Protein AF-A0A8T6E0S6-F1 (afdb_monomer_lite)

Sequence (557 aa):
MHAAAQDTLPVPDMSPSVAVDADGFRLSQHFTEPSVIIGGNITVDYELENRGAGARSDIALEIYFLLENTSLVSAPSQCRRQPSLSGQEILYCELGDFSAGSRRSFSVTVATSENSRPAVVASALIGDLRVDSSAPVVHDTLSDNDGDGVSDFIETLRRTDPADASSVDDSIAAIDLMALYTPAAARLYPASIENRINGFINAANSALYNSEARIRLRPVHFQLVPYVESGDANRTLTELMSGSHPAFAGVMELRQRYGADLVVLFDAAESETKCGLAPIGGFGMQGDFSDPAEMALGYAWVAADCAQDLVLAHEIGHNMGLTHSHREDGYGGTFDFATGYGVDEEFATVMATPSKFSVPNRTSIFSNPDLQCGEFACGRPQNEDMGANATATLNIVAPQVESWLPRTMPDLPSLHGRSLIAGSTSARLALAGQINDELGYTDSAGSGDVLRLVAEIEVDPEHIGLTGSFHILITADSREFHQLDREIGLTLWDGTLGGLRSATFERALRPIERFHIVDNYEVAANLRGIEIQIYLAYQIPGEIIYLHQPLRLRFTN

Radius of gyration: 28.24 Å; chains: 1; bounding box: 74×53×88 Å

pLDDT: mean 92.72, std 9.86, range [24.36, 98.88]

Structure (mmCIF, N/CA/C/O backbone):
data_AF-A0A8T6E0S6-F1
#
_entry.id   AF-A0A8T6E0S6-F1
#
loop_
_atom_site.group_PDB
_atom_site.id
_atom_site.type_symbol
_atom_site.label_atom_id
_atom_site.label_alt_id
_atom_site.label_comp_id
_atom_site.label_asym_id
_atom_site.label_entity_id
_atom_site.label_seq_id
_atom_site.pdbx_PDB_ins_code
_atom_site.Cartn_x
_atom_site.Cartn_y
_atom_site.Cartn_z
_atom_site.occupancy
_atom_site.B_iso_or_equiv
_atom_site.auth_seq_id
_atom_site.auth_comp_id
_atom_site.auth_asym_id
_atom_site.auth_atom_id
_atom_site.pdbx_PDB_model_num
ATOM 1 N N . MET A 1 1 ? -19.910 15.679 -12.027 1.00 24.36 1 MET A N 1
ATOM 2 C CA . MET A 1 1 ? -18.895 15.927 -13.075 1.00 24.36 1 MET A CA 1
ATOM 3 C C . MET A 1 1 ? -17.553 15.969 -12.372 1.00 24.36 1 MET A C 1
ATOM 5 O O . MET A 1 1 ? -17.280 16.945 -11.691 1.00 24.36 1 MET A O 1
ATOM 9 N N . HIS A 1 2 ? -16.801 14.874 -12.404 1.00 28.28 2 HIS A N 1
ATOM 10 C CA . HIS A 1 2 ? -15.475 14.781 -11.794 1.00 28.28 2 HIS A CA 1
ATOM 11 C C . HIS A 1 2 ? -14.477 14.636 -12.934 1.00 28.28 2 HIS A C 1
ATOM 13 O O . HIS A 1 2 ? -14.564 13.687 -13.713 1.00 28.28 2 HIS A O 1
ATOM 19 N N . ALA A 1 3 ? -13.617 15.638 -13.087 1.00 24.47 3 ALA A N 1
ATOM 20 C CA . ALA A 1 3 ? -12.474 15.541 -13.970 1.00 24.47 3 ALA A CA 1
ATOM 21 C C . ALA A 1 3 ? -11.495 14.569 -13.309 1.00 24.47 3 ALA A C 1
ATOM 23 O O . ALA A 1 3 ? -11.038 14.828 -12.202 1.00 24.47 3 ALA A O 1
ATOM 24 N N . ALA A 1 4 ? -11.238 13.442 -13.970 1.00 31.67 4 ALA A N 1
ATOM 25 C CA . ALA A 1 4 ? -10.131 12.564 -13.633 1.00 31.67 4 ALA A CA 1
ATOM 26 C C . ALA A 1 4 ? -8.839 13.354 -13.879 1.00 31.67 4 ALA A C 1
ATOM 28 O O . ALA A 1 4 ? -8.419 13.527 -15.025 1.00 31.67 4 ALA A O 1
ATOM 29 N N . ALA A 1 5 ? -8.277 13.926 -12.818 1.00 31.25 5 ALA A N 1
ATOM 30 C CA . ALA A 1 5 ? -6.887 14.335 -12.830 1.00 31.25 5 ALA A CA 1
ATOM 31 C C . ALA A 1 5 ? -6.053 13.049 -12.893 1.00 31.25 5 ALA A C 1
ATOM 33 O O . ALA A 1 5 ? -6.399 12.069 -12.246 1.00 31.25 5 ALA A O 1
ATOM 34 N N . GLN A 1 6 ? -5.000 13.030 -13.710 1.00 39.91 6 GLN A N 1
ATOM 35 C CA . GLN A 1 6 ? -4.027 11.937 -13.702 1.00 39.91 6 GLN A CA 1
ATOM 36 C C . GLN A 1 6 ? -3.514 11.788 -12.261 1.00 39.91 6 GLN A C 1
ATOM 38 O O . GLN A 1 6 ? -2.948 12.733 -11.701 1.00 39.91 6 GLN A O 1
ATOM 43 N N . ASP A 1 7 ? -3.867 10.665 -11.637 1.00 45.78 7 ASP A N 1
ATOM 44 C CA . ASP A 1 7 ? -3.822 10.436 -10.186 1.00 45.78 7 ASP A CA 1
ATOM 45 C C . ASP A 1 7 ? -2.552 9.739 -9.706 1.00 45.78 7 ASP A C 1
ATOM 47 O O . ASP A 1 7 ? -2.472 9.308 -8.567 1.00 45.78 7 ASP A O 1
ATOM 51 N N . THR A 1 8 ? -1.506 9.723 -10.525 1.00 50.59 8 THR A N 1
ATOM 52 C CA . THR A 1 8 ? -0.235 9.113 -10.151 1.00 50.59 8 THR A CA 1
ATOM 53 C C . THR A 1 8 ? 0.914 10.078 -10.413 1.00 50.59 8 THR A C 1
ATOM 55 O O . THR A 1 8 ? 0.953 10.782 -11.429 1.00 50.59 8 THR A O 1
ATOM 58 N N . LEU A 1 9 ? 1.884 10.095 -9.495 1.00 48.38 9 LEU A N 1
ATOM 59 C CA . LEU A 1 9 ? 3.243 10.534 -9.817 1.00 48.38 9 LEU A CA 1
ATOM 60 C C . LEU A 1 9 ? 3.724 9.763 -11.064 1.00 48.38 9 LEU A C 1
ATOM 62 O O . LEU A 1 9 ? 3.247 8.649 -11.304 1.00 48.38 9 LEU A O 1
ATOM 66 N N . PRO A 1 10 ? 4.598 10.351 -11.901 1.00 43.12 10 PRO A N 1
ATOM 67 C CA . PRO A 1 10 ? 4.930 9.768 -13.191 1.00 43.12 10 PRO A CA 1
ATOM 68 C C . PRO A 1 10 ? 5.441 8.338 -13.013 1.00 43.12 10 PRO A C 1
ATOM 70 O O . PRO A 1 10 ? 6.425 8.102 -12.314 1.00 43.12 10 PRO A O 1
ATOM 73 N N . VAL A 1 11 ? 4.750 7.405 -13.670 1.00 55.50 11 VAL A N 1
ATOM 74 C CA . VAL A 1 11 ? 5.266 6.078 -14.008 1.00 55.50 11 VAL A CA 1
ATOM 75 C C . VAL A 1 11 ? 6.689 6.247 -14.559 1.00 55.50 11 VAL A C 1
ATOM 77 O O . VAL A 1 11 ? 6.912 7.221 -15.290 1.00 55.50 11 VAL A O 1
ATOM 80 N N . PRO A 1 12 ? 7.650 5.360 -14.227 1.00 53.88 12 PRO A N 1
ATOM 81 C CA . PRO A 1 12 ? 8.983 5.405 -14.816 1.00 53.88 12 PRO A CA 1
ATOM 82 C C . PRO A 1 12 ? 8.885 5.599 -16.332 1.00 53.88 12 PRO A C 1
ATOM 84 O O . PRO A 1 12 ? 8.209 4.833 -17.021 1.00 53.88 12 PRO A O 1
ATOM 87 N N . ASP A 1 13 ? 9.493 6.673 -16.839 1.00 55.31 13 ASP A N 1
ATOM 88 C CA . ASP A 1 13 ? 9.412 7.026 -18.252 1.00 55.31 13 ASP A CA 1
ATOM 89 C C . ASP A 1 13 ? 10.112 5.945 -19.084 1.00 55.31 13 ASP A C 1
ATOM 91 O O . ASP A 1 13 ? 11.336 5.903 -19.169 1.00 55.31 13 ASP A O 1
ATOM 95 N N . MET A 1 14 ? 9.319 5.054 -19.683 1.00 61.59 14 MET A N 1
ATOM 96 C CA . MET A 1 14 ? 9.802 4.037 -20.620 1.00 61.59 14 MET A CA 1
ATOM 97 C C . MET A 1 14 ? 10.081 4.613 -22.013 1.00 61.59 14 MET A C 1
ATOM 99 O O . MET A 1 14 ? 10.346 3.863 -22.957 1.00 61.59 14 MET A O 1
ATOM 103 N N . SER A 1 15 ? 9.980 5.935 -22.194 1.00 70.25 15 SER A N 1
ATOM 104 C CA . SER A 1 15 ? 1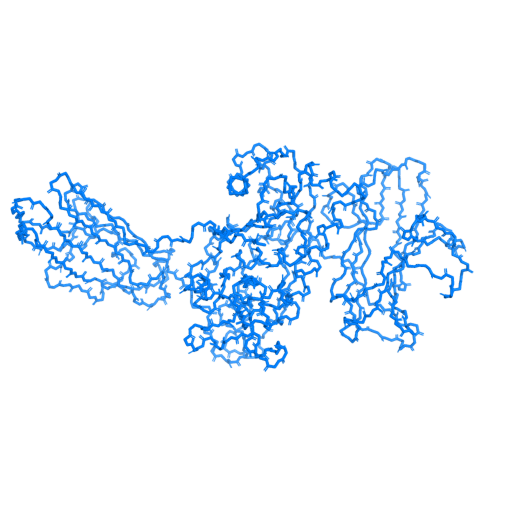0.390 6.558 -23.441 1.00 70.25 15 SER A CA 1
ATOM 105 C C . SER A 1 15 ? 11.891 6.363 -23.658 1.00 70.25 15 SER A C 1
ATOM 107 O O . SER A 1 15 ? 12.677 6.302 -22.709 1.00 70.25 15 SER A O 1
ATOM 109 N N . PRO A 1 16 ? 12.324 6.228 -24.920 1.00 81.62 16 PRO A N 1
ATOM 110 C CA . PRO A 1 16 ? 13.734 6.078 -25.187 1.00 81.62 16 PRO A CA 1
ATOM 111 C C . PRO A 1 16 ? 14.489 7.317 -24.719 1.00 81.62 16 PRO A C 1
ATOM 113 O O . PRO A 1 16 ? 14.114 8.446 -25.042 1.00 81.62 16 PRO A O 1
ATOM 116 N N . SER A 1 17 ? 15.605 7.100 -24.032 1.00 88.94 17 SER A N 1
ATOM 117 C CA . SER A 1 17 ? 16.552 8.159 -23.722 1.00 88.94 17 SER A CA 1
ATOM 118 C C . SER A 1 17 ? 17.103 8.712 -25.038 1.00 88.94 17 SER A C 1
ATOM 120 O O . SER A 1 17 ? 17.539 7.960 -25.915 1.00 88.94 17 SER A O 1
ATOM 122 N N . VAL A 1 18 ? 17.066 10.034 -25.210 1.00 93.25 18 VAL A N 1
ATOM 123 C CA . VAL A 1 18 ? 17.465 10.709 -26.454 1.00 93.25 18 VAL A CA 1
ATOM 124 C C . VAL A 1 18 ? 18.446 11.827 -26.156 1.00 93.25 18 VAL A C 1
ATOM 126 O O . VAL A 1 18 ? 18.204 12.662 -25.289 1.00 93.25 18 VAL A O 1
ATOM 129 N N . ALA A 1 19 ? 19.492 11.919 -26.970 1.00 95.00 19 ALA 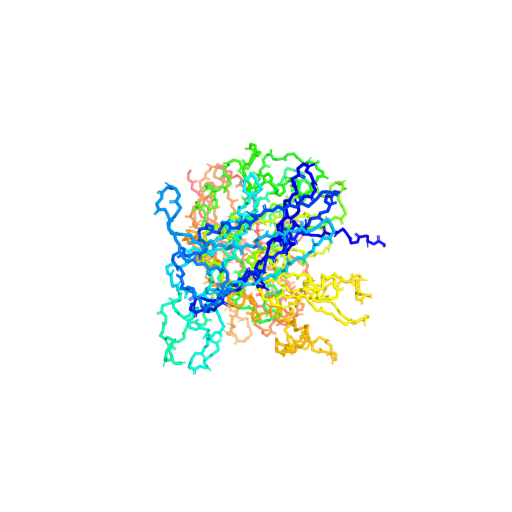A N 1
ATOM 130 C CA . ALA A 1 19 ? 20.341 13.095 -27.047 1.00 95.00 19 ALA A CA 1
ATOM 131 C C . ALA A 1 19 ? 20.461 13.568 -28.500 1.00 95.00 19 ALA A C 1
ATOM 133 O O . ALA A 1 19 ? 20.444 12.769 -29.442 1.00 95.00 19 ALA A O 1
ATOM 134 N N . VAL A 1 20 ? 20.587 14.884 -28.686 1.00 94.94 20 VAL A N 1
ATOM 135 C CA . VAL A 1 20 ? 20.814 15.512 -29.994 1.00 94.94 20 VAL A CA 1
ATOM 136 C C . VAL A 1 20 ? 21.955 16.514 -29.866 1.00 94.94 20 VAL A C 1
ATOM 138 O O . VAL A 1 20 ? 21.926 17.357 -28.971 1.00 94.94 20 VAL A O 1
ATOM 141 N N . ASP A 1 21 ? 22.952 16.427 -30.745 1.00 93.50 21 ASP A N 1
ATOM 142 C CA . ASP A 1 21 ? 24.055 17.392 -30.773 1.00 93.50 21 ASP A CA 1
ATOM 143 C C . ASP A 1 21 ? 23.711 18.680 -31.547 1.00 93.50 21 ASP A C 1
ATOM 145 O O . ASP A 1 21 ? 22.648 18.817 -32.160 1.00 93.50 21 ASP A O 1
ATOM 149 N N . ALA A 1 22 ? 24.633 19.647 -31.522 1.00 90.06 22 ALA A N 1
ATOM 150 C CA . ALA A 1 22 ? 24.437 20.966 -32.122 1.00 90.06 22 ALA A CA 1
ATOM 151 C C . ALA A 1 22 ? 24.238 20.951 -33.650 1.00 90.06 22 ALA A C 1
ATOM 153 O O . ALA A 1 22 ? 23.633 21.885 -34.178 1.00 90.06 22 ALA A O 1
ATOM 154 N N . ASP A 1 23 ? 24.696 19.913 -34.359 1.00 89.06 23 ASP A N 1
ATOM 155 C CA . ASP A 1 23 ? 24.502 19.810 -35.812 1.00 89.06 23 ASP A CA 1
ATOM 156 C C . ASP A 1 23 ? 23.325 18.896 -36.187 1.00 89.06 23 ASP A C 1
ATOM 158 O O . ASP A 1 23 ? 23.112 18.606 -37.367 1.00 89.06 23 ASP A O 1
ATOM 162 N N . GLY A 1 24 ? 22.536 18.458 -35.202 1.00 91.69 24 GLY A N 1
ATOM 163 C CA . GLY A 1 24 ? 21.318 17.684 -35.414 1.00 91.69 24 GLY A CA 1
ATOM 164 C C . GLY A 1 24 ? 21.536 16.178 -35.543 1.00 91.69 24 GLY A C 1
ATOM 165 O O . GLY A 1 24 ? 20.663 15.491 -36.076 1.00 91.69 24 GLY A O 1
ATOM 166 N N . PHE A 1 25 ? 22.661 15.634 -35.080 1.00 95.12 25 PHE A N 1
ATOM 167 C CA . PHE A 1 25 ? 22.811 14.185 -34.969 1.00 95.12 25 PHE A CA 1
ATOM 168 C C . PHE A 1 25 ? 22.115 13.693 -33.700 1.00 95.12 25 PHE A C 1
ATOM 170 O O . PHE A 1 25 ? 22.387 14.177 -32.602 1.00 95.12 25 PHE A O 1
ATOM 177 N N . ARG A 1 26 ? 21.190 12.749 -33.857 1.00 96.12 26 ARG A N 1
ATOM 178 C CA . ARG A 1 26 ? 20.375 12.191 -32.780 1.00 96.12 26 ARG A CA 1
ATOM 179 C C . ARG A 1 26 ? 20.822 10.769 -32.465 1.00 96.12 26 ARG A C 1
ATOM 181 O O . ARG A 1 26 ? 20.918 9.949 -33.376 1.00 96.12 26 ARG A O 1
ATOM 188 N N . LEU A 1 27 ? 21.004 10.485 -31.181 1.00 96.94 27 LEU A N 1
ATOM 189 C CA . LEU A 1 27 ? 21.169 9.149 -30.615 1.00 96.94 27 LEU A CA 1
ATOM 190 C C . LEU A 1 27 ? 19.984 8.873 -29.693 1.00 96.94 27 LEU A C 1
ATOM 192 O O . LEU A 1 27 ? 19.584 9.732 -28.908 1.00 96.94 27 LEU A O 1
ATOM 196 N N . SER A 1 28 ? 19.420 7.683 -29.816 1.00 95.88 28 SER A N 1
ATOM 197 C CA . SER A 1 28 ? 18.314 7.187 -29.013 1.00 95.88 28 SER A CA 1
ATOM 198 C C . SER A 1 28 ? 18.661 5.790 -28.519 1.00 95.88 28 SER A C 1
ATOM 200 O O . SER A 1 28 ? 19.201 4.993 -29.289 1.00 95.88 28 SER A O 1
ATOM 202 N N . GLN A 1 29 ? 18.324 5.488 -27.271 1.00 94.75 29 GLN A N 1
ATOM 203 C CA . GLN A 1 29 ? 18.546 4.187 -26.650 1.00 94.75 29 GLN A CA 1
ATOM 204 C C . GLN A 1 29 ? 17.342 3.809 -25.789 1.00 94.75 29 GLN A C 1
ATOM 206 O O . GLN A 1 29 ? 16.800 4.668 -25.098 1.00 94.75 29 GLN A O 1
ATOM 211 N N . HIS A 1 30 ? 16.949 2.538 -25.803 1.00 93.19 30 HIS A N 1
ATOM 212 C CA . HIS A 1 30 ? 16.016 1.984 -24.821 1.00 93.19 30 HIS A CA 1
ATOM 213 C C . HIS A 1 30 ? 16.237 0.486 -24.640 1.00 93.19 30 HIS A C 1
ATOM 215 O O . HIS A 1 30 ? 16.672 -0.193 -25.570 1.00 93.19 30 HIS A O 1
ATOM 221 N N . PHE A 1 31 ? 15.939 -0.016 -23.446 1.00 93.50 31 PHE A N 1
ATOM 222 C CA . PHE A 1 31 ? 15.748 -1.446 -23.240 1.00 93.50 31 PHE A CA 1
ATOM 223 C C . PHE A 1 31 ? 14.379 -1.853 -23.797 1.00 93.50 31 PHE A C 1
ATOM 225 O O . PHE A 1 31 ? 13.429 -1.071 -23.743 1.00 93.50 31 PHE A O 1
ATOM 232 N N . THR A 1 32 ? 14.292 -3.048 -24.375 1.00 91.50 32 THR A N 1
ATOM 233 C CA . THR A 1 32 ? 13.056 -3.569 -24.983 1.00 91.50 32 THR A CA 1
ATOM 234 C C . THR A 1 32 ? 12.029 -4.026 -23.953 1.00 91.50 32 THR A C 1
ATOM 236 O O . THR A 1 32 ? 10.837 -4.061 -24.249 1.00 91.50 32 THR A O 1
ATOM 239 N N . GLU A 1 33 ? 12.485 -4.338 -22.743 1.00 89.75 33 GLU A N 1
ATOM 240 C CA . GLU A 1 33 ? 11.669 -4.725 -21.599 1.00 89.75 33 GLU A CA 1
ATOM 241 C C . GLU A 1 33 ? 11.893 -3.759 -20.420 1.00 89.75 33 GLU A C 1
ATOM 243 O O . GLU A 1 33 ? 13.008 -3.252 -20.251 1.00 89.75 33 GLU A O 1
ATOM 248 N N . PRO A 1 34 ? 10.869 -3.520 -19.574 1.00 88.00 34 PRO A N 1
ATOM 249 C CA . PRO A 1 34 ? 11.005 -2.683 -18.379 1.00 88.00 34 PRO A CA 1
ATOM 250 C C . PRO A 1 34 ? 11.966 -3.270 -17.346 1.00 88.00 34 PRO A C 1
ATOM 252 O O . PRO A 1 34 ? 12.582 -2.516 -16.605 1.00 88.00 34 PRO A O 1
ATOM 255 N N . SER A 1 35 ? 12.085 -4.597 -17.284 1.00 93.69 35 SER A N 1
ATOM 256 C CA . SER A 1 35 ? 12.973 -5.337 -16.388 1.00 93.69 35 SER A CA 1
ATOM 257 C C . SER A 1 35 ? 13.310 -6.704 -16.988 1.00 93.69 35 SER A C 1
ATOM 259 O O . SER A 1 35 ? 12.721 -7.126 -17.985 1.00 93.69 35 SER A O 1
ATOM 261 N N . VAL A 1 36 ? 14.261 -7.412 -16.379 1.00 95.88 36 VAL A N 1
ATOM 262 C CA . VAL A 1 36 ? 14.647 -8.773 -16.772 1.00 95.88 36 VAL A CA 1
ATOM 263 C C . VAL A 1 36 ? 14.806 -9.666 -15.549 1.00 95.88 36 VAL A C 1
ATOM 265 O O . VAL A 1 36 ? 15.457 -9.289 -14.577 1.00 95.88 36 VAL A O 1
ATOM 268 N N . ILE A 1 37 ? 14.242 -10.873 -15.608 1.00 96.81 37 ILE A N 1
ATOM 269 C CA . ILE A 1 37 ? 14.420 -11.882 -14.557 1.00 96.81 37 ILE A CA 1
ATOM 270 C C . ILE A 1 37 ? 15.887 -12.343 -14.531 1.00 96.81 37 ILE A C 1
ATOM 272 O O . ILE A 1 37 ? 16.514 -12.498 -15.583 1.00 96.81 37 ILE A O 1
ATOM 276 N N . ILE A 1 38 ? 16.451 -12.577 -13.346 1.00 97.00 38 ILE A N 1
ATOM 277 C CA . ILE A 1 38 ? 17.800 -13.138 -13.164 1.00 97.00 38 ILE A CA 1
ATOM 278 C C . ILE A 1 38 ? 17.993 -14.398 -14.024 1.00 97.00 38 ILE A C 1
ATOM 280 O O . ILE A 1 38 ? 17.210 -15.341 -13.966 1.00 97.00 38 ILE A O 1
ATOM 284 N N . GLY A 1 39 ? 19.069 -14.428 -14.817 1.00 96.69 39 GLY A N 1
ATOM 285 C CA . GLY A 1 39 ? 19.357 -15.535 -15.740 1.00 96.69 39 GLY A CA 1
ATOM 286 C C . GLY A 1 39 ? 18.681 -15.398 -17.108 1.00 96.69 39 GLY A C 1
ATOM 287 O O . GLY A 1 39 ? 18.973 -16.180 -18.015 1.00 96.69 39 GLY A O 1
ATOM 288 N N . GLY A 1 40 ? 17.807 -14.404 -17.272 1.00 96.88 40 GLY A N 1
ATOM 289 C CA . GLY A 1 40 ? 17.178 -14.037 -18.532 1.00 96.88 40 GLY A CA 1
ATOM 290 C C . GLY A 1 40 ? 18.099 -13.249 -19.465 1.00 96.88 40 GLY A C 1
ATOM 291 O O . GLY A 1 40 ? 19.235 -12.898 -19.139 1.00 96.88 40 GLY A O 1
ATOM 292 N N . ASN A 1 41 ? 17.576 -12.950 -20.652 1.00 98.00 41 ASN A N 1
ATOM 293 C CA . ASN A 1 41 ? 18.224 -12.083 -21.628 1.00 98.00 41 ASN A CA 1
ATOM 294 C C . ASN A 1 41 ? 17.477 -10.758 -21.697 1.00 98.00 41 ASN A C 1
ATOM 296 O O . ASN A 1 41 ? 16.252 -10.753 -21.643 1.00 98.00 41 ASN A O 1
ATOM 300 N N . ILE A 1 42 ? 18.212 -9.669 -21.889 1.00 96.81 42 ILE A N 1
ATOM 301 C CA . ILE A 1 42 ? 17.635 -8.352 -22.135 1.00 96.81 42 ILE A CA 1
ATOM 302 C C . ILE A 1 42 ? 18.290 -7.706 -23.350 1.00 96.81 42 ILE A C 1
ATOM 304 O O . ILE A 1 42 ? 19.503 -7.851 -23.573 1.00 96.81 42 ILE A O 1
ATOM 308 N N . THR A 1 43 ? 17.486 -7.009 -24.148 1.00 97.44 43 THR A N 1
ATOM 309 C CA . THR A 1 43 ? 17.933 -6.350 -25.373 1.00 97.44 43 THR A CA 1
ATOM 310 C C . THR A 1 43 ? 17.895 -4.828 -25.221 1.00 97.44 43 THR A C 1
ATOM 312 O O . THR A 1 43 ? 16.986 -4.251 -24.632 1.00 97.44 43 THR A O 1
ATOM 315 N N . VAL A 1 44 ? 18.927 -4.168 -25.748 1.00 96.69 44 VAL A N 1
ATOM 316 C CA . VAL A 1 44 ? 19.005 -2.710 -25.876 1.00 96.69 44 VAL A CA 1
ATOM 317 C C . VAL A 1 44 ? 18.960 -2.344 -27.347 1.00 96.69 44 VAL A C 1
ATOM 319 O O . VAL A 1 44 ? 19.806 -2.796 -28.126 1.00 96.69 44 VAL A O 1
ATOM 322 N N . ASP A 1 45 ? 18.017 -1.484 -27.701 1.00 96.56 45 ASP A N 1
ATOM 323 C CA . ASP A 1 45 ? 17.840 -0.933 -29.035 1.00 96.56 45 ASP A CA 1
ATOM 324 C C . ASP A 1 45 ? 18.475 0.454 -29.138 1.00 96.56 45 ASP A C 1
ATOM 326 O O . ASP A 1 45 ? 18.182 1.361 -28.354 1.00 96.56 45 ASP A O 1
ATOM 330 N N . TYR A 1 46 ? 19.308 0.632 -30.162 1.00 97.19 46 TYR A N 1
ATOM 331 C CA . TYR A 1 46 ? 19.953 1.894 -30.508 1.00 97.19 46 TYR A CA 1
ATOM 332 C C . TYR A 1 46 ? 19.397 2.418 -31.831 1.00 97.19 46 TYR A C 1
ATOM 334 O O . TYR A 1 46 ? 19.403 1.707 -32.837 1.00 97.19 46 TYR A O 1
ATOM 342 N N . GLU A 1 47 ? 18.974 3.683 -31.867 1.00 96.88 47 GLU A N 1
ATOM 343 C CA . GLU A 1 47 ? 18.602 4.392 -33.096 1.00 96.88 47 GLU A CA 1
ATOM 344 C C . GLU A 1 47 ? 19.462 5.649 -33.253 1.00 96.88 47 GLU A C 1
ATOM 346 O O . GLU A 1 47 ? 19.557 6.485 -32.354 1.00 96.88 47 GLU A O 1
ATOM 351 N N . LEU A 1 48 ? 20.079 5.791 -34.424 1.00 96.62 48 LEU A N 1
ATOM 352 C CA . LEU A 1 48 ? 20.919 6.921 -34.786 1.00 96.62 48 LEU A CA 1
ATOM 353 C C . LEU A 1 48 ? 20.365 7.595 -36.033 1.00 96.62 48 LEU A C 1
ATOM 355 O O . LEU A 1 48 ? 20.043 6.927 -37.019 1.00 96.62 48 LEU A O 1
ATOM 359 N N . GLU A 1 49 ? 20.292 8.920 -36.018 1.00 96.56 49 GLU A N 1
ATOM 360 C CA . GLU A 1 49 ? 19.733 9.701 -37.117 1.00 96.56 49 GLU A CA 1
ATOM 361 C C . GLU A 1 49 ? 20.528 10.987 -37.346 1.00 96.56 49 GLU A C 1
ATOM 363 O O . GLU A 1 49 ? 20.650 11.828 -36.458 1.00 96.56 49 GLU A O 1
ATOM 368 N N . ASN A 1 50 ? 21.026 11.182 -38.566 1.00 96.38 50 ASN A N 1
ATOM 369 C CA . ASN A 1 50 ? 21.631 12.444 -38.970 1.00 96.38 50 ASN A CA 1
ATOM 370 C C . ASN A 1 50 ? 20.545 13.386 -39.507 1.00 96.38 50 ASN A C 1
ATOM 372 O O . ASN A 1 50 ? 20.183 13.302 -40.680 1.00 96.38 50 ASN A O 1
ATOM 376 N N . ARG A 1 51 ? 20.031 14.297 -38.674 1.00 94.88 51 ARG A N 1
ATOM 377 C CA . ARG A 1 51 ? 19.061 15.329 -39.095 1.00 94.88 51 ARG A CA 1
ATOM 378 C C . ARG A 1 51 ? 19.734 16.602 -39.617 1.00 94.88 51 ARG A C 1
ATOM 380 O O . ARG A 1 51 ? 19.042 17.535 -40.023 1.00 94.88 51 ARG A O 1
ATOM 387 N N . GLY A 1 52 ? 21.064 16.646 -39.595 1.00 90.88 52 GLY A N 1
ATOM 388 C CA . GLY A 1 52 ? 21.856 17.757 -40.095 1.00 90.88 52 GLY A CA 1
ATOM 389 C C . GLY A 1 52 ? 21.869 17.842 -41.621 1.00 90.88 52 GLY A C 1
ATOM 390 O O . GLY A 1 52 ? 21.544 16.897 -42.339 1.00 90.88 52 GLY A O 1
ATOM 391 N N . ALA A 1 53 ? 22.288 19.001 -42.131 1.00 88.12 53 ALA A N 1
ATOM 392 C CA . ALA A 1 53 ? 22.414 19.239 -43.570 1.00 88.12 53 ALA A CA 1
ATOM 393 C C . ALA A 1 53 ? 23.680 18.606 -44.188 1.00 88.12 53 ALA A C 1
ATOM 395 O O . ALA A 1 53 ? 23.762 18.461 -45.408 1.00 88.12 53 ALA A O 1
ATOM 396 N N . GLY A 1 54 ? 24.674 18.261 -43.362 1.00 90.62 54 GLY A N 1
ATOM 397 C CA . GLY A 1 54 ? 25.957 17.695 -43.785 1.00 90.62 54 GLY A CA 1
ATOM 398 C C . GLY A 1 54 ? 26.056 16.189 -43.547 1.00 90.62 54 GLY A C 1
ATOM 399 O O . GLY A 1 54 ? 25.400 15.644 -42.662 1.00 90.62 54 GLY A O 1
ATOM 400 N N . ALA A 1 55 ? 26.899 15.510 -44.327 1.00 91.81 55 ALA A N 1
ATOM 401 C CA . ALA A 1 55 ? 27.277 14.129 -44.040 1.00 91.81 55 ALA A CA 1
ATOM 402 C C . ALA A 1 55 ? 28.200 14.063 -42.811 1.00 91.81 55 ALA A C 1
ATOM 404 O O . ALA A 1 55 ? 28.993 14.973 -42.563 1.00 91.81 55 ALA A O 1
ATOM 405 N N . ARG A 1 56 ? 28.091 12.970 -42.064 1.00 92.06 56 ARG A N 1
ATOM 406 C CA . ARG A 1 56 ? 28.909 12.627 -40.900 1.00 92.06 56 ARG A CA 1
ATOM 407 C C . ARG A 1 56 ? 29.709 11.380 -41.251 1.00 92.06 56 ARG A C 1
ATOM 409 O O . ARG A 1 56 ? 29.107 10.418 -41.718 1.00 92.06 56 ARG A O 1
ATOM 416 N N . SER A 1 57 ? 31.017 11.394 -41.036 1.00 93.38 57 SER A N 1
ATOM 417 C CA . SER A 1 57 ? 31.883 10.258 -41.362 1.00 93.38 57 SER A CA 1
ATOM 418 C C . SER A 1 57 ? 32.495 9.639 -40.118 1.00 93.38 57 SER A C 1
ATOM 420 O O . SER A 1 57 ? 32.590 10.308 -39.089 1.00 93.38 57 SER A O 1
ATOM 422 N N . ASP A 1 58 ? 32.891 8.373 -40.237 1.00 92.38 58 ASP A N 1
ATOM 423 C CA . ASP A 1 58 ? 33.618 7.628 -39.200 1.00 92.38 58 ASP A CA 1
ATOM 424 C C . ASP A 1 58 ? 32.906 7.611 -37.836 1.00 92.38 58 ASP A C 1
ATOM 426 O O . ASP A 1 58 ? 33.530 7.699 -36.777 1.00 92.38 58 ASP A O 1
ATOM 430 N N . ILE A 1 59 ? 31.574 7.500 -37.847 1.00 95.62 59 ILE A N 1
ATOM 431 C CA . ILE A 1 59 ? 30.798 7.428 -36.611 1.00 95.62 59 ILE A CA 1
ATOM 432 C C . ILE A 1 59 ? 31.047 6.080 -35.942 1.00 95.62 59 ILE A C 1
ATOM 434 O O . ILE A 1 59 ? 30.852 5.020 -36.544 1.00 95.62 59 ILE A O 1
ATOM 438 N N . ALA A 1 60 ? 31.434 6.130 -34.673 1.00 95.12 60 ALA A N 1
ATOM 439 C CA . ALA A 1 60 ? 31.534 4.972 -33.805 1.00 95.12 60 ALA A CA 1
ATOM 440 C C . ALA A 1 60 ? 30.735 5.207 -32.525 1.00 95.12 60 ALA A C 1
ATOM 442 O O . ALA A 1 60 ? 30.725 6.317 -31.993 1.00 95.12 60 ALA A O 1
ATOM 443 N N . LEU A 1 61 ? 30.064 4.156 -32.059 1.00 96.88 61 LEU A N 1
ATOM 444 C CA . LEU A 1 61 ? 29.336 4.152 -30.797 1.00 96.88 61 LEU A CA 1
ATOM 445 C C . LEU A 1 61 ? 30.138 3.376 -29.758 1.00 96.88 61 LEU A C 1
ATOM 447 O O . LEU A 1 61 ? 30.478 2.211 -29.979 1.00 96.88 61 LEU A O 1
ATOM 451 N N . GLU A 1 62 ? 30.400 4.008 -28.623 1.00 96.94 62 GLU A N 1
ATOM 452 C CA . GLU A 1 62 ? 30.972 3.359 -27.449 1.00 96.94 62 GLU A CA 1
ATOM 453 C C . GLU A 1 62 ? 29.859 3.062 -26.447 1.00 96.94 62 GLU A C 1
ATOM 455 O O . GLU A 1 62 ? 29.159 3.975 -26.016 1.00 96.94 62 GLU A O 1
ATOM 460 N N . ILE A 1 63 ? 29.686 1.797 -26.072 1.00 97.62 63 ILE A N 1
ATOM 461 C CA . ILE A 1 63 ? 28.689 1.379 -25.085 1.00 97.62 63 ILE A CA 1
ATOM 462 C C . ILE A 1 63 ? 29.421 0.927 -23.821 1.00 97.62 63 ILE A C 1
ATOM 464 O O . ILE A 1 63 ? 30.062 -0.129 -23.796 1.00 97.62 63 ILE A O 1
ATOM 468 N N . TYR A 1 64 ? 29.311 1.742 -22.777 1.00 97.06 64 TYR A N 1
ATOM 469 C CA . TYR A 1 64 ? 29.872 1.503 -21.451 1.00 97.06 64 TYR A CA 1
ATOM 470 C C . TYR A 1 64 ? 28.865 0.788 -20.549 1.00 97.06 64 TYR A C 1
ATOM 472 O O . TYR A 1 64 ? 27.655 0.877 -20.767 1.00 97.06 64 TYR A O 1
ATOM 480 N N . PHE A 1 65 ? 29.386 0.111 -19.521 1.00 96.12 65 PHE A N 1
ATOM 481 C CA . PHE A 1 65 ? 28.655 -0.583 -18.448 1.00 96.12 65 PHE A CA 1
ATOM 482 C C . PHE A 1 65 ? 27.776 -1.771 -18.874 1.00 96.12 65 PHE A C 1
ATOM 484 O O . PHE A 1 65 ? 27.579 -2.674 -18.073 1.00 96.12 65 PHE A O 1
ATOM 491 N N . LEU A 1 66 ? 27.347 -1.863 -20.140 1.00 96.81 66 LEU A N 1
ATOM 492 C CA . LEU A 1 66 ? 26.456 -2.933 -20.608 1.00 96.81 66 LEU A CA 1
ATOM 493 C C . LEU A 1 66 ? 27.035 -4.336 -20.385 1.00 96.81 66 LEU A C 1
ATOM 495 O O . LEU A 1 66 ? 26.280 -5.272 -20.148 1.00 96.81 66 LEU A O 1
ATOM 499 N N . LEU A 1 67 ? 28.361 -4.482 -20.482 1.00 96.31 67 LEU A N 1
ATOM 500 C CA . LEU A 1 67 ? 29.077 -5.748 -20.282 1.00 96.31 67 LEU A CA 1
ATOM 501 C C . LEU A 1 67 ? 29.506 -5.982 -18.824 1.00 96.31 67 LEU A C 1
ATOM 503 O O . LEU A 1 67 ? 30.090 -7.023 -18.524 1.00 96.31 67 LEU A O 1
ATOM 507 N N . GLU A 1 68 ? 29.259 -5.036 -17.916 1.00 93.94 68 GLU A N 1
ATOM 508 C CA . GLU A 1 68 ? 29.581 -5.216 -16.503 1.00 93.94 68 GLU A CA 1
ATOM 509 C C . GLU A 1 68 ? 28.583 -6.174 -15.868 1.00 93.94 68 GLU A C 1
ATOM 511 O O . GLU A 1 68 ? 27.378 -5.948 -15.883 1.00 93.94 68 GLU A O 1
ATOM 516 N N . ASN A 1 69 ? 29.101 -7.276 -15.325 1.00 94.94 69 ASN A N 1
ATOM 517 C CA . ASN A 1 69 ? 28.313 -8.336 -14.699 1.00 94.94 69 ASN A CA 1
ATOM 518 C C . ASN A 1 69 ? 27.233 -8.966 -15.598 1.00 94.94 69 ASN A C 1
ATOM 520 O O . ASN A 1 69 ? 26.343 -9.643 -15.088 1.00 94.94 69 ASN A O 1
ATOM 524 N N . THR A 1 70 ? 27.324 -8.809 -16.920 1.00 97.50 70 THR A N 1
ATOM 525 C CA . THR A 1 70 ? 26.468 -9.489 -17.901 1.00 97.50 70 THR A CA 1
ATOM 526 C C . THR A 1 70 ? 27.312 -10.304 -18.880 1.00 97.50 70 THR A C 1
ATOM 528 O O . THR A 1 70 ? 28.541 -10.199 -18.934 1.00 97.50 70 THR A O 1
ATOM 531 N N . SER A 1 71 ? 26.662 -11.149 -19.678 1.00 97.00 71 SER A N 1
ATOM 532 C CA . SER A 1 71 ? 27.316 -11.886 -20.761 1.00 97.00 71 SER A CA 1
ATOM 533 C C . SER A 1 71 ? 26.730 -11.500 -22.111 1.00 97.00 71 SER A C 1
ATOM 535 O O . SER A 1 71 ? 25.539 -11.666 -22.335 1.00 97.00 71 SER A O 1
ATOM 537 N N . LEU A 1 72 ? 27.561 -11.023 -23.045 1.00 97.62 72 LEU A N 1
ATOM 538 C CA . LEU A 1 72 ? 27.096 -10.707 -24.401 1.00 97.62 72 LEU A CA 1
ATOM 539 C C . LEU A 1 72 ? 26.522 -11.952 -25.094 1.00 97.62 72 LEU A C 1
ATOM 541 O O . LEU A 1 72 ? 27.250 -12.926 -25.297 1.00 97.62 72 LEU A O 1
ATOM 545 N N . VAL A 1 73 ? 25.258 -11.874 -25.506 1.00 98.00 73 VAL A N 1
ATOM 546 C CA . VAL A 1 73 ? 24.540 -12.924 -26.245 1.00 98.00 73 VAL A CA 1
ATOM 547 C C . VAL A 1 73 ? 24.586 -12.640 -27.739 1.00 98.00 73 VAL A C 1
ATOM 549 O O . VAL A 1 73 ? 24.942 -13.512 -28.531 1.00 98.00 73 VAL A O 1
ATOM 552 N N . SER A 1 74 ? 24.253 -11.412 -28.140 1.00 97.81 74 SER A N 1
ATOM 553 C CA . SER A 1 74 ? 24.256 -11.005 -29.543 1.00 97.81 74 SER A CA 1
ATOM 554 C C . SER A 1 74 ? 24.637 -9.534 -29.700 1.00 97.81 74 SER A C 1
ATOM 556 O O . SER A 1 74 ? 24.279 -8.681 -28.891 1.00 97.81 74 SER A O 1
ATOM 558 N N . ALA A 1 75 ? 25.388 -9.243 -30.758 1.00 97.50 75 ALA A N 1
ATOM 559 C CA . ALA A 1 75 ? 25.673 -7.893 -31.220 1.00 97.50 75 ALA A CA 1
ATOM 560 C C . ALA A 1 75 ? 25.860 -7.913 -32.745 1.00 97.50 75 ALA A C 1
ATOM 562 O O . ALA A 1 75 ? 26.225 -8.955 -33.304 1.00 97.50 75 ALA A O 1
ATOM 563 N N . PRO A 1 76 ? 25.651 -6.780 -33.434 1.00 96.69 76 PRO A N 1
ATOM 564 C CA . PRO A 1 76 ? 25.966 -6.660 -34.850 1.00 96.69 76 PRO A CA 1
ATOM 565 C C . PRO A 1 76 ? 27.444 -6.940 -35.136 1.00 96.69 76 PRO A C 1
ATOM 567 O O . PRO A 1 76 ? 28.309 -6.672 -34.305 1.00 96.69 76 PRO A O 1
ATOM 570 N N . SER A 1 77 ? 27.761 -7.406 -36.346 1.00 95.56 77 SER A N 1
ATOM 571 C CA . SER A 1 77 ? 29.137 -7.761 -36.737 1.00 95.56 77 SER A CA 1
ATOM 572 C C . SER A 1 77 ? 30.133 -6.600 -36.676 1.00 95.56 77 SER A C 1
ATOM 574 O O . SER A 1 77 ? 31.336 -6.826 -36.587 1.00 95.56 77 SER A O 1
ATOM 576 N N . GLN A 1 78 ? 29.641 -5.364 -36.752 1.00 94.62 78 GLN A N 1
ATOM 577 C CA . GLN A 1 78 ? 30.442 -4.148 -36.627 1.00 94.62 78 GLN A CA 1
ATOM 578 C C . GLN A 1 78 ? 30.770 -3.767 -35.174 1.00 94.62 78 GLN A C 1
ATOM 580 O O . GLN A 1 78 ? 31.513 -2.813 -34.950 1.00 94.62 78 GLN A O 1
ATOM 585 N N . CYS A 1 79 ? 30.216 -4.483 -34.194 1.00 97.25 79 CYS A N 1
ATOM 586 C CA . CYS A 1 79 ? 30.479 -4.283 -32.777 1.00 97.25 79 CYS A CA 1
ATOM 587 C C . CYS A 1 79 ? 31.504 -5.301 -32.268 1.00 97.25 79 CYS A C 1
ATOM 589 O O . CYS A 1 79 ? 31.403 -6.499 -32.533 1.00 97.25 79 CYS A O 1
ATOM 591 N N . ARG A 1 80 ? 32.488 -4.835 -31.498 1.00 96.56 80 ARG A N 1
ATOM 592 C CA . ARG A 1 80 ? 33.518 -5.674 -30.875 1.00 96.56 80 ARG A CA 1
ATOM 593 C C . ARG A 1 80 ? 33.778 -5.251 -29.438 1.00 96.56 80 ARG A C 1
ATOM 595 O O . ARG A 1 80 ? 33.665 -4.076 -29.099 1.00 96.56 80 ARG A O 1
ATOM 602 N N . ARG A 1 81 ? 34.172 -6.211 -28.604 1.00 96.88 81 ARG A N 1
ATOM 603 C CA . ARG A 1 81 ? 34.661 -5.921 -27.255 1.00 96.88 81 ARG A CA 1
ATOM 604 C C . ARG A 1 81 ? 36.064 -5.334 -27.341 1.00 96.88 81 ARG A C 1
ATOM 606 O O . ARG A 1 81 ? 36.910 -5.876 -28.056 1.00 96.88 81 ARG A O 1
ATOM 613 N N . GLN A 1 82 ? 36.313 -4.245 -26.631 1.00 94.69 82 GLN A N 1
ATOM 614 C CA . GLN A 1 82 ? 37.646 -3.656 -26.515 1.00 94.69 82 GLN A CA 1
ATOM 615 C C . GLN A 1 82 ? 37.761 -2.837 -25.221 1.00 94.69 82 GLN A C 1
ATOM 617 O O . GLN A 1 82 ? 36.739 -2.402 -24.694 1.00 94.69 82 GLN A O 1
ATOM 622 N N . PRO A 1 83 ? 38.976 -2.606 -24.699 1.00 93.81 83 PRO A N 1
ATOM 623 C CA . PRO A 1 83 ? 39.165 -1.678 -23.594 1.00 93.81 83 PRO A CA 1
ATOM 624 C C . PRO A 1 83 ? 38.938 -0.230 -24.052 1.00 93.81 83 PRO A C 1
ATOM 626 O O . PRO A 1 83 ? 39.393 0.172 -25.126 1.00 93.81 83 PRO A O 1
ATOM 629 N N . SER A 1 84 ? 38.273 0.559 -23.215 1.00 90.19 84 SER A N 1
ATOM 630 C CA . SER A 1 84 ? 38.213 2.014 -23.320 1.00 90.19 84 SER A CA 1
ATOM 631 C C . SER A 1 84 ? 39.568 2.644 -22.974 1.00 90.19 84 SER A C 1
ATOM 633 O O . SER A 1 84 ? 40.498 1.978 -22.506 1.00 90.19 84 SER A O 1
ATOM 635 N N . LEU A 1 85 ? 39.678 3.967 -23.134 1.00 84.50 85 LEU A N 1
ATOM 636 C CA . LEU A 1 85 ? 40.875 4.720 -22.739 1.00 84.50 85 LEU A CA 1
ATOM 637 C C . LEU A 1 85 ? 41.188 4.625 -21.235 1.00 84.50 85 LEU A C 1
ATOM 639 O O . LEU A 1 85 ? 42.347 4.765 -20.847 1.00 84.50 85 LEU A O 1
ATOM 643 N N . SER A 1 86 ? 40.181 4.376 -20.393 1.00 87.12 86 SER A N 1
ATOM 644 C CA . SER A 1 86 ? 40.340 4.155 -18.950 1.00 87.12 86 SER A CA 1
ATOM 645 C C . SER A 1 86 ? 40.601 2.687 -18.583 1.00 87.12 86 SER A C 1
ATOM 647 O O . SER A 1 86 ? 40.801 2.385 -17.408 1.00 87.12 86 SER A O 1
ATOM 649 N N . GLY A 1 87 ? 40.634 1.778 -19.565 1.00 89.19 87 GLY A N 1
ATOM 650 C CA . GLY A 1 87 ? 40.864 0.345 -19.368 1.00 89.19 87 GLY A CA 1
ATOM 651 C C . GLY A 1 87 ? 39.613 -0.470 -19.023 1.00 89.19 87 GLY A C 1
ATOM 652 O O . GLY A 1 87 ? 39.736 -1.665 -18.769 1.00 89.19 87 GLY A O 1
ATOM 653 N N . GLN A 1 88 ? 38.427 0.143 -19.031 1.00 91.88 88 GLN A N 1
ATOM 654 C CA . GLN A 1 88 ? 37.145 -0.545 -18.847 1.00 91.88 88 GLN A CA 1
ATOM 655 C C . GLN A 1 88 ? 36.775 -1.317 -20.118 1.00 91.88 88 GLN A C 1
ATOM 657 O O . GLN A 1 88 ? 36.931 -0.793 -21.218 1.00 91.88 88 GLN A O 1
ATOM 662 N N . GLU A 1 89 ? 36.283 -2.550 -20.000 1.00 94.94 89 GLU A N 1
ATOM 663 C CA . GLU A 1 89 ? 35.789 -3.297 -21.163 1.00 94.94 89 GLU A CA 1
ATOM 664 C C . GLU A 1 89 ? 34.468 -2.688 -21.658 1.00 94.94 89 GLU A C 1
ATOM 666 O O . GLU A 1 89 ? 33.510 -2.564 -20.898 1.00 94.94 89 GLU A O 1
ATOM 671 N N . ILE A 1 90 ? 34.423 -2.304 -22.935 1.00 96.75 90 ILE A N 1
ATOM 672 C CA . ILE A 1 90 ? 33.251 -1.703 -23.583 1.00 96.75 90 ILE A CA 1
ATOM 673 C C . ILE A 1 90 ? 32.880 -2.466 -24.853 1.00 96.75 90 ILE A C 1
ATOM 675 O O . ILE A 1 90 ? 33.700 -3.190 -25.433 1.00 96.75 90 ILE A O 1
ATOM 679 N N . LEU A 1 91 ? 31.653 -2.254 -25.332 1.00 97.69 91 LEU A N 1
ATOM 680 C CA . LEU A 1 91 ? 31.258 -2.657 -26.678 1.00 97.69 91 LEU A CA 1
ATOM 681 C C . LEU A 1 91 ? 31.423 -1.463 -27.627 1.00 97.69 91 LEU A C 1
ATOM 683 O O . LEU A 1 91 ? 30.752 -0.445 -27.486 1.00 97.69 91 LEU A O 1
ATOM 687 N N . TYR A 1 92 ? 32.333 -1.588 -28.588 1.00 97.25 92 TYR A N 1
ATOM 688 C CA . TYR A 1 92 ? 32.639 -0.553 -29.573 1.00 97.25 92 TYR A CA 1
ATOM 689 C C . TYR A 1 92 ? 32.076 -0.936 -30.937 1.00 97.25 92 TYR A C 1
ATOM 691 O O . TYR A 1 92 ? 32.441 -1.983 -31.475 1.00 97.25 92 TYR A O 1
ATOM 699 N N . CYS A 1 93 ? 31.215 -0.094 -31.503 1.00 97.19 93 CYS A N 1
ATOM 700 C CA . CYS A 1 93 ? 30.528 -0.343 -32.767 1.00 97.19 93 CYS A CA 1
ATOM 701 C C . CYS A 1 93 ? 30.961 0.655 -33.844 1.00 97.19 93 CYS A C 1
ATOM 703 O O . CYS A 1 93 ? 30.672 1.846 -33.742 1.00 97.19 93 CYS A O 1
ATOM 705 N N . GLU A 1 94 ? 31.598 0.169 -34.910 1.00 96.19 94 GLU A N 1
ATOM 706 C CA . GLU A 1 94 ? 31.993 0.981 -36.070 1.00 96.19 94 GLU A CA 1
ATOM 707 C C . GLU A 1 94 ? 30.802 1.150 -37.019 1.00 96.19 94 GLU A C 1
ATOM 709 O O . GLU A 1 94 ? 30.463 0.259 -37.796 1.00 96.19 94 GLU A O 1
ATOM 714 N N . LEU A 1 95 ? 30.128 2.297 -36.946 1.00 95.38 95 LEU A N 1
ATOM 715 C CA . LEU A 1 95 ? 28.911 2.556 -37.718 1.00 95.38 95 LEU A CA 1
ATOM 716 C C . LEU A 1 95 ? 29.208 3.213 -39.071 1.00 95.38 95 LEU A C 1
ATOM 718 O O . LEU A 1 95 ? 28.378 3.131 -39.974 1.00 95.38 95 LEU A O 1
ATOM 722 N N . GLY A 1 96 ? 30.381 3.820 -39.246 1.00 94.50 96 GLY A N 1
ATOM 723 C CA . GLY A 1 96 ? 30.804 4.440 -40.502 1.00 94.50 96 GLY A CA 1
ATOM 724 C C . GLY A 1 96 ? 30.005 5.701 -40.835 1.00 94.50 96 GLY A C 1
ATOM 725 O O . GLY A 1 96 ? 29.616 6.460 -39.949 1.00 94.50 96 GLY A O 1
ATOM 726 N N . ASP A 1 97 ? 29.763 5.937 -42.123 1.00 95.50 97 ASP A N 1
ATOM 727 C CA . ASP A 1 97 ? 29.234 7.220 -42.592 1.00 95.50 97 ASP A CA 1
ATOM 728 C C . ASP A 1 97 ? 27.701 7.304 -42.557 1.00 95.50 97 ASP A C 1
ATOM 730 O O . ASP A 1 97 ? 26.995 6.358 -42.925 1.00 95.50 97 ASP A O 1
ATOM 734 N N . PHE A 1 98 ? 27.188 8.485 -42.212 1.00 96.44 98 PHE A N 1
ATOM 735 C CA . PHE A 1 98 ? 25.777 8.864 -42.223 1.00 96.44 98 PHE A CA 1
ATOM 736 C C . PHE A 1 98 ? 25.555 10.064 -43.151 1.00 96.44 98 PHE A C 1
ATOM 738 O O . PHE A 1 98 ? 25.957 11.194 -42.855 1.00 96.44 98 PHE A O 1
ATOM 745 N N . SER A 1 99 ? 24.847 9.854 -44.264 1.00 96.38 99 SER A N 1
ATOM 746 C CA . SER A 1 99 ? 24.388 10.954 -45.119 1.00 96.38 99 SER A CA 1
ATOM 747 C C . SER A 1 99 ? 23.354 11.825 -44.398 1.00 96.38 99 SER A C 1
ATOM 749 O O . SER A 1 99 ? 22.685 11.362 -43.471 1.00 96.38 99 SER A O 1
ATOM 751 N N . ALA A 1 100 ? 23.180 13.068 -44.849 1.00 95.25 100 ALA A N 1
ATOM 752 C CA . ALA A 1 100 ? 22.101 13.929 -44.369 1.00 95.25 100 ALA A CA 1
ATOM 753 C C . ALA A 1 100 ? 20.738 13.219 -44.504 1.00 95.25 100 ALA A C 1
ATOM 755 O O . ALA A 1 100 ? 20.443 12.623 -45.544 1.00 95.25 100 ALA A O 1
ATOM 756 N N . GLY A 1 101 ? 19.938 13.237 -43.438 1.00 93.69 101 GLY A N 1
ATOM 757 C CA . GLY A 1 101 ? 18.639 12.565 -43.339 1.00 93.69 101 GLY A CA 1
ATOM 758 C C . GLY A 1 101 ? 18.687 11.044 -43.146 1.00 93.69 101 GLY A C 1
ATOM 759 O O . GLY A 1 101 ? 17.632 10.413 -43.138 1.00 93.69 101 GLY A O 1
ATOM 760 N N . SER A 1 102 ? 19.867 10.423 -43.028 1.00 96.44 102 SER A N 1
ATOM 761 C CA . SER A 1 102 ? 19.957 8.967 -42.839 1.00 96.44 102 SER A CA 1
ATOM 762 C C . SER A 1 102 ? 19.651 8.541 -41.406 1.00 96.44 102 SER A C 1
ATOM 764 O O . SER A 1 102 ? 19.987 9.238 -40.448 1.00 96.44 102 SER A O 1
ATOM 766 N N . ARG A 1 103 ? 19.052 7.354 -41.279 1.00 96.44 103 ARG A N 1
ATOM 767 C CA . ARG A 1 103 ? 18.732 6.695 -40.013 1.00 96.44 103 ARG A CA 1
ATOM 768 C C . ARG A 1 103 ? 19.229 5.254 -40.031 1.00 96.44 103 ARG A C 1
ATOM 770 O O . ARG A 1 103 ? 19.124 4.587 -41.062 1.00 96.44 103 ARG A O 1
ATOM 777 N N . ARG A 1 104 ? 19.753 4.772 -38.905 1.00 95.44 104 ARG A N 1
ATOM 778 C CA . ARG A 1 104 ? 20.123 3.366 -38.687 1.00 95.44 104 ARG A CA 1
ATOM 779 C C . ARG A 1 104 ? 19.708 2.925 -37.293 1.00 95.44 104 ARG A C 1
ATOM 781 O O . ARG A 1 104 ? 19.792 3.714 -36.357 1.00 95.44 104 ARG A O 1
ATOM 788 N N . SER A 1 105 ? 19.314 1.666 -37.169 1.00 96.25 105 SER A N 1
ATOM 789 C CA . SER A 1 105 ? 19.030 1.031 -35.889 1.00 96.25 105 SER A CA 1
ATOM 790 C C . SER A 1 105 ? 19.699 -0.333 -35.797 1.00 96.25 105 SER A C 1
ATOM 792 O O . SER A 1 105 ? 19.962 -0.981 -36.816 1.00 96.25 105 SER A O 1
ATOM 794 N N . PHE A 1 106 ? 20.019 -0.740 -34.577 1.00 97.25 106 PHE A N 1
ATOM 795 C CA . PHE A 1 106 ? 20.503 -2.077 -34.258 1.00 97.25 106 PHE A CA 1
ATOM 796 C C . PHE A 1 106 ? 20.283 -2.375 -32.777 1.00 97.25 106 PHE A C 1
ATOM 798 O O . PHE A 1 106 ? 20.081 -1.459 -31.982 1.00 97.25 106 PHE A O 1
ATOM 805 N N . SER A 1 107 ? 20.400 -3.650 -32.422 1.00 97.44 107 SER A N 1
ATOM 806 C CA . SER A 1 107 ? 20.142 -4.129 -31.068 1.00 97.44 107 SER A CA 1
ATOM 807 C C . SER A 1 107 ? 21.329 -4.915 -30.530 1.00 97.44 107 SER A C 1
ATOM 809 O O . SER A 1 107 ? 22.047 -5.573 -31.291 1.00 97.44 107 SER A O 1
ATOM 811 N N . VAL A 1 108 ? 21.529 -4.871 -29.218 1.00 98.25 108 VAL A N 1
ATOM 812 C CA . VAL A 1 108 ? 22.524 -5.672 -28.496 1.00 98.25 108 VAL A CA 1
ATOM 813 C C . VAL A 1 108 ? 21.807 -6.437 -27.396 1.00 98.25 108 VAL A C 1
ATOM 815 O O . VAL A 1 108 ? 21.035 -5.848 -26.651 1.00 98.25 108 VAL A O 1
ATOM 818 N N . THR A 1 109 ? 22.054 -7.741 -27.288 1.00 98.50 109 THR A N 1
ATOM 819 C CA . THR A 1 109 ? 21.443 -8.589 -26.253 1.00 98.50 109 THR A CA 1
ATOM 820 C C . THR A 1 109 ? 22.502 -9.098 -25.292 1.00 98.50 109 THR A C 1
ATOM 822 O O . THR A 1 109 ? 23.544 -9.608 -25.724 1.00 98.50 109 THR A O 1
ATOM 825 N N . VAL A 1 110 ? 22.219 -9.010 -23.995 1.00 98.44 110 VAL A N 1
ATOM 826 C CA . VAL A 1 110 ? 23.052 -9.559 -22.921 1.00 98.44 110 VAL A CA 1
ATOM 827 C C . VAL A 1 110 ? 22.236 -10.494 -22.030 1.00 98.44 110 VAL A C 1
ATOM 829 O O . VAL A 1 110 ? 21.033 -10.313 -21.878 1.00 98.44 110 VAL A O 1
ATOM 832 N N . ALA A 1 111 ? 22.895 -11.496 -21.458 1.00 98.38 111 ALA A N 1
ATOM 833 C CA . ALA A 1 111 ? 22.340 -12.389 -20.449 1.00 98.38 111 ALA A CA 1
ATOM 834 C C . ALA A 1 111 ? 22.706 -11.878 -19.054 1.00 98.38 111 ALA A C 1
ATOM 836 O O . ALA A 1 111 ? 23.852 -11.462 -18.827 1.00 98.38 111 ALA A O 1
ATOM 837 N N . THR A 1 112 ? 21.750 -11.932 -18.133 1.00 98.12 112 THR A N 1
ATOM 838 C CA . THR A 1 112 ? 21.917 -11.514 -16.740 1.00 98.12 112 THR A CA 1
ATOM 839 C C . THR A 1 112 ? 22.251 -12.694 -15.831 1.00 98.12 112 THR A C 1
ATOM 841 O O . THR A 1 112 ? 22.159 -13.864 -16.198 1.00 98.12 112 THR A O 1
ATOM 844 N N . SER A 1 113 ? 22.698 -12.378 -14.623 1.00 97.19 113 SER A N 1
ATOM 845 C CA . SER A 1 113 ? 22.943 -13.312 -13.527 1.00 97.19 113 SER A CA 1
ATOM 846 C C . SER A 1 113 ? 22.679 -12.598 -12.203 1.00 97.19 113 SER A C 1
ATOM 848 O O . SER A 1 113 ? 22.407 -11.399 -12.198 1.00 97.19 113 SER A O 1
ATOM 850 N N . GLU A 1 114 ? 22.840 -13.294 -11.080 1.00 95.00 114 GLU A N 1
ATOM 851 C CA . GLU A 1 114 ? 22.730 -12.686 -9.748 1.00 95.00 114 GLU A CA 1
ATOM 852 C C . GLU A 1 114 ? 23.633 -11.447 -9.590 1.00 95.00 114 GLU A C 1
ATOM 854 O O . GLU A 1 114 ? 23.236 -10.428 -9.033 1.00 95.00 114 GLU A O 1
ATOM 859 N N . ASN A 1 115 ? 24.836 -11.485 -10.176 1.00 96.12 115 ASN A N 1
ATOM 860 C CA . ASN A 1 115 ? 25.788 -10.371 -10.119 1.00 96.12 115 ASN A CA 1
ATOM 861 C C . ASN A 1 115 ? 25.343 -9.144 -10.933 1.00 96.12 115 ASN A C 1
ATOM 863 O O . ASN A 1 115 ? 25.945 -8.080 -10.796 1.00 96.12 115 ASN A O 1
ATOM 867 N N . SER A 1 116 ? 24.348 -9.286 -11.813 1.00 96.44 116 SER A N 1
ATOM 868 C CA . SER A 1 116 ? 23.802 -8.182 -12.608 1.00 96.44 116 SER A CA 1
ATOM 869 C C . SER A 1 116 ? 22.840 -7.298 -11.806 1.00 96.44 116 SER A C 1
ATOM 871 O O . SER A 1 116 ? 22.445 -6.245 -12.299 1.00 96.44 116 SER A O 1
ATOM 873 N N . ARG A 1 117 ? 22.443 -7.701 -10.590 1.00 94.50 117 ARG A N 1
ATOM 874 C CA . ARG A 1 117 ? 21.598 -6.881 -9.714 1.00 94.50 117 ARG A CA 1
ATOM 875 C C . ARG A 1 117 ? 22.343 -5.621 -9.233 1.00 94.50 117 ARG A C 1
ATOM 877 O O . ARG A 1 117 ? 23.556 -5.671 -9.016 1.00 94.50 117 ARG A O 1
ATOM 884 N N . PRO A 1 118 ? 21.635 -4.498 -9.010 1.00 92.50 118 PRO A N 1
ATOM 885 C CA . PRO A 1 118 ? 20.179 -4.338 -9.128 1.00 92.50 118 PRO A CA 1
ATOM 886 C C . PRO A 1 118 ? 19.688 -4.048 -10.558 1.00 92.50 118 PRO A C 1
ATOM 888 O O . PRO A 1 118 ? 18.492 -4.127 -10.814 1.00 92.50 118 PRO A O 1
ATOM 891 N N . ALA A 1 119 ? 20.574 -3.718 -11.502 1.00 93.94 119 ALA A N 1
ATOM 892 C CA . ALA A 1 119 ? 20.180 -3.328 -12.854 1.00 93.94 119 ALA A CA 1
ATOM 893 C C . ALA A 1 119 ? 21.299 -3.544 -13.880 1.00 93.94 119 ALA A C 1
ATOM 895 O O . ALA A 1 119 ? 22.483 -3.374 -13.581 1.00 93.94 119 ALA A O 1
ATOM 896 N N . VAL A 1 120 ? 20.909 -3.797 -15.130 1.00 95.81 120 VAL A N 1
ATOM 897 C CA . VAL A 1 120 ? 21.790 -3.649 -16.291 1.00 95.81 120 VAL A CA 1
ATOM 898 C C . VAL A 1 120 ? 21.806 -2.180 -16.688 1.00 95.81 120 VAL A C 1
ATOM 900 O O . VAL A 1 120 ? 20.763 -1.596 -16.970 1.00 95.81 120 VAL A O 1
ATOM 903 N N . VAL A 1 121 ? 22.992 -1.579 -16.737 1.00 95.44 121 VAL A N 1
ATOM 904 C CA . VAL A 1 121 ? 23.182 -0.174 -17.121 1.00 95.44 121 VAL A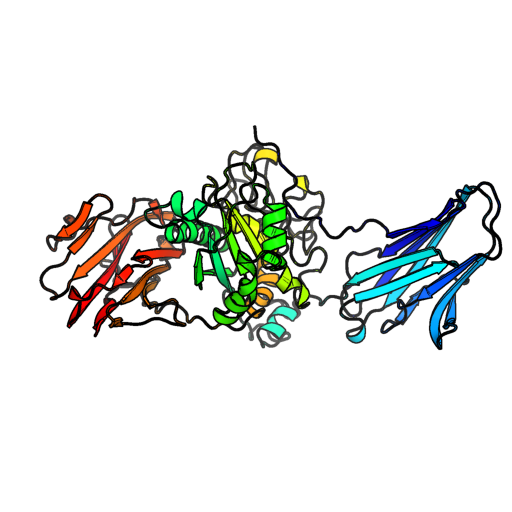 CA 1
ATOM 905 C C . VAL A 1 121 ? 23.899 -0.116 -18.458 1.00 95.44 121 VAL A C 1
ATOM 907 O O . VAL A 1 121 ? 24.861 -0.843 -18.684 1.00 95.44 121 VAL A O 1
ATOM 910 N N . ALA A 1 122 ? 23.461 0.771 -19.344 1.00 96.31 122 ALA A N 1
ATOM 911 C CA . ALA A 1 122 ? 24.121 0.992 -20.618 1.00 96.31 122 ALA A CA 1
ATOM 912 C C . ALA A 1 122 ? 24.211 2.487 -20.928 1.00 96.31 122 ALA A C 1
ATOM 914 O O . ALA A 1 122 ? 23.191 3.160 -21.098 1.00 96.31 122 ALA A O 1
ATOM 915 N N . SER A 1 123 ? 25.444 2.977 -21.057 1.00 96.50 123 SER A N 1
ATOM 916 C CA . SER A 1 123 ? 25.749 4.354 -21.454 1.00 96.50 123 SER A CA 1
ATOM 917 C C . SER A 1 123 ? 26.328 4.368 -22.861 1.00 96.50 123 SER A C 1
ATOM 919 O O . SER A 1 123 ? 27.419 3.846 -23.089 1.00 96.50 123 SER A O 1
ATOM 921 N N . ALA A 1 124 ? 25.608 4.967 -23.804 1.00 97.06 124 ALA A N 1
ATOM 922 C CA . ALA A 1 124 ? 25.975 5.026 -25.211 1.00 97.06 124 ALA A CA 1
ATOM 923 C C . ALA A 1 124 ? 26.546 6.400 -25.577 1.00 97.06 124 ALA A C 1
ATOM 925 O O . ALA A 1 124 ? 25.901 7.428 -25.351 1.00 97.06 124 ALA A O 1
ATOM 926 N N . LEU A 1 125 ? 27.767 6.417 -26.118 1.00 96.25 125 LEU A N 1
ATOM 927 C CA . LEU A 1 125 ? 28.543 7.628 -26.375 1.00 96.25 125 LEU A CA 1
ATOM 928 C C . LEU A 1 125 ? 28.989 7.739 -27.841 1.00 96.25 125 LEU A C 1
ATOM 930 O O . LEU A 1 125 ? 29.514 6.785 -28.417 1.00 96.25 125 LEU A O 1
ATOM 934 N N . ILE A 1 126 ? 28.838 8.936 -28.417 1.00 94.31 126 ILE A N 1
ATOM 935 C CA . ILE A 1 126 ? 29.406 9.346 -29.713 1.00 94.31 126 ILE A CA 1
ATOM 936 C C . ILE A 1 126 ? 30.016 10.739 -29.547 1.00 94.31 126 ILE A C 1
ATOM 938 O O . ILE A 1 126 ? 29.305 11.745 -29.574 1.00 94.31 126 ILE A O 1
ATOM 942 N N . GLY A 1 127 ? 31.336 10.818 -29.372 1.00 87.50 127 GLY A N 1
ATOM 943 C CA . GLY A 1 127 ? 31.983 12.081 -29.005 1.00 87.50 127 GLY A CA 1
ATOM 944 C C . GLY A 1 127 ? 31.410 12.612 -27.686 1.00 87.50 127 GLY A C 1
ATOM 945 O O . GLY A 1 127 ? 31.468 11.917 -26.676 1.00 87.50 127 GLY A O 1
ATOM 946 N N . ASP A 1 128 ? 30.819 13.808 -27.715 1.00 86.69 128 ASP A N 1
ATOM 947 C CA . ASP A 1 128 ? 30.167 14.425 -26.547 1.00 86.69 128 ASP A CA 1
ATOM 948 C C . ASP A 1 128 ? 28.691 14.015 -26.381 1.00 86.69 128 ASP A C 1
ATOM 950 O O . ASP A 1 128 ? 28.057 14.339 -25.374 1.00 86.69 128 ASP A O 1
ATOM 954 N N . LEU A 1 129 ? 28.115 13.320 -27.368 1.00 93.50 129 LEU A N 1
ATOM 955 C CA . LEU A 1 129 ? 26.736 12.858 -27.307 1.00 93.50 129 LEU A CA 1
ATOM 956 C C . LEU A 1 129 ? 26.656 11.645 -26.385 1.00 93.50 129 LEU A C 1
ATOM 958 O O . LEU A 1 129 ? 27.279 10.626 -26.669 1.00 93.50 129 LEU A O 1
ATOM 962 N N . ARG A 1 130 ? 25.874 11.745 -25.309 1.00 95.12 130 ARG A N 1
ATOM 963 C CA . ARG A 1 130 ? 25.692 10.675 -24.328 1.00 95.12 130 ARG A CA 1
ATOM 964 C C . ARG A 1 130 ? 24.218 10.416 -24.084 1.00 95.12 130 ARG A C 1
ATOM 966 O O . ARG A 1 130 ? 23.446 11.351 -23.884 1.00 95.12 130 ARG A O 1
ATOM 973 N N . VAL A 1 131 ? 23.866 9.140 -24.060 1.00 95.75 131 VAL A N 1
ATOM 974 C CA . VAL A 1 131 ? 22.554 8.651 -23.656 1.00 95.75 131 VAL A CA 1
ATOM 975 C C . VAL A 1 131 ? 22.761 7.559 -22.614 1.00 95.75 131 VAL A C 1
ATOM 977 O O . VAL A 1 131 ? 23.603 6.685 -22.797 1.00 95.75 131 VAL A O 1
ATOM 980 N N . ASP A 1 132 ? 22.020 7.633 -21.515 1.00 94.00 132 ASP A N 1
ATOM 981 C CA . ASP A 1 132 ? 22.052 6.647 -20.440 1.00 94.00 132 ASP A CA 1
ATOM 982 C C . ASP A 1 132 ? 20.690 5.961 -20.343 1.00 94.00 132 ASP A C 1
ATOM 984 O O . ASP A 1 132 ? 19.645 6.606 -20.458 1.00 94.00 132 ASP A O 1
ATOM 988 N N . SER A 1 133 ? 20.698 4.652 -20.119 1.00 92.38 133 SER A N 1
ATOM 989 C CA . SER A 1 133 ? 19.504 3.904 -19.728 1.00 92.38 133 SER A CA 1
ATOM 990 C C . SER A 1 133 ? 19.893 2.753 -18.811 1.00 92.38 133 SER A C 1
ATOM 992 O O . SER A 1 133 ? 21.043 2.297 -18.810 1.00 92.38 133 SER A O 1
ATOM 994 N N . SER A 1 134 ? 18.927 2.275 -18.043 1.00 92.19 134 SER A N 1
ATOM 995 C CA . SER A 1 134 ? 19.077 1.110 -17.182 1.00 92.19 134 SER A CA 1
ATOM 996 C C . SER A 1 134 ? 17.794 0.301 -17.174 1.00 92.19 134 SER A C 1
ATOM 998 O O . SER A 1 134 ? 16.714 0.881 -17.262 1.00 92.19 134 SER A O 1
ATOM 1000 N N . ALA A 1 135 ? 17.925 -1.007 -17.004 1.00 92.81 135 ALA A N 1
ATOM 1001 C CA . ALA A 1 135 ? 16.810 -1.908 -16.778 1.00 92.81 135 ALA A CA 1
ATOM 1002 C C . ALA A 1 135 ? 17.068 -2.742 -15.512 1.00 92.81 135 ALA A C 1
ATOM 1004 O O . ALA A 1 135 ? 18.123 -3.381 -15.412 1.00 92.81 135 ALA A O 1
ATOM 1005 N N . PRO A 1 136 ? 16.143 -2.731 -14.544 1.00 93.69 136 PRO A N 1
ATOM 1006 C CA . PRO A 1 136 ? 16.187 -3.564 -13.351 1.00 93.69 136 PRO A CA 1
ATOM 1007 C C . PRO A 1 136 ? 16.363 -5.054 -13.658 1.00 93.69 136 PRO A C 1
ATOM 1009 O O . PRO A 1 136 ? 15.770 -5.590 -14.599 1.00 93.69 136 PRO A O 1
ATOM 1012 N N . VAL A 1 137 ? 17.171 -5.721 -12.834 1.00 95.69 137 VAL A N 1
ATOM 1013 C CA . VAL A 1 137 ? 17.318 -7.180 -12.820 1.00 95.69 137 VAL A CA 1
ATOM 1014 C C . VAL A 1 137 ? 16.597 -7.706 -11.590 1.00 95.69 137 VAL A C 1
ATOM 1016 O O . VAL A 1 137 ? 17.006 -7.416 -10.466 1.00 95.69 137 VAL A O 1
ATOM 1019 N N . VAL A 1 138 ? 15.533 -8.467 -11.813 1.00 96.38 138 VAL A N 1
ATOM 1020 C CA . VAL A 1 138 ? 14.541 -8.824 -10.793 1.00 96.38 138 VAL A CA 1
ATOM 1021 C C . VAL A 1 138 ? 14.496 -10.330 -10.550 1.00 96.38 138 VAL A C 1
ATOM 1023 O O . VAL A 1 138 ? 14.899 -11.126 -11.400 1.00 96.38 138 VAL A O 1
ATOM 1026 N N . HIS A 1 139 ? 14.037 -10.741 -9.373 1.00 96.38 139 HIS A N 1
ATOM 1027 C CA . HIS A 1 139 ? 13.752 -12.145 -9.092 1.00 96.38 139 HIS A CA 1
ATOM 1028 C C . HIS A 1 139 ? 12.537 -12.623 -9.896 1.00 96.38 139 HIS A C 1
ATOM 1030 O O . HIS A 1 139 ? 11.662 -11.835 -10.253 1.00 96.38 139 HIS A O 1
ATOM 1036 N N . ASP A 1 140 ? 12.471 -13.928 -10.152 1.00 95.62 140 ASP A N 1
ATOM 1037 C CA . ASP A 1 140 ? 11.212 -14.560 -10.536 1.00 95.62 140 ASP A CA 1
ATOM 1038 C C . ASP A 1 140 ? 10.348 -14.702 -9.283 1.00 95.62 140 ASP A C 1
ATOM 1040 O O . ASP A 1 140 ? 10.731 -15.401 -8.347 1.00 95.62 140 ASP A O 1
ATOM 1044 N N . THR A 1 141 ? 9.213 -14.009 -9.254 1.00 96.62 141 THR A N 1
ATOM 1045 C CA . THR A 1 141 ? 8.289 -13.996 -8.112 1.00 96.62 141 THR A CA 1
ATOM 1046 C C . THR A 1 141 ? 7.011 -14.800 -8.367 1.00 96.62 141 THR A C 1
ATOM 1048 O O . THR A 1 141 ? 6.123 -14.814 -7.518 1.00 96.62 141 THR A O 1
ATOM 1051 N N . LEU A 1 142 ? 6.895 -15.450 -9.532 1.00 95.31 142 LEU A N 1
ATOM 1052 C CA . LEU A 1 142 ? 5.697 -16.186 -9.948 1.00 95.31 142 LEU A CA 1
ATOM 1053 C C . LEU A 1 142 ? 5.907 -17.695 -10.031 1.00 95.31 142 LEU A C 1
ATOM 1055 O O . LEU A 1 142 ? 4.924 -18.430 -9.952 1.00 95.31 142 LEU A O 1
ATOM 1059 N N . SER A 1 143 ? 7.142 -18.158 -10.229 1.00 95.31 143 SER A N 1
ATOM 1060 C CA . SER A 1 143 ? 7.432 -19.592 -10.241 1.00 95.31 143 SER A CA 1
ATOM 1061 C C . SER A 1 143 ? 7.059 -20.246 -8.907 1.00 95.31 143 SER A C 1
ATOM 1063 O O . SER A 1 143 ? 7.436 -19.756 -7.847 1.00 95.31 143 SER A O 1
ATOM 1065 N N . ASP A 1 144 ? 6.312 -21.344 -9.007 1.00 94.12 144 ASP A N 1
ATOM 1066 C CA . ASP A 1 144 ? 5.852 -22.224 -7.928 1.00 94.12 144 ASP A CA 1
ATOM 1067 C C . ASP A 1 144 ? 6.130 -23.660 -8.404 1.00 94.12 144 ASP A C 1
ATOM 1069 O O . ASP A 1 144 ? 5.463 -24.180 -9.311 1.00 94.12 144 ASP A O 1
ATOM 1073 N N . ASN A 1 145 ? 7.218 -24.246 -7.909 1.00 94.75 145 ASN A N 1
ATOM 1074 C CA . ASN A 1 145 ? 7.745 -25.513 -8.412 1.00 94.75 145 ASN A CA 1
ATOM 1075 C C . ASN A 1 145 ? 6.984 -26.742 -7.911 1.00 94.75 145 ASN A C 1
ATOM 1077 O O . ASN A 1 145 ? 6.985 -27.773 -8.599 1.00 94.75 145 ASN A O 1
ATOM 1081 N N . ASP A 1 146 ? 6.364 -26.670 -6.737 1.00 93.75 146 ASP A N 1
ATOM 1082 C CA . ASP A 1 146 ? 5.649 -27.791 -6.129 1.00 93.75 146 ASP A CA 1
ATOM 1083 C C . ASP A 1 146 ? 4.117 -27.683 -6.240 1.00 93.75 146 ASP A C 1
ATOM 1085 O O . ASP A 1 146 ? 3.419 -28.697 -6.097 1.00 93.75 146 ASP A O 1
ATOM 1089 N N . GLY A 1 147 ? 3.614 -26.521 -6.659 1.00 93.38 147 GLY A N 1
ATOM 1090 C CA . GLY A 1 147 ? 2.230 -26.270 -7.033 1.00 93.38 147 GLY A CA 1
ATOM 1091 C C . GLY A 1 147 ? 1.297 -26.100 -5.841 1.00 93.38 147 GLY A C 1
ATOM 1092 O O . GLY A 1 147 ? 0.114 -26.449 -5.959 1.00 93.38 147 GLY A O 1
ATOM 1093 N N . ASP A 1 148 ? 1.804 -25.642 -4.698 1.00 91.19 148 ASP A N 1
ATOM 1094 C CA . ASP A 1 148 ? 1.013 -25.425 -3.487 1.00 91.19 148 ASP A CA 1
ATOM 1095 C C . ASP A 1 148 ? 0.270 -24.072 -3.461 1.00 91.19 148 ASP A C 1
ATOM 1097 O O . ASP A 1 148 ? -0.635 -23.869 -2.640 1.00 91.19 148 ASP A O 1
ATOM 1101 N N . GLY A 1 149 ? 0.565 -23.188 -4.423 1.00 89.69 149 GLY A N 1
ATOM 1102 C CA . GLY A 1 149 ? -0.028 -21.862 -4.566 1.00 89.69 149 GLY A CA 1
ATOM 1103 C C . GLY A 1 149 ? 0.778 -20.729 -3.924 1.00 89.69 149 GLY A C 1
ATOM 1104 O O . GLY A 1 149 ? 0.304 -19.586 -3.932 1.00 89.69 149 GLY A O 1
ATOM 1105 N N . VAL A 1 150 ? 1.965 -21.002 -3.382 1.00 92.31 150 VAL A N 1
ATOM 1106 C CA . VAL A 1 150 ? 2.944 -20.017 -2.911 1.00 92.31 150 VAL A CA 1
ATOM 1107 C C . VAL A 1 150 ? 4.180 -20.097 -3.808 1.00 92.31 150 VAL A C 1
ATOM 1109 O O . VAL A 1 150 ? 4.720 -21.156 -4.059 1.00 92.31 150 VAL A O 1
ATOM 1112 N N . SER A 1 151 ? 4.645 -18.959 -4.327 1.00 94.12 151 SER A N 1
ATOM 1113 C CA . SER A 1 151 ? 5.838 -18.951 -5.187 1.00 94.12 151 SER A CA 1
ATOM 1114 C C . SER A 1 151 ? 7.113 -19.286 -4.402 1.00 94.12 151 SER A C 1
ATOM 1116 O O . SER A 1 151 ? 7.274 -18.767 -3.287 1.00 94.12 151 SER A O 1
ATOM 1118 N N . ASP A 1 152 ? 8.089 -19.924 -5.051 1.00 94.88 152 ASP A N 1
ATOM 1119 C CA . ASP A 1 152 ? 9.413 -20.258 -4.504 1.00 94.88 152 ASP A CA 1
ATOM 1120 C C . ASP A 1 152 ? 10.109 -19.050 -3.841 1.00 94.88 152 ASP A C 1
ATOM 1122 O O . ASP A 1 152 ? 10.841 -19.154 -2.847 1.00 94.88 152 ASP A O 1
ATOM 1126 N N . PHE A 1 153 ? 9.897 -17.862 -4.413 1.00 95.31 153 PHE A N 1
ATOM 1127 C CA . PHE A 1 153 ? 10.440 -16.605 -3.911 1.00 95.31 153 PHE A CA 1
ATOM 1128 C C . PHE A 1 153 ? 9.860 -16.227 -2.538 1.00 95.31 153 PHE A C 1
ATOM 1130 O O . PHE A 1 153 ? 10.603 -15.879 -1.615 1.00 95.31 153 PHE A O 1
ATOM 1137 N N . ILE A 1 154 ? 8.539 -16.325 -2.381 1.00 94.81 154 ILE A N 1
ATOM 1138 C CA . ILE A 1 154 ? 7.845 -16.031 -1.120 1.00 94.81 154 ILE A CA 1
ATOM 1139 C C . ILE A 1 154 ? 8.140 -17.098 -0.075 1.00 94.81 154 ILE A C 1
ATOM 1141 O O . ILE A 1 154 ? 8.349 -16.759 1.089 1.00 94.81 154 ILE A O 1
ATOM 1145 N N . GLU A 1 155 ? 8.258 -18.355 -0.475 1.00 95.12 155 GLU A N 1
ATOM 1146 C CA . GLU A 1 155 ? 8.697 -19.422 0.417 1.00 95.12 155 GLU A CA 1
ATOM 1147 C C . GLU A 1 155 ? 10.103 -19.179 0.963 1.00 95.12 155 GLU A C 1
ATOM 1149 O O . GLU A 1 155 ? 10.335 -19.236 2.172 1.00 95.12 155 GLU A O 1
ATOM 1154 N N . THR A 1 156 ? 11.035 -18.777 0.097 1.00 94.31 156 THR A N 1
ATOM 1155 C CA . THR A 1 156 ? 12.387 -18.387 0.517 1.00 94.31 156 THR A CA 1
ATOM 1156 C C . THR A 1 156 ? 12.345 -17.228 1.519 1.00 94.31 156 THR A C 1
ATOM 1158 O O . THR A 1 156 ? 13.045 -17.258 2.539 1.00 94.31 156 THR A O 1
ATOM 1161 N N . LEU A 1 157 ? 11.498 -16.222 1.275 1.00 93.94 157 LEU A N 1
ATOM 1162 C CA . LEU A 1 157 ? 11.301 -15.084 2.176 1.00 93.94 157 LEU A CA 1
ATOM 1163 C C . LEU A 1 157 ? 10.723 -15.513 3.538 1.00 93.94 157 LEU A C 1
ATOM 1165 O O . LEU A 1 157 ? 11.185 -15.045 4.584 1.00 93.94 157 LEU A O 1
ATOM 1169 N N . ARG A 1 158 ? 9.753 -16.433 3.537 1.00 93.69 158 ARG A N 1
ATOM 1170 C CA . ARG A 1 158 ? 9.103 -16.998 4.734 1.00 93.69 158 ARG A CA 1
ATOM 1171 C C . ARG A 1 158 ? 9.909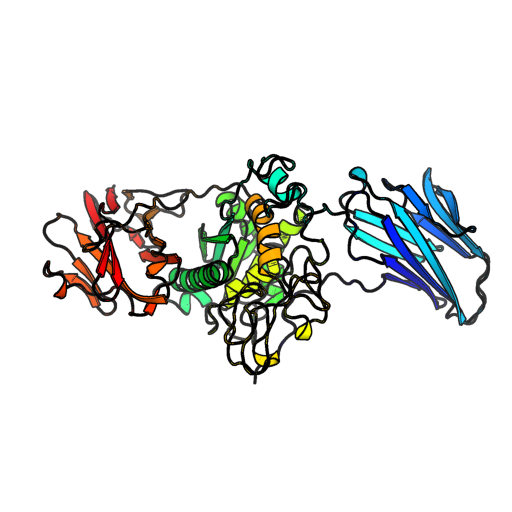 -18.117 5.399 1.00 93.69 158 ARG A C 1
ATOM 1173 O O . ARG A 1 158 ? 9.598 -18.504 6.524 1.00 93.69 158 ARG A O 1
ATOM 1180 N N . ARG A 1 159 ? 11.012 -18.548 4.780 1.00 95.25 159 ARG A N 1
ATOM 1181 C CA . ARG A 1 159 ? 11.898 -19.637 5.229 1.00 95.25 159 ARG A CA 1
ATOM 1182 C C . ARG A 1 159 ? 11.213 -21.006 5.235 1.00 95.25 159 ARG A C 1
ATOM 1184 O O . ARG A 1 159 ? 11.457 -21.807 6.143 1.00 95.25 159 ARG A O 1
ATOM 1191 N N . THR A 1 160 ? 10.389 -21.258 4.229 1.00 95.69 160 THR A N 1
ATOM 1192 C CA . THR A 1 160 ? 9.864 -22.581 3.888 1.00 95.69 160 THR A CA 1
ATOM 1193 C C . THR A 1 160 ? 10.664 -23.221 2.740 1.00 95.69 160 THR A C 1
ATOM 1195 O O . THR A 1 160 ? 11.643 -22.622 2.289 1.00 95.69 160 THR A O 1
ATOM 1198 N N . ASP A 1 161 ? 10.366 -24.472 2.367 1.00 95.69 161 ASP A N 1
ATOM 1199 C CA . ASP A 1 161 ? 11.118 -25.260 1.375 1.00 95.69 161 ASP A CA 1
ATOM 1200 C C . ASP A 1 161 ? 10.394 -25.309 0.013 1.00 95.69 161 ASP A C 1
ATOM 1202 O O . ASP A 1 161 ? 9.444 -26.082 -0.091 1.00 95.69 161 ASP A O 1
ATOM 1206 N N . PRO A 1 162 ? 10.904 -24.623 -1.038 1.00 94.81 162 PRO A N 1
ATOM 1207 C CA . PRO A 1 162 ? 10.252 -24.519 -2.354 1.00 94.81 162 PRO A CA 1
ATOM 1208 C C . PRO A 1 162 ? 10.102 -25.789 -3.194 1.00 94.81 162 PRO A C 1
ATOM 1210 O O . PRO A 1 162 ? 9.834 -25.748 -4.396 1.00 94.81 162 PRO A O 1
ATOM 1213 N N . ALA A 1 163 ? 10.427 -26.938 -2.616 1.00 96.12 163 ALA A N 1
ATOM 1214 C CA . ALA A 1 163 ? 10.312 -28.236 -3.260 1.00 96.12 163 ALA A CA 1
ATOM 1215 C C . ALA A 1 163 ? 9.408 -29.201 -2.475 1.00 96.12 163 ALA A C 1
ATOM 1217 O O . ALA A 1 163 ? 9.334 -30.386 -2.831 1.00 96.12 163 ALA A O 1
ATOM 1218 N N . ASP A 1 164 ? 8.767 -28.738 -1.400 1.00 96.12 164 ASP A N 1
ATOM 1219 C CA . ASP A 1 164 ? 7.893 -29.521 -0.535 1.00 96.12 164 ASP A CA 1
ATOM 1220 C C . ASP A 1 164 ? 6.583 -28.776 -0.257 1.00 96.12 164 ASP A C 1
ATOM 1222 O O . ASP A 1 164 ? 6.479 -28.052 0.727 1.00 96.12 164 ASP A O 1
ATOM 1226 N N . ALA A 1 165 ? 5.537 -29.121 -1.015 1.00 94.62 165 ALA A N 1
ATOM 1227 C CA . ALA A 1 165 ? 4.189 -28.548 -0.905 1.00 94.62 165 ALA A CA 1
ATOM 1228 C C . ALA A 1 165 ? 3.514 -28.707 0.477 1.00 94.62 165 ALA A C 1
ATOM 1230 O O . ALA A 1 165 ? 2.382 -28.270 0.694 1.00 94.62 165 ALA A O 1
ATOM 1231 N N . SER A 1 166 ? 4.127 -29.440 1.416 1.00 95.06 166 SER A N 1
ATOM 1232 C CA . SER A 1 166 ? 3.674 -29.511 2.811 1.00 95.06 166 SER A CA 1
ATOM 1233 C C . SER A 1 166 ? 4.362 -28.500 3.733 1.00 95.06 166 SER A C 1
ATOM 1235 O O . SER A 1 166 ? 3.889 -28.261 4.850 1.00 95.06 166 SER A O 1
ATOM 1237 N N . SER A 1 167 ? 5.458 -27.905 3.275 1.00 94.88 167 SER A N 1
ATOM 1238 C CA . SER A 1 167 ? 6.199 -26.834 3.918 1.00 94.88 167 SER A CA 1
ATOM 1239 C C . SER A 1 167 ? 5.672 -25.481 3.434 1.00 94.88 167 SER A C 1
ATOM 1241 O O . SER A 1 167 ? 6.388 -24.746 2.779 1.00 94.88 167 SER A O 1
ATOM 1243 N N . VAL A 1 168 ? 4.456 -25.108 3.828 1.00 90.44 168 VAL A N 1
ATOM 1244 C CA . VAL A 1 168 ? 3.847 -23.827 3.433 1.00 90.44 168 VAL A CA 1
ATOM 1245 C C . VAL A 1 168 ? 3.671 -22.888 4.633 1.00 90.44 168 VAL A C 1
ATOM 1247 O O . VAL A 1 168 ? 3.264 -23.320 5.717 1.00 90.44 168 VAL A O 1
ATOM 1250 N N . ASP A 1 169 ? 3.967 -21.596 4.455 1.00 90.94 169 ASP A N 1
ATOM 1251 C CA . ASP A 1 169 ? 3.561 -20.522 5.373 1.00 90.94 169 ASP A CA 1
ATOM 1252 C C . ASP A 1 169 ? 2.498 -19.669 4.692 1.00 90.94 169 ASP A C 1
ATOM 1254 O O . ASP A 1 169 ? 2.766 -18.798 3.865 1.00 90.94 169 ASP A O 1
ATOM 1258 N N . ASP A 1 170 ? 1.264 -19.940 5.081 1.00 83.44 170 ASP A N 1
ATOM 1259 C CA . ASP A 1 170 ? 0.071 -19.342 4.526 1.00 83.44 170 ASP A CA 1
ATOM 1260 C C . ASP A 1 170 ? -0.450 -18.206 5.451 1.00 83.44 170 ASP A C 1
ATOM 1262 O O . ASP A 1 170 ? -1.613 -17.791 5.433 1.00 83.44 170 ASP A O 1
ATOM 1266 N N . SER A 1 171 ? 0.417 -17.645 6.293 1.00 90.69 171 SER A N 1
ATOM 1267 C CA . SER A 1 171 ? 0.040 -16.542 7.172 1.00 90.69 171 SER A CA 1
ATOM 1268 C C . SER A 1 171 ? -0.410 -15.292 6.402 1.00 90.69 171 SER A C 1
ATOM 1270 O O . SER A 1 171 ? 0.052 -14.968 5.308 1.00 90.69 171 SER A O 1
ATOM 1272 N N . ILE A 1 172 ? -1.362 -14.569 6.997 1.00 94.25 172 ILE A N 1
ATOM 1273 C CA . ILE A 1 172 ? -1.786 -13.252 6.516 1.00 94.25 172 ILE A CA 1
ATOM 1274 C C . ILE A 1 172 ? -0.649 -12.264 6.792 1.00 94.25 172 ILE A C 1
ATOM 1276 O O . ILE A 1 172 ? -0.267 -12.087 7.951 1.00 94.25 172 ILE A O 1
ATOM 1280 N N . ALA A 1 173 ? -0.159 -11.585 5.754 1.00 96.69 173 ALA A N 1
ATOM 1281 C CA . ALA A 1 173 ? 0.839 -10.533 5.893 1.00 96.69 173 ALA A CA 1
ATOM 1282 C C . ALA A 1 173 ? 0.238 -9.346 6.659 1.00 96.69 173 ALA A C 1
ATOM 1284 O O . ALA A 1 173 ? -0.768 -8.767 6.238 1.00 96.69 173 ALA A O 1
ATOM 1285 N N . ALA A 1 174 ? 0.831 -8.978 7.791 1.00 96.56 174 ALA A N 1
ATOM 1286 C CA . ALA A 1 174 ? 0.360 -7.867 8.605 1.00 96.56 174 ALA A CA 1
ATOM 1287 C C . ALA A 1 174 ? 1.253 -6.638 8.401 1.00 96.56 174 ALA A C 1
ATOM 1289 O O . ALA A 1 174 ? 2.287 -6.498 9.051 1.00 96.56 174 ALA A O 1
ATOM 1290 N N . ILE A 1 175 ? 0.798 -5.754 7.511 1.00 98.31 175 ILE A N 1
ATOM 1291 C CA . ILE A 1 175 ? 1.480 -4.525 7.100 1.00 98.31 175 ILE A CA 1
ATOM 1292 C C . ILE A 1 175 ? 1.247 -3.436 8.147 1.00 98.31 175 ILE A C 1
ATOM 1294 O O . ILE A 1 175 ? 0.102 -3.035 8.408 1.00 98.31 175 ILE A O 1
ATOM 1298 N N . ASP A 1 176 ? 2.334 -2.932 8.720 1.00 98.69 176 ASP A N 1
ATOM 1299 C CA . ASP A 1 176 ? 2.298 -1.878 9.724 1.00 98.69 176 ASP A CA 1
ATOM 1300 C C . ASP A 1 176 ? 2.136 -0.495 9.098 1.00 98.69 176 ASP A C 1
ATOM 1302 O O . ASP A 1 176 ? 2.895 -0.075 8.230 1.00 98.69 176 ASP A O 1
ATOM 1306 N N . LEU A 1 177 ? 1.130 0.246 9.557 1.00 98.62 177 LEU A N 1
ATOM 1307 C CA . LEU A 1 177 ? 0.770 1.555 9.025 1.00 98.62 177 LEU A CA 1
ATOM 1308 C C . LEU A 1 177 ? 0.911 2.634 10.100 1.00 98.62 177 LEU A C 1
ATOM 1310 O O . LEU A 1 177 ? 0.274 2.581 11.155 1.00 98.62 177 LEU A O 1
ATOM 1314 N N . MET A 1 178 ? 1.705 3.661 9.811 1.00 98.75 178 MET A N 1
ATOM 1315 C CA . MET A 1 178 ? 1.734 4.900 10.583 1.00 98.75 178 MET A CA 1
ATOM 1316 C C . MET A 1 178 ? 0.819 5.939 9.935 1.00 98.75 178 MET A C 1
ATOM 1318 O O . MET A 1 178 ? 0.969 6.273 8.760 1.00 98.75 178 MET A O 1
ATOM 1322 N N . ALA A 1 179 ? -0.109 6.480 10.720 1.00 98.56 179 ALA A N 1
ATOM 1323 C CA . ALA A 1 179 ? -1.035 7.514 10.290 1.00 98.56 179 ALA A CA 1
ATOM 1324 C C . ALA A 1 179 ? -0.608 8.882 10.834 1.00 98.56 179 ALA A C 1
ATOM 1326 O O . ALA A 1 179 ? -0.659 9.154 12.034 1.00 98.56 179 ALA A O 1
ATOM 1327 N N . LEU A 1 180 ? -0.209 9.772 9.938 1.00 98.62 180 LEU A N 1
ATOM 1328 C CA . LEU A 1 180 ? 0.058 11.170 10.246 1.00 98.62 180 LEU A CA 1
ATOM 1329 C C . LEU A 1 180 ? -1.178 11.997 9.907 1.00 98.62 180 LEU A C 1
ATOM 1331 O O . LEU A 1 180 ? -1.911 11.654 8.984 1.00 98.62 180 LEU A O 1
ATOM 1335 N N . TYR A 1 181 ? -1.419 13.098 10.608 1.00 97.88 181 TYR A N 1
ATOM 1336 C CA . TYR A 1 181 ? -2.514 14.003 10.257 1.00 97.88 181 TYR A CA 1
ATOM 1337 C C . TYR A 1 181 ? -2.180 15.465 10.530 1.00 97.88 181 TYR A C 1
ATOM 1339 O O . TYR A 1 181 ? -1.419 15.793 11.446 1.00 97.88 181 TYR A O 1
ATOM 1347 N N . THR A 1 182 ? -2.750 16.358 9.725 1.00 97.19 182 THR A N 1
ATOM 1348 C CA . THR A 1 182 ? -2.527 17.801 9.850 1.00 97.19 182 THR A CA 1
ATOM 1349 C C . THR A 1 182 ? -3.430 18.437 10.916 1.00 97.19 182 THR A C 1
ATOM 1351 O O . THR A 1 182 ? -4.455 17.866 11.320 1.00 97.19 182 THR A O 1
ATOM 1354 N N . PRO A 1 183 ? -3.117 19.662 11.384 1.00 96.50 183 PRO A N 1
ATOM 1355 C CA . PRO A 1 183 ? -3.998 20.396 12.277 1.00 96.50 183 PRO A CA 1
ATOM 1356 C C . PRO A 1 183 ? -5.355 20.730 11.644 1.00 96.50 183 PRO A C 1
ATOM 1358 O O . PRO A 1 183 ? -6.326 20.857 12.391 1.00 96.50 183 PRO A O 1
ATOM 1361 N N . ALA A 1 184 ? -5.466 20.913 10.318 1.00 94.50 184 ALA A N 1
ATOM 1362 C CA . ALA A 1 184 ? -6.773 21.133 9.692 1.00 94.50 184 ALA A CA 1
ATOM 1363 C C . ALA A 1 184 ? -7.603 19.851 9.640 1.00 94.50 184 ALA A C 1
ATOM 1365 O O . ALA A 1 184 ? -8.774 19.897 10.019 1.00 94.50 184 ALA A O 1
ATOM 1366 N N . ALA A 1 185 ? -6.996 18.706 9.311 1.00 94.94 185 ALA A N 1
ATOM 1367 C CA . ALA A 1 185 ? -7.670 17.410 9.385 1.00 94.94 185 ALA A CA 1
ATOM 1368 C C . ALA A 1 185 ? -8.226 17.147 10.798 1.00 94.94 185 ALA A C 1
ATOM 1370 O O . ALA A 1 185 ? -9.388 16.770 10.959 1.00 94.94 185 ALA A O 1
ATOM 1371 N N . ALA A 1 186 ? -7.446 17.452 11.841 1.00 95.69 186 ALA A N 1
ATOM 1372 C CA . ALA A 1 186 ? -7.900 17.345 13.229 1.00 95.69 186 ALA A CA 1
ATOM 1373 C C . ALA A 1 186 ? -9.104 18.256 13.552 1.00 95.69 186 ALA A C 1
ATOM 1375 O O . ALA A 1 186 ? -9.988 17.865 14.315 1.00 95.69 186 ALA A O 1
ATOM 1376 N N . ARG A 1 187 ? -9.182 19.458 12.961 1.00 95.19 187 ARG A N 1
ATOM 1377 C CA . ARG A 1 187 ? -10.316 20.384 13.159 1.00 95.19 187 ARG A CA 1
ATOM 1378 C C . ARG A 1 187 ? -11.608 19.911 12.495 1.00 95.19 187 ARG A C 1
ATOM 1380 O O . ARG A 1 187 ? -12.677 20.248 13.000 1.00 95.19 187 ARG A O 1
ATOM 1387 N N . LEU A 1 188 ? -11.526 19.153 11.401 1.00 93.56 188 LEU A N 1
ATOM 1388 C CA . LEU A 1 188 ? -12.700 18.574 10.734 1.00 93.56 188 LEU A CA 1
ATOM 1389 C C . LEU A 1 188 ? -13.382 17.505 11.598 1.00 93.56 188 LEU A C 1
ATOM 1391 O O . LEU A 1 188 ? -14.603 17.355 11.552 1.00 93.56 188 LEU A O 1
ATOM 1395 N N . TYR A 1 189 ? -12.604 16.808 12.428 1.00 92.31 189 TYR A N 1
ATOM 1396 C CA . TYR A 1 189 ? -13.067 15.712 13.278 1.00 92.31 189 TYR A CA 1
ATOM 1397 C C . TYR A 1 189 ? -12.718 15.965 14.754 1.00 92.31 189 TYR A C 1
ATOM 1399 O O . TYR A 1 189 ? -11.941 15.214 15.344 1.00 92.31 189 TYR A O 1
ATOM 1407 N N . PRO A 1 190 ? -13.319 16.991 15.392 1.00 86.56 190 PRO A N 1
ATOM 1408 C CA . PRO A 1 190 ? -12.939 17.433 16.736 1.00 86.56 190 PRO A CA 1
ATOM 1409 C C . PRO A 1 190 ? -13.245 16.404 17.833 1.00 86.56 190 PRO A C 1
ATOM 1411 O O . PRO A 1 190 ? -12.706 16.512 18.929 1.00 86.56 190 PRO A O 1
ATOM 1414 N N . ALA A 1 191 ? -14.118 15.428 17.557 1.00 85.50 191 ALA A N 1
ATOM 1415 C CA . ALA A 1 191 ? -14.361 14.308 18.460 1.00 85.50 191 ALA A CA 1
ATOM 1416 C C . ALA A 1 191 ? -13.197 13.305 18.443 1.00 85.50 191 ALA A C 1
ATOM 1418 O O . ALA A 1 191 ? -12.750 12.880 19.501 1.00 85.50 191 ALA A O 1
ATOM 1419 N N . SER A 1 192 ? -12.730 12.925 17.249 1.00 90.62 192 SER A N 1
ATOM 1420 C CA . SER A 1 192 ? -11.537 12.103 17.041 1.00 90.62 192 SER A CA 1
ATOM 1421 C C . SER A 1 192 ? -11.243 11.951 15.543 1.00 90.62 192 SER A C 1
ATOM 1423 O O . SER A 1 192 ? -11.983 11.289 14.809 1.00 90.62 192 SER A O 1
ATOM 1425 N N . ILE A 1 193 ? -10.132 12.537 15.092 1.00 94.56 193 ILE A N 1
ATOM 1426 C CA . ILE A 1 193 ? -9.561 12.278 13.762 1.00 94.56 193 ILE A CA 1
ATOM 1427 C C . ILE A 1 193 ? -9.007 10.852 13.661 1.00 94.56 193 ILE A C 1
ATOM 1429 O O . ILE A 1 193 ? -9.162 10.211 12.626 1.00 94.56 193 ILE A O 1
ATOM 1433 N N . GLU A 1 194 ? -8.442 10.305 14.739 1.00 95.81 194 GLU A N 1
ATOM 1434 C CA . GLU A 1 194 ? -7.892 8.943 14.749 1.00 95.81 194 GLU A CA 1
ATOM 1435 C C . GLU A 1 194 ? -8.981 7.889 14.482 1.00 95.81 194 GLU A C 1
ATOM 1437 O O . GLU A 1 194 ? -8.764 6.945 13.726 1.00 95.81 194 GLU A O 1
ATOM 1442 N N . ASN A 1 195 ? -10.201 8.087 14.989 1.00 94.38 195 ASN A N 1
ATOM 1443 C CA . ASN A 1 195 ? -11.344 7.228 14.674 1.00 94.38 195 ASN A CA 1
ATOM 1444 C C . ASN A 1 195 ? -11.840 7.378 13.235 1.00 94.38 195 ASN A C 1
ATOM 1446 O O . ASN A 1 195 ? -12.269 6.390 12.635 1.00 94.38 195 ASN A O 1
ATOM 1450 N N . ARG A 1 196 ? -11.755 8.578 12.644 1.00 95.12 196 ARG A N 1
ATOM 1451 C CA . ARG A 1 196 ? -12.013 8.747 11.206 1.00 95.12 196 ARG A CA 1
ATOM 1452 C C . ARG A 1 196 ? -10.987 7.970 10.380 1.00 95.12 196 ARG A C 1
ATOM 1454 O O . ARG A 1 196 ? -11.378 7.262 9.454 1.00 95.12 196 ARG A O 1
ATOM 1461 N N . ILE A 1 197 ? -9.710 8.049 10.750 1.00 97.56 197 ILE A N 1
ATOM 1462 C CA . ILE A 1 197 ? -8.622 7.301 10.111 1.00 97.56 197 ILE A CA 1
ATOM 1463 C C . ILE A 1 197 ? -8.835 5.790 10.257 1.00 97.56 197 ILE A C 1
ATOM 1465 O O . ILE A 1 197 ? -8.787 5.068 9.262 1.00 97.56 197 ILE A O 1
ATOM 1469 N N . ASN A 1 198 ? -9.165 5.306 11.457 1.00 97.06 198 ASN A N 1
ATOM 1470 C CA . ASN A 1 198 ? -9.545 3.908 11.670 1.00 97.06 198 ASN A CA 1
ATOM 1471 C C . ASN A 1 198 ? -10.733 3.499 10.777 1.00 97.06 198 ASN A C 1
ATOM 1473 O O . ASN A 1 198 ? -10.772 2.378 10.284 1.00 97.06 198 ASN A O 1
ATOM 1477 N N . GLY A 1 199 ? -11.668 4.410 10.489 1.00 95.81 199 GLY A N 1
ATOM 1478 C CA . GLY A 1 199 ? -12.744 4.191 9.519 1.00 95.81 199 GLY A CA 1
ATOM 1479 C C . GLY A 1 199 ? -12.249 3.865 8.103 1.00 95.81 199 GLY A C 1
ATOM 1480 O O . GLY A 1 199 ? -12.766 2.920 7.496 1.00 95.81 199 GLY A O 1
ATOM 1481 N N . PHE A 1 200 ? -11.239 4.591 7.607 1.00 97.56 200 PHE A N 1
ATOM 1482 C CA . PHE A 1 200 ? -10.571 4.299 6.331 1.00 97.56 200 PHE A CA 1
ATOM 1483 C C . PHE A 1 200 ? -9.818 2.963 6.382 1.00 97.56 200 PHE A C 1
ATOM 1485 O O . PHE A 1 200 ? -9.949 2.147 5.473 1.00 97.56 200 PHE A O 1
ATOM 1492 N N . ILE A 1 201 ? -9.085 2.696 7.467 1.00 98.31 201 ILE A N 1
ATOM 1493 C CA . ILE A 1 201 ? -8.326 1.446 7.647 1.00 98.31 201 ILE A CA 1
ATOM 1494 C C . ILE A 1 201 ? -9.262 0.233 7.694 1.00 98.31 201 ILE A C 1
ATOM 1496 O O . ILE A 1 201 ? -9.020 -0.758 7.011 1.00 98.31 201 ILE A O 1
ATOM 1500 N N . ASN A 1 202 ? -10.373 0.315 8.428 1.00 97.62 202 ASN A N 1
ATOM 1501 C CA . ASN A 1 202 ? -11.374 -0.751 8.485 1.00 97.62 202 ASN A CA 1
ATOM 1502 C C . ASN A 1 202 ? -12.009 -0.991 7.104 1.00 97.62 202 ASN A C 1
ATOM 1504 O O . ASN A 1 202 ? -12.317 -2.130 6.759 1.00 97.62 202 ASN A O 1
ATOM 1508 N N . ALA A 1 203 ? -12.222 0.063 6.304 1.00 97.44 203 ALA A N 1
ATOM 1509 C CA . ALA A 1 203 ? -12.729 -0.075 4.938 1.00 97.44 203 ALA A CA 1
ATOM 1510 C C . ALA A 1 203 ? -11.697 -0.749 4.020 1.00 97.44 203 ALA A C 1
ATOM 1512 O O . ALA A 1 203 ? -12.056 -1.656 3.273 1.00 97.44 203 ALA A O 1
ATOM 1513 N N . ALA A 1 204 ? -10.418 -0.381 4.135 1.00 98.38 204 ALA A N 1
ATOM 1514 C CA . ALA A 1 204 ? -9.335 -1.023 3.397 1.00 98.38 204 ALA A CA 1
ATOM 1515 C C . ALA A 1 204 ? -9.166 -2.502 3.775 1.00 98.38 204 ALA A C 1
ATOM 1517 O O . ALA A 1 204 ? -9.149 -3.353 2.891 1.00 98.38 204 ALA A O 1
ATOM 1518 N N . ASN A 1 205 ? -9.165 -2.834 5.069 1.00 98.38 205 ASN A N 1
ATOM 1519 C CA . ASN A 1 205 ? -9.151 -4.223 5.539 1.00 98.38 205 ASN A CA 1
ATOM 1520 C C . ASN A 1 205 ? -10.380 -5.014 5.066 1.00 98.38 205 ASN A C 1
ATOM 1522 O O . ASN A 1 205 ? -10.258 -6.191 4.745 1.00 98.38 205 ASN A O 1
ATOM 1526 N N . SER A 1 206 ? -11.554 -4.377 4.966 1.00 97.75 206 SER A N 1
ATOM 1527 C CA . SER A 1 206 ? -12.742 -5.020 4.385 1.00 97.75 206 SER A CA 1
ATOM 1528 C C . SER A 1 206 ? -12.544 -5.332 2.906 1.00 97.75 206 SER A C 1
ATOM 1530 O O . SER A 1 206 ? -12.894 -6.420 2.465 1.00 97.75 206 SER A O 1
ATOM 1532 N N . ALA A 1 207 ? -11.974 -4.400 2.139 1.00 98.25 207 ALA A N 1
ATOM 1533 C CA . ALA A 1 207 ? -11.682 -4.622 0.731 1.00 98.25 207 ALA A CA 1
ATOM 1534 C C . ALA A 1 207 ? -10.658 -5.743 0.533 1.00 98.25 207 ALA A C 1
ATOM 1536 O O . ALA A 1 207 ? -10.904 -6.630 -0.274 1.00 98.25 207 ALA A O 1
ATOM 1537 N N . LEU A 1 208 ? -9.563 -5.751 1.297 1.00 98.56 208 LEU A N 1
ATOM 1538 C CA . LEU A 1 208 ? -8.552 -6.812 1.250 1.00 98.56 208 LEU A CA 1
ATOM 1539 C C . LEU A 1 208 ? -9.168 -8.183 1.565 1.00 98.56 208 LEU A C 1
ATOM 1541 O O . LEU A 1 208 ? -9.047 -9.104 0.761 1.00 98.56 208 LEU A O 1
ATOM 1545 N N . TYR A 1 209 ? -9.926 -8.277 2.662 1.00 97.44 209 TYR A N 1
ATOM 1546 C CA . TYR A 1 209 ? -10.623 -9.501 3.060 1.00 97.44 209 TYR A CA 1
ATOM 1547 C C . TYR A 1 209 ? -11.602 -9.996 1.988 1.00 97.44 209 TYR A C 1
ATOM 1549 O O . TYR A 1 209 ? -11.531 -11.147 1.571 1.00 97.44 209 TYR A O 1
ATOM 1557 N N . ASN A 1 210 ? -12.482 -9.119 1.491 1.00 96.88 210 ASN A N 1
ATOM 1558 C CA . ASN A 1 210 ? -13.477 -9.468 0.470 1.00 96.88 210 ASN A CA 1
ATOM 1559 C C . ASN A 1 210 ? -12.851 -9.871 -0.872 1.00 96.88 210 ASN A C 1
ATOM 1561 O O . ASN A 1 210 ? -13.541 -10.447 -1.705 1.00 96.88 210 ASN A O 1
ATOM 1565 N N . SER A 1 211 ? -11.585 -9.518 -1.099 1.00 98.31 211 SER A N 1
ATOM 1566 C CA . SER A 1 211 ? -10.858 -9.830 -2.333 1.00 98.31 211 SER A CA 1
ATOM 1567 C C . SER A 1 211 ? -10.037 -11.109 -2.233 1.00 98.31 211 SER A C 1
ATOM 1569 O O . SER A 1 211 ? -9.360 -11.441 -3.205 1.00 98.31 211 SER A O 1
ATOM 1571 N N . GLU A 1 212 ? -10.059 -11.777 -1.073 1.00 96.81 212 GLU A N 1
ATOM 1572 C CA . GLU A 1 212 ? -9.174 -12.896 -0.722 1.00 96.81 212 GLU A CA 1
ATOM 1573 C C . GLU A 1 212 ? -7.681 -12.517 -0.778 1.00 96.81 212 GLU A C 1
ATOM 1575 O O . GLU A 1 212 ? -6.802 -13.352 -0.999 1.00 96.81 212 GLU A O 1
ATOM 1580 N N . ALA A 1 213 ? -7.377 -11.235 -0.546 1.00 97.62 213 ALA A N 1
ATOM 1581 C CA . ALA A 1 213 ? -6.008 -10.784 -0.350 1.00 97.62 213 ALA A CA 1
ATOM 1582 C C . ALA A 1 213 ? -5.567 -11.142 1.075 1.00 97.62 213 ALA A C 1
ATOM 1584 O O . ALA A 1 213 ? -6.209 -10.767 2.060 1.00 97.62 213 ALA A O 1
ATOM 1585 N N . ARG A 1 214 ? -4.444 -11.849 1.197 1.00 95.44 214 ARG A N 1
ATOM 1586 C CA . ARG A 1 214 ? -3.863 -12.337 2.456 1.00 95.44 214 ARG A CA 1
ATOM 1587 C C . ARG A 1 214 ? -3.107 -11.227 3.181 1.00 95.44 214 ARG A C 1
ATOM 1589 O O . ARG A 1 214 ? -1.940 -11.376 3.530 1.00 95.44 214 ARG A O 1
ATOM 1596 N N . ILE A 1 215 ? -3.782 -10.101 3.393 1.00 97.88 215 ILE A N 1
ATOM 1597 C CA . ILE A 1 215 ? -3.203 -8.873 3.934 1.00 97.88 215 ILE A CA 1
ATOM 1598 C C . ILE A 1 215 ? -4.081 -8.331 5.052 1.00 97.88 215 ILE A C 1
ATOM 1600 O O . ILE A 1 215 ? -5.307 -8.278 4.944 1.00 97.88 215 ILE A O 1
ATOM 1604 N N . ARG A 1 216 ? -3.433 -7.838 6.102 1.00 96.81 216 ARG A N 1
ATOM 1605 C CA . ARG A 1 216 ? -4.050 -7.027 7.143 1.00 96.81 216 ARG A CA 1
ATOM 1606 C C . ARG A 1 216 ? -3.239 -5.761 7.369 1.00 96.81 216 ARG A C 1
ATOM 1608 O O . ARG A 1 216 ? -2.066 -5.827 7.706 1.00 96.81 216 ARG A O 1
ATOM 1615 N N . LEU A 1 217 ? -3.890 -4.610 7.284 1.00 98.31 217 LEU A N 1
ATOM 1616 C CA . LEU A 1 217 ? -3.312 -3.350 7.735 1.00 98.31 217 LEU A CA 1
ATOM 1617 C C . LEU A 1 217 ? -3.454 -3.233 9.249 1.00 98.31 217 LEU A C 1
ATOM 1619 O O . LEU A 1 217 ? -4.565 -3.343 9.788 1.00 98.31 217 LEU A O 1
ATOM 1623 N N . ARG A 1 218 ? -2.345 -2.950 9.930 1.00 97.31 218 ARG A N 1
ATOM 1624 C CA . ARG A 1 218 ? -2.307 -2.678 11.366 1.00 97.31 218 ARG A CA 1
ATOM 1625 C C . ARG A 1 218 ? -1.840 -1.243 11.607 1.00 97.31 218 ARG A C 1
ATOM 1627 O O . ARG A 1 218 ? -0.674 -0.942 11.385 1.00 97.31 218 ARG A O 1
ATOM 1634 N N . PRO A 1 219 ? -2.700 -0.343 12.115 1.00 97.31 219 PRO A N 1
ATOM 1635 C CA . PRO A 1 219 ? -2.218 0.954 12.549 1.00 97.31 219 PRO A CA 1
ATOM 1636 C C . PRO A 1 219 ? -1.345 0.791 13.796 1.00 97.31 219 PRO A C 1
ATOM 1638 O O . PRO A 1 219 ? -1.794 0.239 14.809 1.00 97.31 219 PRO A O 1
ATOM 1641 N N . VAL A 1 220 ? -0.108 1.276 13.719 1.00 97.75 220 VAL A N 1
ATOM 1642 C CA . VAL A 1 220 ? 0.890 1.181 14.799 1.00 97.75 220 VAL A CA 1
ATOM 1643 C C . VAL A 1 220 ? 1.155 2.504 15.493 1.00 97.75 220 VAL A C 1
ATOM 1645 O O . VAL A 1 220 ? 1.569 2.505 16.649 1.00 97.75 220 VAL A O 1
ATOM 1648 N N . HIS A 1 221 ? 0.889 3.624 14.820 1.00 97.56 221 HIS A N 1
ATOM 1649 C CA . HIS A 1 221 ? 1.103 4.950 15.386 1.00 97.56 221 HIS A CA 1
ATOM 1650 C C . HIS A 1 221 ? 0.205 5.996 14.731 1.00 97.56 221 HIS A C 1
ATOM 1652 O O . HIS A 1 221 ? -0.021 5.951 13.520 1.00 97.56 221 HIS A O 1
ATOM 1658 N N . PHE A 1 222 ? -0.271 6.941 15.537 1.00 97.56 222 PHE A N 1
ATOM 1659 C CA . PHE A 1 222 ? -1.045 8.100 15.104 1.00 97.56 222 PHE A CA 1
ATOM 1660 C C . PHE A 1 222 ? -0.334 9.359 15.579 1.00 97.56 222 PHE A C 1
ATOM 1662 O O . PHE A 1 222 ? 0.009 9.460 16.755 1.00 97.56 222 PHE A O 1
ATOM 1669 N N . GLN A 1 223 ? -0.115 10.330 14.692 1.00 96.50 223 GLN A N 1
ATOM 1670 C CA . GLN A 1 223 ? 0.568 11.556 15.093 1.00 96.50 223 GLN A CA 1
ATOM 1671 C C . GLN A 1 223 ? 0.109 12.793 14.334 1.00 96.50 223 GLN A C 1
ATOM 1673 O O . GLN A 1 223 ? 0.153 12.854 13.104 1.00 96.50 223 GLN A O 1
ATOM 1678 N N . LEU A 1 224 ? -0.218 13.837 15.099 1.00 96.75 224 LEU A N 1
ATOM 1679 C CA . LEU A 1 224 ? -0.341 15.182 14.561 1.00 96.75 224 LEU A CA 1
ATOM 1680 C C . LEU A 1 224 ? 1.038 15.681 14.124 1.00 96.75 224 LEU A C 1
ATOM 1682 O O . LEU A 1 224 ? 1.967 15.772 14.931 1.00 96.75 224 LEU A O 1
ATOM 1686 N N . VAL A 1 225 ? 1.151 16.074 12.861 1.00 97.38 225 VAL A N 1
ATOM 1687 C CA . VAL A 1 225 ? 2.329 16.765 12.328 1.00 97.38 225 VAL A CA 1
ATOM 1688 C C . VAL A 1 225 ? 2.004 18.245 12.142 1.00 97.38 225 VAL A C 1
ATOM 1690 O O . VAL A 1 225 ? 0.917 18.571 11.667 1.00 97.38 225 VAL A O 1
ATOM 1693 N N . PRO A 1 226 ? 2.903 19.180 12.501 1.00 96.25 226 PRO A N 1
ATOM 1694 C CA . PRO A 1 226 ? 2.657 20.618 12.383 1.00 96.25 226 PRO A CA 1
ATOM 1695 C C . PRO A 1 226 ? 2.845 21.096 10.932 1.00 96.25 226 PRO A C 1
ATOM 1697 O O . PRO A 1 226 ? 3.616 22.016 10.657 1.00 96.25 226 PRO A O 1
ATOM 1700 N N . TYR A 1 227 ? 2.179 20.428 9.994 1.00 95.56 227 TYR A N 1
ATOM 1701 C CA . TYR A 1 227 ? 2.150 20.785 8.584 1.00 95.56 227 TYR A CA 1
ATOM 1702 C C . TYR A 1 227 ? 0.984 21.736 8.325 1.00 95.56 227 TYR A C 1
ATOM 1704 O O . TYR A 1 227 ? -0.110 21.528 8.844 1.00 95.56 227 TYR A O 1
ATOM 1712 N N . VAL A 1 228 ? 1.238 22.789 7.554 1.00 93.19 228 VAL A N 1
ATOM 1713 C CA . VAL A 1 228 ? 0.187 23.659 7.023 1.00 93.19 228 VAL A CA 1
ATOM 1714 C C . VAL A 1 228 ? 0.013 23.284 5.567 1.00 93.19 228 VAL A C 1
ATOM 1716 O O . VAL A 1 228 ? 0.991 23.198 4.827 1.00 93.19 228 VAL A O 1
ATOM 1719 N N . GLU A 1 229 ? -1.231 23.062 5.189 1.00 86.38 229 GLU A N 1
ATOM 1720 C CA . GLU A 1 229 ? -1.631 22.539 3.899 1.00 86.38 229 GLU A CA 1
ATOM 1721 C C . GLU A 1 229 ? -1.125 23.427 2.763 1.00 86.38 229 GLU A C 1
ATOM 1723 O O . GLU A 1 229 ? -1.340 24.642 2.749 1.00 86.38 229 GLU A O 1
ATOM 1728 N N . SER A 1 230 ? -0.435 22.818 1.797 1.00 84.81 230 SER A N 1
ATOM 1729 C CA . SER A 1 230 ? 0.091 23.542 0.637 1.00 84.81 230 SER A CA 1
ATOM 1730 C C . SER A 1 230 ? -0.994 23.862 -0.400 1.00 84.81 230 SER A C 1
ATOM 1732 O O . SER A 1 230 ? -0.809 24.755 -1.229 1.00 84.81 230 SER A O 1
ATOM 1734 N N . GLY A 1 231 ? -2.114 23.130 -0.344 1.00 85.75 231 GLY A N 1
ATOM 1735 C CA . GLY A 1 231 ? -3.160 23.121 -1.365 1.00 85.75 231 GLY A CA 1
ATOM 1736 C C . GLY A 1 231 ? -2.795 22.336 -2.632 1.00 85.75 231 GLY A C 1
ATOM 1737 O O . GLY A 1 231 ? -3.554 22.414 -3.591 1.00 85.75 231 GLY A O 1
ATOM 1738 N N . ASP A 1 232 ? -1.659 21.623 -2.636 1.00 88.75 232 ASP A N 1
ATOM 1739 C CA . ASP A 1 232 ? -1.155 20.784 -3.732 1.00 88.75 232 ASP A CA 1
ATOM 1740 C C . ASP A 1 232 ? -0.695 19.420 -3.185 1.00 88.75 232 ASP A C 1
ATOM 1742 O O . ASP A 1 232 ? 0.354 19.296 -2.541 1.00 88.75 232 ASP A O 1
ATOM 1746 N N . ALA A 1 233 ? -1.474 18.374 -3.471 1.00 89.38 233 ALA A N 1
ATOM 1747 C CA . ALA A 1 233 ? -1.203 17.022 -2.981 1.00 89.38 233 ALA A CA 1
ATOM 1748 C C . ALA A 1 233 ? 0.130 16.444 -3.495 1.00 89.38 233 ALA A C 1
ATOM 1750 O O . ALA A 1 233 ? 0.808 15.730 -2.754 1.00 89.38 233 ALA A O 1
ATOM 1751 N N . ASN A 1 234 ? 0.558 16.774 -4.723 1.00 90.75 234 ASN A N 1
ATOM 1752 C CA . ASN A 1 234 ? 1.822 16.267 -5.279 1.00 90.75 234 ASN A CA 1
ATOM 1753 C C . ASN A 1 234 ? 3.011 16.858 -4.536 1.00 90.75 234 ASN A C 1
ATOM 1755 O O . ASN A 1 234 ? 3.958 16.148 -4.180 1.00 90.75 234 ASN A O 1
ATOM 1759 N N . ARG A 1 235 ? 2.955 18.168 -4.283 1.00 91.94 235 ARG A N 1
ATOM 1760 C CA . ARG A 1 235 ? 3.968 18.854 -3.490 1.00 91.94 235 ARG A CA 1
ATOM 1761 C C . ARG A 1 235 ? 4.034 18.272 -2.082 1.00 91.94 235 ARG A C 1
ATOM 1763 O O . ARG A 1 235 ? 5.128 17.956 -1.619 1.00 91.94 235 ARG A O 1
ATOM 1770 N N . THR A 1 236 ? 2.891 18.120 -1.420 1.00 93.50 236 THR A N 1
ATOM 1771 C CA . THR A 1 236 ? 2.823 17.590 -0.054 1.00 93.50 236 THR A CA 1
ATOM 1772 C C . THR A 1 236 ? 3.357 16.159 0.026 1.00 93.50 236 THR A C 1
ATOM 1774 O O . THR A 1 236 ? 4.181 15.877 0.893 1.00 93.50 236 THR A O 1
ATOM 1777 N N . LEU A 1 237 ? 2.980 15.278 -0.906 1.00 94.31 237 LEU A N 1
ATOM 1778 C CA . LEU A 1 237 ? 3.508 13.913 -0.970 1.00 94.31 237 LEU A CA 1
ATOM 1779 C C . LEU A 1 237 ? 5.023 13.889 -1.234 1.00 94.31 237 LEU A C 1
ATOM 1781 O O . LEU A 1 237 ? 5.749 13.171 -0.552 1.00 94.31 237 LEU A O 1
ATOM 1785 N N . THR A 1 238 ? 5.527 14.726 -2.148 1.00 94.62 238 THR A N 1
ATOM 1786 C CA . THR A 1 238 ? 6.974 14.848 -2.411 1.00 94.62 238 THR A CA 1
ATOM 1787 C C . THR A 1 238 ? 7.738 15.313 -1.168 1.00 94.62 238 THR A C 1
ATOM 1789 O O . THR A 1 238 ? 8.795 14.770 -0.840 1.00 94.62 238 THR A O 1
ATOM 1792 N N . GLU A 1 239 ? 7.209 16.310 -0.452 1.00 96.19 239 GLU A N 1
ATOM 1793 C CA . GLU A 1 239 ? 7.789 16.817 0.796 1.00 96.19 239 GLU A CA 1
ATOM 1794 C C . GLU A 1 239 ? 7.767 15.755 1.910 1.00 96.19 239 GLU A C 1
ATOM 1796 O O . GLU A 1 239 ? 8.721 15.680 2.688 1.00 96.19 239 GLU A O 1
ATOM 1801 N N . LEU A 1 240 ? 6.713 14.933 1.979 1.00 97.06 240 LEU A N 1
ATOM 1802 C CA . LEU A 1 240 ? 6.577 13.823 2.926 1.00 97.06 240 LEU A CA 1
ATOM 1803 C C . LEU A 1 240 ? 7.594 12.711 2.643 1.00 97.06 240 LEU A C 1
ATOM 1805 O O . LEU A 1 240 ? 8.337 12.331 3.546 1.00 97.06 240 LEU A O 1
ATOM 1809 N N . MET A 1 241 ? 7.658 12.226 1.400 1.00 95.62 241 MET A N 1
ATOM 1810 C CA . MET A 1 241 ? 8.563 11.146 0.980 1.00 95.62 241 MET A CA 1
ATOM 1811 C C . MET A 1 241 ? 10.034 11.528 1.159 1.00 95.62 241 MET A C 1
ATOM 1813 O O . MET A 1 241 ? 10.839 10.734 1.637 1.00 95.62 241 MET A O 1
ATOM 1817 N N . SER A 1 242 ? 10.395 12.758 0.785 1.00 95.00 242 SER A N 1
ATOM 1818 C CA . SER A 1 242 ? 11.778 13.243 0.883 1.00 95.00 242 SER A CA 1
ATOM 1819 C C . SER A 1 242 ? 12.155 13.768 2.271 1.00 95.00 242 SER A C 1
ATOM 1821 O O . SER A 1 242 ? 13.328 14.053 2.515 1.00 95.00 242 SER A O 1
ATOM 1823 N N . GLY A 1 243 ? 11.180 13.959 3.168 1.00 96.50 243 GLY A N 1
ATOM 1824 C CA . GLY A 1 243 ? 11.385 14.622 4.457 1.00 96.50 243 GLY A CA 1
ATOM 1825 C C . GLY A 1 243 ? 11.857 16.078 4.331 1.00 96.50 243 GLY A C 1
ATOM 1826 O O . GLY A 1 243 ? 12.412 16.630 5.281 1.00 96.50 243 GLY A O 1
ATOM 1827 N N . SER A 1 244 ? 11.683 16.715 3.166 1.00 96.75 244 SER A N 1
ATOM 1828 C CA . SER A 1 244 ? 12.275 18.027 2.871 1.00 96.75 244 SER A CA 1
ATOM 1829 C C . SER A 1 244 ? 11.599 19.186 3.606 1.00 96.75 244 SER A C 1
ATOM 1831 O O . SER A 1 244 ? 12.183 20.266 3.726 1.00 96.75 244 SER A O 1
ATOM 1833 N N . HIS A 1 245 ? 10.365 18.995 4.081 1.00 97.44 245 HIS A N 1
ATOM 1834 C CA . HIS A 1 245 ? 9.654 19.983 4.887 1.00 97.44 245 HIS A CA 1
ATOM 1835 C C . HIS A 1 245 ? 9.921 19.759 6.390 1.00 97.44 245 HIS A C 1
ATOM 1837 O O . HIS A 1 245 ? 9.870 18.617 6.846 1.00 97.44 245 HIS A O 1
ATOM 1843 N N . PRO A 1 246 ? 10.117 20.814 7.213 1.00 97.44 246 PRO A N 1
ATOM 1844 C CA . PRO A 1 246 ? 10.417 20.667 8.643 1.00 97.44 246 PRO A CA 1
ATOM 1845 C C . PRO A 1 246 ? 9.418 19.818 9.444 1.00 97.44 246 PRO A C 1
ATOM 1847 O O . PRO A 1 246 ? 9.807 19.162 10.403 1.00 97.44 246 PRO A O 1
ATOM 1850 N N . ALA A 1 247 ? 8.141 19.807 9.047 1.00 97.38 247 ALA A N 1
ATOM 1851 C CA . ALA A 1 247 ? 7.111 18.971 9.675 1.00 97.38 247 ALA A CA 1
ATOM 1852 C C . ALA A 1 247 ? 7.306 17.459 9.437 1.00 97.38 247 ALA A C 1
ATOM 1854 O O . ALA A 1 247 ? 6.781 16.662 10.209 1.00 97.38 247 ALA A O 1
ATOM 1855 N N . PHE A 1 248 ? 8.052 17.073 8.395 1.00 98.12 248 PHE A N 1
ATOM 1856 C CA . PHE A 1 248 ? 8.282 15.680 7.999 1.00 98.12 248 PHE A CA 1
ATOM 1857 C C . PHE A 1 248 ? 9.716 15.197 8.258 1.00 98.12 248 PHE A C 1
ATOM 1859 O O . PHE A 1 248 ? 10.002 14.017 8.089 1.00 98.12 248 PHE A O 1
ATOM 1866 N N . ALA A 1 249 ? 10.609 16.076 8.723 1.00 96.75 249 ALA A N 1
ATOM 1867 C CA . ALA A 1 249 ? 12.025 15.761 8.918 1.00 96.75 249 ALA A CA 1
ATOM 1868 C C . ALA A 1 249 ? 12.294 14.598 9.897 1.00 96.75 249 ALA A C 1
ATOM 1870 O O . ALA A 1 249 ? 13.356 14.001 9.819 1.00 96.75 249 ALA A O 1
ATOM 1871 N N . GLY A 1 250 ? 11.356 14.293 10.806 1.00 96.44 250 GLY A N 1
ATOM 1872 C CA . GLY A 1 250 ? 11.451 13.188 11.774 1.00 96.44 250 GLY A CA 1
ATOM 1873 C C . GLY A 1 250 ? 10.638 11.935 11.413 1.00 96.44 250 GLY A C 1
ATOM 1874 O O . GLY A 1 250 ? 10.471 11.043 12.244 1.00 96.44 250 GLY A O 1
ATOM 1875 N N . VAL A 1 251 ? 10.022 11.895 10.225 1.00 97.81 251 VAL A N 1
ATOM 1876 C CA . VAL A 1 251 ? 9.064 10.837 9.857 1.00 97.81 251 VAL A CA 1
ATOM 1877 C C . VAL A 1 251 ? 9.756 9.493 9.666 1.00 97.81 251 VAL A C 1
ATOM 1879 O O . VAL A 1 251 ? 9.192 8.475 10.058 1.00 97.81 251 VAL A O 1
ATOM 1882 N N . MET A 1 252 ? 10.974 9.464 9.122 1.00 95.75 252 MET A N 1
ATOM 1883 C CA . MET A 1 252 ? 11.720 8.213 8.953 1.00 95.75 252 MET A CA 1
ATOM 1884 C C . MET A 1 252 ? 12.098 7.595 10.307 1.00 95.75 252 MET A C 1
ATOM 1886 O O . MET A 1 252 ? 11.965 6.389 10.495 1.00 95.75 252 MET A O 1
ATOM 1890 N N . GLU A 1 253 ? 12.498 8.407 11.286 1.00 97.38 253 GLU A N 1
ATOM 1891 C CA . GLU A 1 253 ? 12.803 7.944 12.641 1.00 97.38 253 GLU A CA 1
ATOM 1892 C C . GLU A 1 253 ? 11.558 7.395 13.343 1.00 97.38 253 GLU A C 1
ATOM 1894 O O . GLU A 1 253 ? 11.638 6.379 14.034 1.00 97.38 253 GLU A O 1
ATOM 1899 N N . LEU A 1 254 ? 10.398 8.031 13.153 1.00 97.75 254 LEU A N 1
ATOM 1900 C CA . LEU A 1 254 ? 9.123 7.512 13.656 1.00 97.75 254 LEU A CA 1
ATOM 1901 C C . LEU A 1 254 ? 8.763 6.186 12.981 1.00 97.75 254 LEU A C 1
ATOM 1903 O O . LEU A 1 254 ? 8.408 5.229 13.670 1.00 97.75 254 LEU A O 1
ATOM 1907 N N . ARG A 1 255 ? 8.924 6.110 11.655 1.00 96.94 255 ARG A N 1
ATOM 1908 C CA . ARG A 1 255 ? 8.690 4.900 10.862 1.00 96.94 255 ARG A CA 1
ATOM 1909 C C . ARG A 1 255 ? 9.524 3.731 11.399 1.00 96.94 255 ARG A C 1
ATOM 1911 O O . ARG A 1 255 ? 8.975 2.678 11.694 1.00 96.94 255 ARG A O 1
ATOM 1918 N N . GLN A 1 256 ? 10.816 3.952 11.650 1.00 97.12 256 GLN A N 1
ATOM 1919 C CA . GLN A 1 256 ? 11.715 2.960 12.255 1.00 97.12 256 GLN A CA 1
ATOM 1920 C C . GLN A 1 256 ? 11.360 2.627 13.712 1.00 97.12 256 GLN A C 1
ATOM 1922 O O . GLN A 1 256 ? 11.444 1.469 14.112 1.00 97.12 256 GLN A O 1
ATOM 1927 N N . ARG A 1 257 ? 10.960 3.620 14.520 1.00 97.69 257 ARG A N 1
ATOM 1928 C CA . ARG A 1 257 ? 10.604 3.416 15.933 1.00 97.69 257 ARG A CA 1
ATOM 1929 C C . ARG A 1 257 ? 9.393 2.502 16.088 1.00 97.69 257 ARG A C 1
ATOM 1931 O O . ARG A 1 257 ? 9.425 1.624 16.948 1.00 97.69 257 ARG A O 1
ATOM 1938 N N . TYR A 1 258 ? 8.348 2.720 15.295 1.00 97.81 258 TYR A N 1
ATOM 1939 C CA . TYR A 1 258 ? 7.087 1.972 15.380 1.00 97.81 258 TYR A CA 1
ATOM 1940 C C . TYR A 1 258 ? 7.002 0.790 14.404 1.00 97.81 258 TYR A C 1
ATOM 1942 O O . TYR A 1 258 ? 6.007 0.071 14.430 1.00 97.81 258 TYR A O 1
ATOM 1950 N N . GLY A 1 259 ? 8.041 0.576 13.587 1.00 97.44 259 GLY A N 1
ATOM 1951 C CA . GLY A 1 259 ? 8.106 -0.521 12.622 1.00 97.44 259 GLY A CA 1
ATOM 1952 C C . GLY A 1 259 ? 7.113 -0.366 11.471 1.00 97.44 259 GLY A C 1
ATOM 1953 O O . GLY A 1 259 ? 6.564 -1.354 11.025 1.00 97.44 259 GLY A O 1
ATOM 1954 N N . ALA A 1 260 ? 6.819 0.863 11.039 1.00 98.19 260 ALA A N 1
ATOM 1955 C CA . ALA A 1 260 ? 5.759 1.126 10.068 1.00 98.19 260 ALA A CA 1
ATOM 1956 C C . ALA A 1 260 ? 6.202 0.882 8.616 1.00 98.19 260 ALA A C 1
ATOM 1958 O O . ALA A 1 260 ? 6.918 1.693 8.028 1.00 98.19 260 ALA A O 1
ATOM 1959 N N . ASP A 1 261 ? 5.717 -0.187 7.998 1.00 98.25 261 ASP A N 1
ATOM 1960 C CA . ASP A 1 261 ? 5.941 -0.486 6.582 1.00 98.25 261 ASP A CA 1
ATOM 1961 C C . ASP A 1 261 ? 5.355 0.589 5.659 1.00 98.25 261 ASP A C 1
ATOM 1963 O O . ASP A 1 261 ? 5.968 0.939 4.656 1.00 98.25 261 ASP A O 1
ATOM 1967 N N . LEU A 1 262 ? 4.216 1.188 6.014 1.00 98.56 262 LEU A N 1
ATOM 1968 C CA . LEU A 1 262 ? 3.570 2.260 5.252 1.00 98.56 262 LEU A CA 1
ATOM 1969 C C . LEU A 1 262 ? 3.346 3.512 6.101 1.00 98.56 262 LEU A C 1
ATOM 1971 O O . LEU A 1 262 ? 3.060 3.442 7.298 1.00 98.56 262 LEU A O 1
ATOM 1975 N N . VAL A 1 263 ? 3.410 4.680 5.461 1.00 98.69 263 VAL A N 1
ATOM 1976 C CA . VAL A 1 263 ? 3.095 5.972 6.084 1.00 98.69 263 VAL A CA 1
ATOM 1977 C C . VAL A 1 263 ? 2.011 6.687 5.290 1.00 98.69 263 VAL A C 1
ATOM 1979 O O . VAL A 1 263 ? 2.152 6.898 4.091 1.00 98.69 263 VAL A O 1
ATOM 1982 N N . VAL A 1 264 ? 0.944 7.120 5.956 1.00 98.69 264 VAL A N 1
ATOM 1983 C CA . VAL A 1 264 ? -0.146 7.859 5.305 1.00 98.69 264 VAL A CA 1
ATOM 1984 C C . VAL A 1 264 ? -0.362 9.187 6.005 1.00 98.69 264 VAL A C 1
ATOM 1986 O O . VAL A 1 264 ? -0.576 9.216 7.216 1.00 98.69 264 VAL A O 1
ATOM 1989 N N . LEU A 1 265 ? -0.320 10.284 5.252 1.00 98.25 265 LEU A N 1
ATOM 1990 C CA . LEU A 1 265 ? -0.701 11.607 5.735 1.00 98.25 265 LEU A CA 1
ATOM 1991 C C . LEU A 1 265 ? -2.173 11.880 5.421 1.00 98.25 265 LEU A C 1
ATOM 1993 O O . LEU A 1 265 ? -2.573 11.889 4.260 1.00 98.25 265 LEU A O 1
ATOM 1997 N N . PHE A 1 266 ? -2.949 12.156 6.464 1.00 97.06 266 PHE A N 1
ATOM 1998 C CA . PHE A 1 266 ? -4.336 12.588 6.380 1.00 97.06 266 PHE A CA 1
ATOM 1999 C C . PHE A 1 266 ? -4.437 14.107 6.472 1.00 97.06 266 PHE A C 1
ATOM 2001 O O . PHE A 1 266 ? -4.026 14.722 7.461 1.00 97.06 266 PHE A O 1
ATOM 2008 N N . ASP A 1 267 ? -5.018 14.695 5.440 1.00 91.19 267 ASP A N 1
ATOM 2009 C CA . ASP A 1 267 ? -5.045 16.135 5.216 1.00 91.19 267 ASP A CA 1
ATOM 2010 C C . ASP A 1 267 ? -6.484 16.657 5.034 1.00 91.19 267 ASP A C 1
ATOM 2012 O O . ASP A 1 267 ? -7.394 15.877 4.761 1.00 91.19 267 ASP A O 1
ATOM 2016 N N . ALA A 1 268 ? -6.733 17.956 5.200 1.00 87.75 268 ALA A N 1
ATOM 2017 C CA . ALA A 1 268 ? -8.015 18.580 4.862 1.00 87.75 268 ALA A CA 1
ATOM 2018 C C . ALA A 1 268 ? -8.002 19.041 3.396 1.00 87.75 268 ALA A C 1
ATOM 2020 O O . ALA A 1 268 ? -7.184 19.882 3.019 1.00 87.75 268 ALA A O 1
ATOM 2021 N N . ALA A 1 269 ? -8.916 18.542 2.558 1.00 68.94 269 ALA A N 1
ATOM 2022 C CA . ALA A 1 269 ? -8.942 18.867 1.129 1.00 68.94 269 ALA A CA 1
ATOM 2023 C C . ALA A 1 269 ? -9.553 20.252 0.825 1.00 68.94 269 ALA A C 1
ATOM 2025 O O . ALA A 1 269 ? -10.539 20.367 0.100 1.00 68.94 269 ALA A O 1
ATOM 2026 N N . GLU A 1 270 ? -8.975 21.337 1.352 1.00 57.28 270 GLU A N 1
ATOM 2027 C CA . GLU A 1 270 ? -9.559 22.684 1.212 1.00 57.28 270 GLU A CA 1
ATOM 2028 C C . GLU A 1 270 ? -9.560 23.228 -0.239 1.00 57.28 270 GLU A C 1
ATOM 2030 O O . GLU A 1 270 ? -10.331 24.142 -0.540 1.00 57.28 270 GLU A O 1
ATOM 2035 N N . SER A 1 271 ? -8.755 22.676 -1.161 1.00 56.09 271 SER A N 1
ATOM 2036 C CA . SER A 1 271 ? -8.655 23.178 -2.548 1.00 56.09 271 SER A CA 1
ATOM 2037 C C . SER A 1 271 ? -8.505 22.127 -3.653 1.00 56.09 271 SER A C 1
ATOM 2039 O O . SER A 1 271 ? -8.428 22.506 -4.823 1.00 56.09 271 SER A O 1
ATOM 2041 N N . GLU A 1 272 ? -8.463 20.837 -3.321 1.00 57.69 272 GLU A N 1
ATOM 2042 C CA . GLU A 1 272 ? -8.130 19.774 -4.275 1.00 57.69 272 GLU A CA 1
ATOM 2043 C C . GLU A 1 272 ? -9.353 18.969 -4.725 1.00 57.69 272 GLU A C 1
ATOM 2045 O O . GLU A 1 272 ? -10.290 18.729 -3.968 1.00 57.69 272 GLU A O 1
ATOM 2050 N N . THR A 1 273 ? -9.343 18.534 -5.989 1.00 66.75 273 THR A N 1
ATOM 2051 C CA . THR A 1 273 ? -10.389 17.635 -6.535 1.00 66.75 273 THR A CA 1
ATOM 2052 C C . THR A 1 273 ? -10.090 16.154 -6.295 1.00 66.75 273 THR A C 1
ATOM 2054 O O . THR A 1 273 ? -10.923 15.301 -6.605 1.00 66.75 273 THR A O 1
ATOM 2057 N N . LYS A 1 274 ? -8.905 15.860 -5.750 1.00 76.69 274 LYS A N 1
ATOM 2058 C CA . LYS A 1 274 ? -8.398 14.516 -5.481 1.00 76.69 274 LYS A CA 1
ATOM 2059 C C . LYS A 1 274 ? -8.719 14.093 -4.054 1.00 76.69 274 LYS A C 1
ATOM 2061 O O . LYS A 1 274 ? -8.677 14.899 -3.130 1.00 76.69 274 LYS A O 1
ATOM 2066 N N . CYS A 1 275 ? -9.011 12.809 -3.886 1.00 88.38 275 CYS A N 1
ATOM 2067 C CA . CYS A 1 275 ? -9.261 12.207 -2.578 1.00 88.38 275 CYS A CA 1
ATOM 2068 C C . CYS A 1 275 ? -8.010 11.553 -1.974 1.00 88.38 275 CYS A C 1
ATOM 2070 O O . CYS A 1 275 ? -7.949 11.388 -0.757 1.00 88.38 275 CYS A O 1
ATOM 2072 N N . GLY A 1 276 ? -7.042 11.174 -2.806 1.00 93.06 276 GLY A N 1
ATOM 2073 C CA . GLY A 1 276 ? -5.815 10.501 -2.406 1.00 93.06 276 GLY A CA 1
ATOM 2074 C C . GLY A 1 276 ? -4.740 10.624 -3.483 1.00 93.06 276 GLY A C 1
ATOM 2075 O O . GLY A 1 276 ? -5.018 11.112 -4.584 1.00 93.06 276 GLY A O 1
ATOM 2076 N N . LEU A 1 277 ? -3.505 10.299 -3.108 1.00 93.75 277 LEU A N 1
ATOM 2077 C CA . LEU A 1 277 ? -2.352 10.232 -3.998 1.00 93.75 277 LEU A CA 1
ATOM 2078 C C . LEU A 1 277 ? -1.272 9.323 -3.396 1.00 93.75 277 LEU A C 1
ATOM 2080 O O . LEU A 1 277 ? -0.863 9.517 -2.246 1.00 93.75 277 LEU A O 1
ATOM 2084 N N . ALA A 1 278 ? -0.743 8.414 -4.207 1.00 95.62 278 ALA A N 1
ATOM 2085 C CA . ALA A 1 278 ? 0.370 7.537 -3.867 1.00 95.62 278 ALA A CA 1
ATOM 2086 C C . ALA A 1 278 ? 1.279 7.284 -5.088 1.00 95.62 278 ALA A C 1
ATOM 2088 O O . ALA A 1 278 ? 0.817 7.338 -6.233 1.00 95.62 278 ALA A O 1
ATOM 2089 N N . PRO A 1 279 ? 2.587 7.042 -4.884 1.00 94.69 279 PRO A N 1
ATOM 2090 C CA . PRO A 1 279 ? 3.443 6.496 -5.928 1.00 94.69 279 PRO A CA 1
ATOM 2091 C C . PRO A 1 279 ? 3.081 5.030 -6.222 1.00 94.69 279 PRO A C 1
ATOM 2093 O O . PRO A 1 279 ? 2.593 4.307 -5.357 1.00 94.69 279 PRO A O 1
ATOM 2096 N N . ILE A 1 280 ? 3.367 4.571 -7.441 1.00 94.62 280 ILE A N 1
ATOM 2097 C CA . ILE A 1 280 ? 3.245 3.150 -7.781 1.00 94.62 280 ILE A CA 1
ATOM 2098 C C . ILE A 1 280 ? 4.552 2.443 -7.414 1.00 94.62 280 ILE A C 1
ATOM 2100 O O . ILE A 1 280 ? 5.599 2.772 -7.973 1.00 94.62 280 ILE A O 1
ATOM 2104 N N . GLY A 1 281 ? 4.487 1.477 -6.499 1.00 94.06 281 GLY A N 1
ATOM 2105 C CA . GLY A 1 281 ? 5.620 0.620 -6.146 1.00 94.06 281 GLY A CA 1
ATOM 2106 C C . GLY A 1 281 ? 5.952 -0.379 -7.255 1.00 94.06 281 GLY A C 1
ATOM 2107 O O . GLY A 1 281 ? 5.061 -0.903 -7.922 1.00 94.06 281 GLY A O 1
ATOM 2108 N N . GLY A 1 282 ? 7.232 -0.653 -7.472 1.00 93.19 282 GLY A N 1
ATOM 2109 C CA . GLY A 1 282 ? 7.713 -1.744 -8.312 1.00 93.19 282 GLY A CA 1
ATOM 2110 C C . GLY A 1 282 ? 7.161 -1.770 -9.739 1.00 93.19 282 GLY A C 1
ATOM 2111 O O . GLY A 1 282 ? 6.976 -2.853 -10.290 1.00 93.19 282 GLY A O 1
ATOM 2112 N N . PHE A 1 283 ? 6.850 -0.624 -10.352 1.00 92.31 283 PHE A N 1
ATOM 2113 C CA . PHE A 1 283 ? 6.280 -0.579 -11.703 1.00 92.31 283 PHE A CA 1
ATOM 2114 C C . PHE A 1 283 ? 7.168 -1.323 -12.716 1.00 92.31 283 PHE A C 1
ATOM 2116 O O . PHE A 1 283 ? 8.350 -1.012 -12.854 1.00 92.31 283 PHE A O 1
ATOM 2123 N N . GLY A 1 284 ? 6.606 -2.312 -13.421 1.00 91.31 284 GLY A N 1
ATOM 2124 C CA . GLY A 1 284 ? 7.356 -3.163 -14.350 1.00 91.31 284 GLY A CA 1
ATOM 2125 C C . GLY A 1 284 ? 8.434 -4.055 -13.711 1.00 91.31 284 GLY A C 1
ATOM 2126 O O . GLY A 1 284 ? 9.226 -4.645 -14.444 1.00 91.31 284 GLY A O 1
ATOM 2127 N N . MET A 1 285 ? 8.479 -4.176 -12.379 1.00 93.12 285 MET A N 1
ATOM 2128 C CA . MET A 1 285 ? 9.482 -4.965 -11.640 1.00 93.12 285 MET A CA 1
ATOM 2129 C C . MET A 1 285 ? 9.106 -6.441 -11.464 1.00 93.12 285 MET A C 1
ATOM 2131 O O . MET A 1 285 ? 9.799 -7.162 -10.754 1.00 93.12 285 MET A O 1
ATOM 2135 N N . GLN A 1 286 ? 8.020 -6.908 -12.086 1.00 94.62 286 GLN A N 1
ATOM 2136 C CA . GLN A 1 286 ? 7.566 -8.300 -11.995 1.00 94.62 286 GLN A CA 1
ATOM 2137 C C . GLN A 1 286 ? 7.395 -8.759 -10.539 1.00 94.62 286 GLN A C 1
ATOM 2139 O O . GLN A 1 286 ? 7.859 -9.828 -10.155 1.00 94.62 286 GLN A O 1
ATOM 2144 N N . GLY A 1 287 ? 6.773 -7.921 -9.709 1.00 96.00 287 GLY A N 1
ATOM 2145 C CA . GLY A 1 287 ? 6.501 -8.206 -8.301 1.00 96.00 287 GLY A CA 1
ATOM 2146 C C . GLY A 1 287 ? 7.721 -8.204 -7.380 1.00 96.00 287 GLY A C 1
ATOM 2147 O O . GLY A 1 287 ? 7.540 -8.430 -6.187 1.00 96.00 287 GLY A O 1
ATOM 2148 N N . ASP A 1 288 ? 8.939 -7.952 -7.874 1.00 96.38 288 ASP A N 1
ATOM 2149 C CA . ASP A 1 288 ? 10.143 -7.893 -7.037 1.00 96.38 288 ASP A CA 1
ATOM 2150 C C . ASP A 1 288 ? 10.260 -6.529 -6.340 1.00 96.38 288 ASP A C 1
ATOM 2152 O O . ASP A 1 288 ? 10.562 -5.511 -6.960 1.00 96.38 288 ASP A O 1
ATOM 2156 N N . PHE A 1 289 ? 10.025 -6.526 -5.029 1.00 95.69 289 PHE A N 1
ATOM 2157 C CA . PHE A 1 289 ? 10.121 -5.374 -4.129 1.00 95.69 289 PHE A CA 1
ATOM 2158 C C . PHE A 1 289 ? 11.347 -5.477 -3.203 1.00 95.69 289 PHE A C 1
ATOM 2160 O O . PHE A 1 289 ? 11.434 -4.783 -2.186 1.00 95.69 289 PHE A O 1
ATOM 2167 N N . SER A 1 290 ? 12.305 -6.355 -3.526 1.00 91.19 290 SER A N 1
ATOM 2168 C CA . SER A 1 290 ? 13.508 -6.568 -2.711 1.00 91.19 290 SER A CA 1
ATOM 2169 C C . SER A 1 290 ? 14.559 -5.460 -2.843 1.00 91.19 290 SER A C 1
ATOM 2171 O O . SER A 1 290 ? 15.499 -5.426 -2.043 1.00 91.19 290 SER A O 1
ATOM 2173 N N . ASP A 1 291 ? 14.427 -4.545 -3.812 1.00 88.56 291 ASP A N 1
ATOM 2174 C CA . ASP A 1 291 ? 15.261 -3.341 -3.857 1.00 88.56 291 ASP A CA 1
ATOM 2175 C C . ASP A 1 291 ? 14.880 -2.404 -2.691 1.00 88.56 291 ASP A C 1
ATOM 2177 O O . ASP A 1 291 ? 13.723 -1.987 -2.585 1.00 88.56 291 ASP A O 1
ATOM 2181 N N . PRO A 1 292 ? 15.827 -2.018 -1.814 1.00 85.38 292 PRO A N 1
ATOM 2182 C CA . PRO A 1 292 ? 15.553 -1.090 -0.717 1.00 85.38 292 PRO A CA 1
ATOM 2183 C C . PRO A 1 292 ? 14.969 0.264 -1.152 1.00 85.38 292 PRO A C 1
ATOM 2185 O O . PRO A 1 292 ? 14.383 0.963 -0.321 1.00 85.38 292 PRO A O 1
ATOM 2188 N N . ALA A 1 293 ? 15.129 0.661 -2.419 1.00 88.19 293 ALA A N 1
ATOM 2189 C CA . ALA A 1 293 ? 14.513 1.859 -2.979 1.00 88.19 293 ALA A CA 1
ATOM 2190 C C . ALA A 1 293 ? 12.976 1.797 -2.972 1.00 88.19 293 ALA A C 1
ATOM 2192 O O . ALA A 1 293 ? 12.340 2.837 -2.807 1.00 88.19 293 ALA A O 1
ATOM 2193 N N . GLU A 1 294 ? 12.373 0.608 -3.055 1.00 91.19 294 GLU A N 1
ATOM 2194 C CA . GLU A 1 294 ? 10.912 0.443 -3.049 1.00 91.19 294 GLU A CA 1
ATOM 2195 C C . GLU A 1 294 ? 10.293 0.867 -1.712 1.00 91.19 294 GLU A C 1
ATOM 2197 O O . GLU A 1 294 ? 9.235 1.496 -1.670 1.00 91.19 294 GLU A O 1
ATOM 2202 N N . MET A 1 295 ? 11.011 0.666 -0.601 1.00 92.06 295 MET A N 1
ATOM 2203 C CA . MET A 1 295 ? 10.586 1.152 0.716 1.00 92.06 295 MET A CA 1
ATOM 2204 C C . MET A 1 295 ? 10.418 2.685 0.741 1.00 92.06 295 MET A C 1
ATOM 2206 O O . MET A 1 295 ? 9.597 3.206 1.509 1.00 92.06 295 MET A O 1
ATOM 2210 N N . ALA A 1 296 ? 11.163 3.427 -0.089 1.00 91.50 296 ALA A N 1
ATOM 2211 C CA . ALA A 1 296 ? 11.050 4.884 -0.196 1.00 91.50 296 ALA A CA 1
ATOM 2212 C C . ALA A 1 296 ? 9.747 5.339 -0.880 1.00 91.50 296 ALA A C 1
ATOM 2214 O O . ALA A 1 296 ? 9.373 6.505 -0.748 1.00 91.50 296 ALA A O 1
ATOM 2215 N N . LEU A 1 297 ? 9.034 4.429 -1.553 1.00 92.94 297 LEU A N 1
ATOM 2216 C CA . LEU A 1 297 ? 7.719 4.663 -2.151 1.00 92.94 297 LEU A CA 1
ATOM 2217 C C . LEU A 1 297 ? 6.559 4.319 -1.200 1.00 92.94 297 LEU A C 1
ATOM 2219 O O . LEU A 1 297 ? 5.415 4.603 -1.518 1.00 92.94 297 LEU A O 1
ATOM 2223 N N . GLY A 1 298 ? 6.824 3.781 -0.004 1.00 96.00 298 GLY A N 1
ATOM 2224 C CA . GLY A 1 298 ? 5.807 3.396 0.990 1.00 96.00 298 GLY A CA 1
ATOM 2225 C C . GLY A 1 298 ? 5.081 4.558 1.692 1.00 96.00 298 GLY A C 1
ATOM 2226 O O . GLY A 1 298 ? 4.929 4.534 2.915 1.00 96.00 298 GLY A O 1
ATOM 2227 N N . TYR A 1 299 ? 4.653 5.583 0.952 1.00 97.81 299 TYR A N 1
ATOM 2228 C CA . TYR A 1 299 ? 3.992 6.789 1.455 1.00 97.81 299 TYR A CA 1
ATOM 2229 C C . TYR A 1 299 ? 2.708 7.082 0.682 1.00 97.81 299 TYR A C 1
ATOM 2231 O O . TYR A 1 299 ? 2.642 6.832 -0.512 1.00 97.81 299 TYR A O 1
ATOM 2239 N N . ALA A 1 300 ? 1.697 7.648 1.333 1.00 97.62 300 ALA A N 1
ATOM 2240 C CA . ALA A 1 300 ? 0.493 8.128 0.660 1.00 97.62 300 ALA A CA 1
ATOM 2241 C C . ALA A 1 300 ? -0.032 9.418 1.297 1.00 97.62 300 ALA A C 1
ATOM 2243 O O . ALA A 1 300 ? 0.224 9.714 2.468 1.00 97.62 300 ALA A O 1
ATOM 2244 N N . TRP A 1 301 ? -0.805 10.169 0.523 1.00 96.38 301 TRP A N 1
ATOM 2245 C CA . TRP A 1 301 ? -1.598 11.307 0.971 1.00 96.38 301 TRP A CA 1
ATOM 2246 C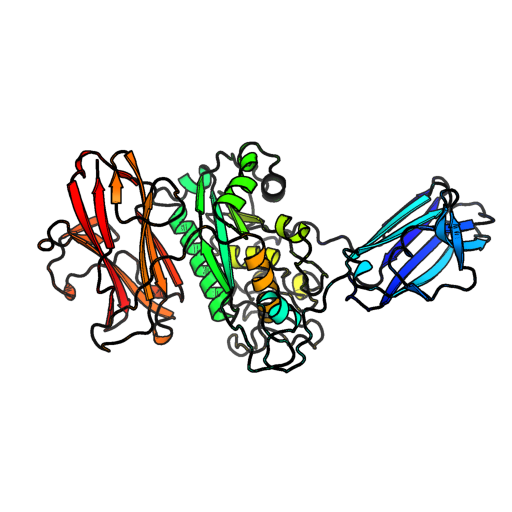 C . TRP A 1 301 ? -3.082 10.978 0.797 1.00 96.38 301 TRP A C 1
ATOM 2248 O O . TRP A 1 301 ? -3.479 10.443 -0.235 1.00 96.38 301 TRP A O 1
ATOM 2258 N N . VAL A 1 302 ? -3.906 11.284 1.799 1.00 95.81 302 VAL A N 1
ATOM 2259 C CA . VAL A 1 302 ? -5.356 11.043 1.780 1.00 95.81 302 VAL A CA 1
ATOM 2260 C C . VAL A 1 302 ? -6.096 12.250 2.347 1.00 95.81 302 VAL A C 1
ATOM 2262 O O . VAL A 1 302 ? -5.789 12.737 3.434 1.00 95.81 302 VAL A O 1
ATOM 2265 N N . ALA A 1 303 ? -7.142 12.691 1.657 1.00 93.69 303 ALA A N 1
ATOM 2266 C CA . ALA A 1 303 ? -8.081 13.675 2.176 1.00 93.69 303 ALA A CA 1
ATOM 2267 C C . ALA A 1 303 ? -8.966 13.057 3.275 1.00 93.69 303 ALA A C 1
ATOM 2269 O O . ALA A 1 303 ? -9.758 12.143 3.025 1.00 93.69 303 ALA A O 1
ATOM 2270 N N . ALA A 1 304 ? -8.874 13.571 4.501 1.00 93.38 304 ALA A N 1
ATOM 2271 C CA . ALA A 1 304 ? -9.609 13.082 5.666 1.00 93.38 304 ALA A CA 1
ATOM 2272 C C . ALA A 1 304 ? -11.138 13.201 5.505 1.00 93.38 304 ALA A C 1
ATOM 2274 O O . ALA A 1 304 ? -11.892 12.364 6.014 1.00 93.38 304 ALA A O 1
ATOM 2275 N N . ASP A 1 305 ? -11.597 14.214 4.771 1.00 90.12 305 ASP A N 1
ATOM 2276 C CA . ASP A 1 305 ? -12.995 14.482 4.427 1.00 90.12 305 ASP A CA 1
ATOM 2277 C C . ASP A 1 305 ? -13.454 13.833 3.116 1.00 90.12 305 ASP A C 1
ATOM 2279 O O . ASP A 1 305 ? -14.595 14.041 2.697 1.00 90.12 305 ASP A O 1
ATOM 2283 N N . CYS A 1 306 ? -12.625 12.990 2.490 1.00 89.31 306 CYS A N 1
ATOM 2284 C CA . CYS A 1 306 ? -13.039 12.270 1.293 1.00 89.31 306 CYS A CA 1
ATOM 2285 C C . CYS A 1 306 ? -14.299 11.430 1.560 1.00 89.31 306 CYS A C 1
ATOM 2287 O O . CYS A 1 306 ? -14.341 10.597 2.465 1.00 89.31 306 CYS A O 1
ATOM 2289 N N . ALA A 1 307 ? -15.324 11.598 0.722 1.00 85.50 307 ALA A N 1
ATOM 2290 C CA . ALA A 1 307 ? -16.574 10.846 0.838 1.00 85.50 307 ALA A CA 1
ATOM 2291 C C . ALA A 1 307 ? -16.424 9.344 0.513 1.00 85.50 307 ALA A C 1
ATOM 2293 O O . ALA A 1 307 ? -17.313 8.555 0.829 1.00 85.50 307 ALA A O 1
ATOM 2294 N N . GLN A 1 308 ? -15.326 8.948 -0.137 1.00 86.38 308 GLN A N 1
ATOM 2295 C CA . GLN A 1 308 ? -15.050 7.568 -0.526 1.00 86.38 308 GLN A CA 1
ATOM 2296 C C . GLN A 1 308 ? -14.133 6.898 0.503 1.00 86.38 308 GLN A C 1
ATOM 2298 O O . GLN A 1 308 ? -12.921 7.089 0.475 1.00 86.38 308 GLN A O 1
ATOM 2303 N N . ASP A 1 309 ? -14.693 6.051 1.366 1.00 87.06 309 ASP A N 1
ATOM 2304 C CA . ASP A 1 309 ? -13.920 5.333 2.394 1.00 87.06 309 ASP A CA 1
ATOM 2305 C C . ASP A 1 309 ? -12.875 4.354 1.808 1.00 87.06 309 ASP A C 1
ATOM 2307 O O . ASP A 1 309 ? -11.917 3.992 2.485 1.00 87.06 309 ASP A O 1
ATOM 2311 N N . LEU A 1 310 ? -13.029 3.935 0.544 1.00 95.69 310 LEU A N 1
ATOM 2312 C CA . LEU A 1 310 ? -12.090 3.039 -0.148 1.00 95.69 310 LEU A CA 1
ATOM 2313 C C . LEU A 1 310 ? -10.843 3.746 -0.697 1.00 95.69 310 LEU A C 1
ATOM 2315 O O . LEU A 1 310 ? -9.986 3.079 -1.269 1.00 95.69 310 LEU A O 1
ATOM 2319 N N . VAL A 1 311 ? -10.714 5.067 -0.526 1.00 95.44 311 VAL A N 1
ATOM 2320 C CA . VAL A 1 311 ? -9.539 5.807 -1.008 1.00 95.44 311 VAL A CA 1
ATOM 2321 C C . VAL A 1 311 ? -8.242 5.272 -0.410 1.00 95.44 311 VAL A C 1
ATOM 2323 O O . VAL A 1 311 ? -7.292 5.045 -1.140 1.00 95.44 311 VAL A O 1
ATOM 2326 N N . LEU A 1 312 ? -8.211 4.958 0.888 1.00 97.19 312 LEU A N 1
ATOM 2327 C CA . LEU A 1 312 ? -7.002 4.407 1.494 1.00 97.19 312 LEU A CA 1
ATOM 2328 C C . LEU A 1 312 ? -6.621 3.066 0.854 1.00 97.19 312 LEU A C 1
ATOM 2330 O O . LEU A 1 312 ? -5.450 2.850 0.580 1.00 97.19 312 LEU A O 1
ATOM 2334 N N . ALA A 1 313 ? -7.603 2.197 0.588 1.00 98.25 313 ALA A N 1
ATOM 2335 C CA . ALA A 1 313 ? -7.383 0.918 -0.087 1.00 98.25 313 ALA A CA 1
ATOM 2336 C C . ALA A 1 313 ? -6.781 1.112 -1.490 1.00 98.25 313 ALA A C 1
ATOM 2338 O O . ALA A 1 313 ? -5.897 0.365 -1.895 1.00 98.25 313 ALA A O 1
ATOM 2339 N N . HIS A 1 314 ? -7.252 2.135 -2.207 1.00 98.19 314 HIS A N 1
ATOM 2340 C CA . HIS A 1 314 ? -6.746 2.520 -3.519 1.00 98.19 314 HIS A CA 1
ATOM 2341 C C . HIS A 1 314 ? -5.277 2.960 -3.453 1.00 98.19 314 HIS A C 1
ATOM 2343 O O . HIS A 1 314 ? -4.430 2.387 -4.132 1.00 98.19 314 HIS A O 1
ATOM 2349 N N . GLU A 1 315 ? -4.957 3.901 -2.561 1.00 97.88 315 GLU A N 1
ATOM 2350 C CA . GLU A 1 315 ? -3.598 4.443 -2.449 1.00 97.88 315 GLU A CA 1
ATOM 2351 C C . GLU A 1 315 ? -2.579 3.395 -1.976 1.00 97.88 315 GLU A C 1
ATOM 2353 O O . GLU A 1 315 ? -1.470 3.324 -2.502 1.00 97.88 315 GLU A O 1
ATOM 2358 N N . ILE A 1 316 ? -2.938 2.519 -1.027 1.00 97.94 316 ILE A N 1
ATOM 2359 C CA . ILE A 1 316 ? -2.035 1.416 -0.652 1.00 97.94 316 ILE A CA 1
ATOM 2360 C C . ILE A 1 316 ? -1.876 0.398 -1.786 1.00 97.94 316 ILE A C 1
ATOM 2362 O O . ILE A 1 316 ? -0.840 -0.253 -1.871 1.00 97.94 316 ILE A O 1
ATOM 2366 N N . GLY A 1 317 ? -2.887 0.261 -2.650 1.00 98.44 317 GLY A N 1
ATOM 2367 C CA . GLY A 1 317 ? -2.812 -0.562 -3.848 1.00 98.44 317 GLY A CA 1
ATOM 2368 C C . GLY A 1 317 ? -1.721 -0.055 -4.784 1.00 98.44 317 GLY A C 1
ATOM 2369 O O . GLY A 1 317 ? -0.904 -0.853 -5.236 1.00 98.44 317 GLY A O 1
ATOM 2370 N N . HIS A 1 318 ? -1.638 1.263 -4.996 1.00 98.19 318 HIS A N 1
ATOM 2371 C CA . HIS A 1 318 ? -0.527 1.880 -5.727 1.00 98.19 318 HIS A CA 1
ATOM 2372 C C . HIS A 1 318 ? 0.825 1.587 -5.071 1.00 98.19 318 HIS A C 1
ATOM 2374 O O . HIS A 1 318 ? 1.713 1.062 -5.745 1.00 98.19 318 HIS A O 1
ATOM 2380 N N . ASN A 1 319 ? 0.965 1.792 -3.757 1.00 97.88 319 ASN A N 1
ATOM 2381 C CA . ASN A 1 319 ? 2.218 1.484 -3.050 1.00 97.88 319 ASN A CA 1
ATOM 2382 C C . ASN A 1 319 ? 2.643 0.012 -3.181 1.00 97.88 319 ASN A C 1
ATOM 2384 O O . ASN A 1 319 ? 3.832 -0.275 -3.112 1.00 97.88 319 ASN A O 1
ATOM 2388 N N . MET A 1 320 ? 1.695 -0.908 -3.384 1.00 98.19 320 MET A N 1
ATOM 2389 C CA . MET A 1 320 ? 1.936 -2.342 -3.603 1.00 98.19 320 MET A CA 1
ATOM 2390 C C . MET A 1 320 ? 1.933 -2.743 -5.090 1.00 98.19 320 MET A C 1
ATOM 2392 O O . MET A 1 320 ? 1.803 -3.919 -5.427 1.00 98.19 320 MET A O 1
ATOM 2396 N N . GLY A 1 321 ? 2.081 -1.772 -5.990 1.00 97.12 321 GLY A N 1
ATOM 2397 C CA . GLY A 1 321 ? 2.333 -1.996 -7.410 1.00 97.12 321 GLY A CA 1
ATOM 2398 C C . GLY A 1 321 ? 1.109 -2.228 -8.276 1.00 97.12 321 GLY A C 1
ATOM 2399 O O . GLY A 1 321 ? 1.236 -2.783 -9.366 1.00 97.12 321 GLY A O 1
ATOM 2400 N N . LEU A 1 322 ? -0.066 -1.785 -7.836 1.00 98.44 322 LEU A N 1
ATOM 2401 C CA . LEU A 1 322 ? -1.263 -1.753 -8.667 1.00 98.44 322 LEU A CA 1
ATOM 2402 C C . LEU A 1 322 ? -1.375 -0.422 -9.424 1.00 98.44 322 LEU A C 1
ATOM 2404 O O . LEU A 1 322 ? -1.070 0.647 -8.899 1.00 98.44 322 LEU A O 1
ATOM 2408 N N . THR A 1 323 ? -1.865 -0.477 -10.654 1.00 97.19 323 THR A N 1
ATOM 2409 C CA . THR A 1 323 ? -2.286 0.697 -11.448 1.00 97.19 323 THR A CA 1
ATOM 2410 C C . THR A 1 323 ? -3.803 0.849 -11.415 1.00 97.19 323 THR A C 1
ATOM 2412 O O . THR A 1 323 ? -4.487 0.028 -10.792 1.00 97.19 323 THR A O 1
ATOM 2415 N N . HIS A 1 324 ? -4.358 1.864 -12.095 1.00 96.75 324 HIS A N 1
ATOM 2416 C CA . HIS A 1 324 ? -5.796 1.873 -12.373 1.00 96.75 324 HIS A CA 1
ATOM 2417 C C . HIS A 1 324 ? -6.170 0.736 -13.322 1.00 96.75 324 HIS A C 1
ATOM 2419 O O . HIS A 1 324 ? -5.407 -0.205 -13.458 1.00 96.75 324 HIS A O 1
ATOM 2425 N N . SER A 1 325 ? -7.342 0.748 -13.965 1.00 97.12 325 SER A N 1
ATOM 2426 C CA . SER A 1 325 ? -7.669 -0.281 -14.964 1.00 97.12 325 SER A CA 1
ATOM 2427 C C . SER A 1 325 ? -6.908 -0.097 -16.287 1.00 97.12 325 SER A C 1
ATOM 2429 O O . SER A 1 325 ? -6.625 1.030 -16.696 1.00 97.12 325 SER A O 1
ATOM 2431 N N . HIS A 1 326 ? -6.697 -1.176 -17.050 1.00 95.44 326 HIS A N 1
ATOM 2432 C CA . HIS A 1 326 ? -6.188 -1.083 -18.431 1.00 95.44 326 HIS A CA 1
ATOM 2433 C C . HIS A 1 326 ? -6.989 -0.116 -19.315 1.00 95.44 326 HIS A C 1
ATOM 2435 O O . HIS A 1 326 ? -6.435 0.514 -20.210 1.00 95.44 326 HIS A O 1
ATOM 2441 N N . ARG A 1 327 ? -8.298 0.033 -19.077 1.00 94.62 327 ARG A N 1
ATOM 2442 C CA . ARG A 1 327 ? -9.139 0.998 -19.805 1.00 94.62 327 ARG A CA 1
ATOM 2443 C C . ARG A 1 327 ? -8.698 2.445 -19.565 1.00 94.62 327 ARG A C 1
ATOM 2445 O O . ARG A 1 327 ? -8.919 3.309 -20.413 1.00 94.62 327 ARG A O 1
ATOM 2452 N N . GLU A 1 328 ? -8.162 2.718 -18.387 1.00 92.38 328 GLU A N 1
ATOM 2453 C CA . GLU A 1 328 ? -7.769 4.048 -17.939 1.00 92.38 328 GLU A CA 1
ATOM 2454 C C . GLU A 1 328 ? -6.348 4.383 -18.356 1.00 92.38 328 GLU A C 1
ATOM 2456 O O . GLU A 1 328 ? -6.139 5.429 -18.975 1.00 92.38 328 GLU A O 1
ATOM 2461 N N . ASP A 1 329 ? -5.423 3.475 -18.054 1.00 90.50 329 ASP A N 1
ATOM 2462 C CA . ASP A 1 329 ? -3.988 3.725 -18.162 1.00 90.50 329 ASP A CA 1
ATOM 2463 C C . ASP A 1 329 ? -3.378 3.074 -19.416 1.00 90.50 329 ASP A C 1
ATOM 2465 O O . ASP A 1 329 ? -2.433 3.603 -19.999 1.00 90.50 329 ASP A O 1
ATOM 2469 N N . GLY A 1 330 ? -3.961 1.972 -19.901 1.00 90.56 330 GLY A N 1
ATOM 2470 C CA . GLY A 1 330 ? -3.466 1.212 -21.055 1.00 90.56 330 GLY A CA 1
ATOM 2471 C C . GLY A 1 330 ? -2.384 0.180 -20.725 1.00 90.56 330 GLY A C 1
ATOM 2472 O O . GLY A 1 330 ? -1.880 -0.463 -21.640 1.00 90.56 330 GLY A O 1
ATOM 2473 N N . TYR A 1 331 ? -2.036 0.012 -19.449 1.00 91.25 331 TYR A N 1
ATOM 2474 C CA . TYR A 1 331 ? -0.988 -0.882 -18.946 1.00 91.25 331 TYR A CA 1
ATOM 2475 C C . TYR A 1 331 ? -1.316 -1.359 -17.522 1.00 91.25 331 TYR A C 1
ATOM 2477 O O . TYR A 1 331 ? -2.190 -0.782 -16.874 1.00 91.25 331 TYR A O 1
ATOM 2485 N N . GLY A 1 332 ? -0.623 -2.403 -17.060 1.00 94.19 332 GLY A N 1
ATOM 2486 C CA . GLY A 1 332 ? -0.616 -2.835 -15.659 1.00 94.19 332 GLY A CA 1
ATOM 2487 C C . GLY A 1 332 ? 0.492 -2.201 -14.820 1.00 94.19 332 GLY A C 1
ATOM 2488 O O . GLY A 1 332 ? 1.310 -1.436 -15.323 1.00 94.19 332 GLY A O 1
ATOM 2489 N N . GLY A 1 333 ? 0.514 -2.508 -13.522 1.00 95.31 333 GLY A N 1
ATOM 2490 C CA . GLY A 1 333 ? 1.516 -2.002 -12.581 1.00 95.31 333 GLY A CA 1
ATOM 2491 C C . GLY A 1 333 ? 2.805 -2.823 -12.552 1.00 95.31 333 GLY A C 1
ATOM 2492 O O . GLY A 1 333 ? 3.567 -2.856 -13.515 1.00 95.31 333 GLY A O 1
ATOM 2493 N N . THR A 1 334 ? 3.102 -3.458 -11.417 1.00 96.19 334 THR A N 1
ATOM 2494 C CA . THR A 1 334 ? 4.319 -4.277 -11.276 1.00 96.19 334 THR A CA 1
ATOM 2495 C C . THR A 1 334 ? 4.318 -5.504 -12.194 1.00 96.19 334 THR A C 1
ATOM 2497 O O . THR A 1 334 ? 5.355 -5.872 -12.746 1.00 96.19 334 THR A O 1
ATOM 2500 N N . PHE A 1 335 ? 3.129 -6.059 -12.439 1.00 96.31 335 PHE A N 1
ATOM 2501 C CA . PHE A 1 335 ? 2.833 -6.997 -13.520 1.00 96.31 335 PHE A CA 1
ATOM 2502 C C . PHE A 1 335 ? 1.850 -6.362 -14.505 1.00 96.31 335 PHE A C 1
ATOM 2504 O O . PHE A 1 335 ? 1.094 -5.464 -14.137 1.00 96.31 335 PHE A O 1
ATOM 2511 N N . ASP A 1 336 ? 1.762 -6.898 -15.724 1.00 95.12 336 ASP A N 1
ATOM 2512 C CA . ASP A 1 336 ? 0.758 -6.440 -16.696 1.00 95.12 336 ASP A CA 1
ATOM 2513 C C . ASP A 1 336 ? -0.683 -6.623 -16.181 1.00 95.12 336 ASP A C 1
ATOM 2515 O O . ASP A 1 336 ? -1.532 -5.775 -16.408 1.00 95.12 336 ASP A O 1
ATOM 2519 N N . PHE A 1 337 ? -0.949 -7.655 -15.372 1.00 97.69 337 PHE A N 1
ATOM 2520 C CA . PHE A 1 337 ? -2.265 -7.882 -14.758 1.00 97.69 337 PHE A CA 1
ATOM 2521 C C . PHE A 1 337 ? -2.477 -7.174 -13.402 1.00 97.69 337 PHE A C 1
ATOM 2523 O O . PHE A 1 337 ? -3.527 -7.350 -12.771 1.00 97.69 337 PHE A O 1
ATOM 2530 N N . ALA A 1 338 ? -1.506 -6.383 -12.926 1.00 98.25 338 ALA A N 1
ATOM 2531 C CA . ALA A 1 338 ? -1.552 -5.662 -11.648 1.00 98.25 338 ALA A CA 1
ATOM 2532 C C . ALA A 1 338 ? -2.356 -4.354 -11.770 1.00 98.25 338 ALA A C 1
ATOM 2534 O O . ALA A 1 338 ? -1.808 -3.248 -11.745 1.00 98.25 338 ALA A O 1
ATOM 2535 N N . THR A 1 339 ? -3.665 -4.478 -11.974 1.00 98.38 339 THR A N 1
ATOM 2536 C CA . THR A 1 339 ? -4.523 -3.386 -12.459 1.00 98.38 339 THR A CA 1
ATOM 2537 C C . THR A 1 339 ? -5.957 -3.512 -11.939 1.00 98.38 339 THR A C 1
ATOM 2539 O O . THR A 1 339 ? -6.421 -4.596 -11.573 1.00 98.38 339 THR A O 1
ATOM 2542 N N . GLY A 1 340 ? -6.693 -2.401 -11.908 1.00 98.38 340 GLY A N 1
ATOM 2543 C CA . GLY A 1 340 ? -8.136 -2.390 -11.654 1.00 98.38 340 GLY A CA 1
ATOM 2544 C C . GLY A 1 340 ? -8.970 -3.039 -12.763 1.00 98.38 340 GLY A C 1
ATOM 2545 O O . GLY A 1 340 ? -8.503 -3.319 -13.861 1.00 98.38 340 GLY A O 1
ATOM 2546 N N . TYR A 1 341 ? -10.254 -3.250 -12.488 1.00 98.44 341 TYR A N 1
ATOM 2547 C CA . TYR A 1 341 ? -11.208 -3.833 -13.430 1.00 98.44 341 TYR A CA 1
ATOM 2548 C C . TYR A 1 341 ? -12.596 -3.221 -13.241 1.00 98.44 341 TYR A C 1
ATOM 2550 O O . TYR A 1 341 ? -12.921 -2.692 -12.180 1.00 98.44 341 TYR A O 1
ATOM 2558 N N . GLY A 1 342 ? -13.436 -3.299 -14.263 1.00 97.94 342 GLY A N 1
ATOM 2559 C CA . GLY A 1 342 ? -14.819 -2.865 -14.171 1.00 97.94 342 GLY A CA 1
ATOM 2560 C C . GLY A 1 342 ? -15.620 -3.278 -15.393 1.00 97.94 342 GLY A C 1
ATOM 2561 O O . GLY A 1 342 ? -15.069 -3.602 -16.448 1.00 97.94 342 GLY A O 1
ATOM 2562 N N . VAL A 1 343 ? -16.936 -3.229 -15.239 1.00 97.94 343 VAL A N 1
ATOM 2563 C CA . VAL A 1 343 ? -17.914 -3.470 -16.297 1.00 97.94 343 VAL A CA 1
ATOM 2564 C C . VAL A 1 343 ? -18.863 -2.278 -16.326 1.00 97.94 343 VAL A C 1
ATOM 2566 O O . VAL A 1 343 ? -19.321 -1.814 -15.282 1.00 97.94 343 VAL A O 1
ATOM 2569 N N . ASP A 1 344 ? -19.105 -1.756 -17.529 1.00 97.56 344 ASP A N 1
ATOM 2570 C CA . ASP A 1 344 ? -19.913 -0.554 -17.734 1.00 97.56 344 ASP A CA 1
ATOM 2571 C C . ASP A 1 344 ? -21.296 -0.679 -17.109 1.00 97.56 344 ASP A C 1
ATOM 2573 O O . ASP A 1 344 ? -21.986 -1.661 -17.345 1.00 97.56 344 ASP A O 1
ATOM 2577 N N . GLU A 1 345 ? -21.691 0.345 -16.351 1.00 96.88 345 GLU A N 1
ATOM 2578 C CA . GLU A 1 345 ? -22.979 0.461 -15.654 1.00 96.88 345 GLU A CA 1
ATOM 2579 C C . GLU A 1 345 ? -23.203 -0.576 -14.536 1.00 96.88 345 GLU A C 1
ATOM 2581 O O . GLU A 1 345 ? -24.192 -0.476 -13.811 1.00 96.88 345 GLU A O 1
ATOM 2586 N N . GLU A 1 346 ? -22.257 -1.496 -14.324 1.00 97.69 346 GLU A N 1
ATOM 2587 C CA . GLU A 1 346 ? -22.364 -2.599 -13.366 1.00 97.69 346 GLU A CA 1
ATOM 2588 C C . GLU A 1 346 ? -21.477 -2.369 -12.136 1.00 97.69 346 GLU A C 1
ATOM 2590 O O . GLU A 1 346 ? -21.976 -2.220 -11.019 1.00 97.69 346 GLU A O 1
ATOM 2595 N N . PHE A 1 347 ? -20.150 -2.295 -12.317 1.00 97.81 347 PHE A N 1
ATOM 2596 C CA . PHE A 1 347 ? -19.213 -2.061 -11.212 1.00 97.81 347 PHE A CA 1
ATOM 2597 C C . PHE A 1 347 ? -17.831 -1.568 -11.669 1.00 97.81 347 PHE A C 1
ATOM 2599 O O . PHE A 1 347 ? -17.424 -1.718 -12.817 1.00 97.81 347 PHE A O 1
ATOM 2606 N N . ALA A 1 348 ? -17.075 -1.034 -10.709 1.00 98.00 348 ALA A N 1
ATOM 2607 C CA . ALA A 1 348 ? -15.642 -0.768 -10.800 1.00 98.00 348 ALA A CA 1
ATOM 2608 C C . ALA A 1 348 ? -14.977 -1.287 -9.515 1.00 98.00 348 ALA A C 1
ATOM 2610 O O . ALA A 1 348 ? -15.502 -1.049 -8.424 1.00 98.00 348 ALA A O 1
ATOM 2611 N N . THR A 1 349 ? -13.868 -2.018 -9.624 1.00 98.50 349 THR A N 1
ATOM 2612 C CA . THR A 1 349 ? -13.091 -2.517 -8.476 1.00 98.50 349 THR A CA 1
ATOM 2613 C C . THR A 1 349 ? -12.318 -1.387 -7.798 1.00 98.50 349 THR A C 1
ATOM 2615 O O . THR A 1 349 ? -12.287 -0.260 -8.293 1.00 98.50 349 THR A O 1
ATOM 2618 N N . VAL A 1 350 ? -11.688 -1.673 -6.654 1.00 98.44 350 VAL A N 1
ATOM 2619 C CA . VAL A 1 350 ? -10.973 -0.680 -5.831 1.00 98.44 350 VAL A CA 1
ATOM 2620 C C . VAL A 1 350 ? -9.999 0.166 -6.652 1.00 98.44 350 VAL A C 1
ATOM 2622 O O . VAL A 1 350 ? -9.968 1.381 -6.482 1.00 98.44 350 VAL A O 1
ATOM 2625 N N . MET A 1 351 ? -9.248 -0.436 -7.574 1.00 98.19 351 MET A N 1
ATOM 2626 C CA . MET A 1 351 ? -8.261 0.298 -8.372 1.00 98.19 351 MET A CA 1
ATOM 2627 C C . MET A 1 351 ? -8.845 0.997 -9.605 1.00 98.19 351 MET A C 1
ATOM 2629 O O . MET A 1 351 ? -8.208 1.876 -10.163 1.00 98.19 351 MET A O 1
ATOM 2633 N N . ALA A 1 352 ? -10.063 0.671 -10.034 1.00 96.88 352 ALA A N 1
ATOM 2634 C CA . ALA A 1 352 ? -10.675 1.317 -11.192 1.00 96.88 352 ALA A CA 1
ATOM 2635 C C . ALA A 1 352 ? -11.329 2.659 -10.817 1.00 96.88 352 ALA A C 1
ATOM 2637 O O . ALA A 1 352 ? -11.893 2.817 -9.729 1.00 96.88 352 ALA A O 1
ATOM 2638 N N . THR A 1 353 ? -11.312 3.628 -11.732 1.00 93.44 353 THR A N 1
ATOM 2639 C CA . THR A 1 353 ? -12.045 4.890 -11.567 1.00 93.44 353 THR A CA 1
ATOM 2640 C C . THR A 1 353 ? -13.524 4.693 -11.918 1.00 93.44 353 THR A C 1
ATOM 2642 O O . THR A 1 353 ? -13.847 4.460 -13.086 1.00 93.44 353 THR A O 1
ATOM 2645 N N . PRO A 1 354 ? -14.472 4.894 -10.978 1.00 93.19 354 PRO A N 1
ATOM 2646 C CA . PRO A 1 354 ? -15.903 4.644 -11.206 1.00 93.19 354 PRO A CA 1
ATOM 2647 C C . PRO A 1 354 ? -16.494 5.339 -12.441 1.00 93.19 354 PRO A C 1
ATOM 2649 O O . PRO A 1 354 ? -17.262 4.751 -13.204 1.00 93.19 354 PRO A O 1
ATOM 2652 N N . SER A 1 355 ? -16.085 6.586 -12.696 1.00 92.81 355 SER A N 1
ATOM 2653 C CA . SER A 1 355 ? -16.601 7.388 -13.813 1.00 92.81 355 SER A CA 1
ATOM 2654 C C . SER A 1 355 ? -16.234 6.838 -15.196 1.00 92.81 355 SER A C 1
ATOM 2656 O O . SER A 1 355 ? -16.916 7.152 -16.170 1.00 92.81 355 SER A O 1
ATOM 2658 N N . LYS A 1 356 ? -15.197 5.999 -15.292 1.00 95.06 356 LYS A N 1
ATOM 2659 C CA . LYS A 1 356 ? -14.741 5.347 -16.532 1.00 95.06 356 LYS A CA 1
ATOM 2660 C C . LYS A 1 356 ? -15.564 4.111 -16.891 1.00 95.06 356 LYS A C 1
ATOM 2662 O O . LYS A 1 356 ? -15.432 3.601 -18.003 1.00 95.06 356 LYS A O 1
ATOM 2667 N N . PHE A 1 357 ? -16.411 3.674 -15.963 1.00 96.69 357 PHE A N 1
ATOM 2668 C CA . PHE A 1 357 ? -17.332 2.548 -16.095 1.00 96.69 357 PHE A CA 1
ATOM 2669 C C . PHE A 1 357 ? -18.783 2.973 -15.839 1.00 96.69 357 PHE A C 1
ATOM 2671 O O . PHE A 1 357 ? -19.647 2.133 -15.635 1.00 96.69 357 PHE A O 1
ATOM 2678 N N . SER A 1 358 ? -19.080 4.278 -15.824 1.00 96.56 358 SER A N 1
ATOM 2679 C CA . SER A 1 358 ? -20.439 4.806 -15.613 1.00 96.56 358 SER A CA 1
ATOM 2680 C C . SER A 1 358 ? -21.108 4.362 -14.301 1.00 96.56 358 SER A C 1
ATOM 2682 O O . SER A 1 358 ? -22.334 4.335 -14.210 1.00 96.56 358 SER A O 1
ATOM 2684 N N . VAL A 1 359 ? -20.318 4.073 -13.263 1.00 95.19 359 VAL A N 1
ATOM 2685 C CA . VAL A 1 359 ? -20.816 3.705 -11.930 1.00 95.19 359 VAL A CA 1
ATOM 2686 C C . VAL A 1 359 ? -20.518 4.797 -10.899 1.00 95.19 359 VAL A C 1
ATOM 2688 O O . VAL A 1 359 ? -19.550 5.548 -11.047 1.00 95.19 359 VAL A O 1
ATOM 2691 N N . PRO A 1 360 ? -21.351 4.947 -9.851 1.00 90.94 360 PRO A N 1
ATOM 2692 C CA . PRO A 1 360 ? -21.203 6.049 -8.903 1.00 90.94 360 PRO A CA 1
ATOM 2693 C C . PRO A 1 360 ? -20.048 5.851 -7.917 1.00 90.94 360 PRO A C 1
ATOM 2695 O O . PRO A 1 360 ? -19.475 6.836 -7.464 1.00 90.94 360 PRO A O 1
ATOM 2698 N N . ASN A 1 361 ? -19.723 4.602 -7.569 1.00 91.06 361 ASN A N 1
ATOM 2699 C CA . ASN A 1 361 ? -18.755 4.255 -6.531 1.00 91.06 361 ASN A CA 1
ATOM 2700 C C . ASN A 1 361 ? -17.978 2.989 -6.906 1.00 91.06 361 ASN A C 1
ATOM 2702 O O . ASN A 1 361 ? -18.412 2.208 -7.752 1.00 91.06 361 ASN A O 1
ATOM 2706 N N . ARG A 1 362 ? -16.853 2.779 -6.219 1.00 94.31 362 ARG A N 1
ATOM 2707 C CA . ARG A 1 362 ? -16.093 1.526 -6.254 1.00 94.31 362 ARG A CA 1
ATOM 2708 C C . ARG A 1 362 ? -16.816 0.442 -5.460 1.00 94.31 362 ARG A C 1
ATOM 2710 O O . ARG A 1 362 ? -17.386 0.713 -4.402 1.00 94.31 362 ARG A O 1
ATOM 2717 N N . THR A 1 363 ? -16.737 -0.787 -5.945 1.00 95.88 363 THR A N 1
ATOM 2718 C CA . THR A 1 363 ? -17.039 -1.986 -5.162 1.00 95.88 363 THR A CA 1
ATOM 2719 C C . THR A 1 363 ? -15.852 -2.276 -4.249 1.00 95.88 363 THR A C 1
ATOM 2721 O O . THR A 1 363 ? -14.703 -2.074 -4.635 1.00 95.88 363 THR A O 1
ATOM 2724 N N . SER A 1 364 ? -16.120 -2.742 -3.028 1.00 96.25 364 SER A N 1
ATOM 2725 C CA . SER A 1 364 ? -15.102 -3.054 -2.012 1.00 96.25 364 SER A CA 1
ATOM 2726 C C . SER A 1 364 ? -14.376 -4.377 -2.301 1.00 96.25 364 SER A C 1
ATOM 2728 O O . SER A 1 364 ? -14.332 -5.249 -1.436 1.00 96.25 364 SER A O 1
ATOM 2730 N N . ILE A 1 365 ? -13.873 -4.529 -3.527 1.00 98.00 365 ILE A N 1
ATOM 2731 C CA . ILE A 1 365 ? -13.170 -5.698 -4.066 1.00 98.00 365 ILE A CA 1
ATOM 2732 C C . ILE A 1 365 ? -12.031 -5.185 -4.964 1.00 98.00 365 ILE A C 1
ATOM 2734 O O . ILE A 1 365 ? -12.274 -4.353 -5.838 1.00 98.00 365 ILE A O 1
ATOM 2738 N N . PHE A 1 366 ? -10.799 -5.640 -4.744 1.00 98.88 366 PHE A N 1
ATOM 2739 C CA . PHE A 1 366 ? -9.685 -5.585 -5.693 1.00 98.88 366 PHE A CA 1
ATOM 2740 C C . PHE A 1 366 ? -9.928 -6.605 -6.807 1.00 98.88 366 PHE A C 1
ATOM 2742 O O . PHE A 1 366 ? -10.570 -7.624 -6.577 1.00 98.88 366 PHE A O 1
ATOM 2749 N N . SER A 1 367 ? -9.458 -6.332 -8.027 1.00 98.81 367 SER A N 1
ATOM 2750 C CA . SER A 1 367 ? -9.737 -7.226 -9.154 1.00 98.81 367 SER A CA 1
ATOM 2751 C C . SER A 1 367 ? -9.235 -8.646 -8.880 1.00 98.81 367 SER A C 1
ATOM 2753 O O . SER A 1 367 ? -8.074 -8.858 -8.533 1.00 98.81 367 SER A O 1
ATOM 2755 N N . ASN A 1 368 ? -10.143 -9.607 -9.022 1.00 98.56 368 ASN A N 1
ATOM 2756 C CA . ASN A 1 368 ? -9.887 -11.026 -8.827 1.00 98.56 368 ASN A CA 1
ATOM 2757 C C . ASN A 1 368 ? -10.829 -11.808 -9.765 1.00 98.56 368 ASN A C 1
ATOM 2759 O O . ASN A 1 368 ? -12.049 -11.714 -9.596 1.00 98.56 368 ASN A O 1
ATOM 2763 N N . PRO A 1 369 ? -10.312 -12.523 -10.782 1.00 98.19 369 PRO A N 1
ATOM 2764 C CA . PRO A 1 369 ? -11.134 -13.257 -11.745 1.00 98.19 369 PRO A CA 1
ATOM 2765 C C . PRO A 1 369 ? -11.882 -14.453 -11.141 1.00 98.19 369 PRO A C 1
ATOM 2767 O O . PRO A 1 369 ? -12.855 -14.901 -11.743 1.00 98.19 369 PRO A O 1
ATOM 2770 N N . ASP A 1 370 ? -11.468 -14.939 -9.969 1.00 98.06 370 ASP A N 1
ATOM 2771 C CA . ASP A 1 370 ? -12.098 -16.077 -9.290 1.00 98.06 370 ASP A CA 1
ATOM 2772 C C . ASP A 1 370 ? -13.301 -15.657 -8.426 1.00 98.06 370 ASP A C 1
ATOM 2774 O O . ASP A 1 370 ? -14.096 -16.495 -7.995 1.00 98.06 370 ASP A O 1
ATOM 2778 N N . LEU A 1 371 ? -13.476 -14.347 -8.211 1.00 98.38 371 LEU A N 1
ATOM 2779 C CA . LEU A 1 371 ? -14.598 -13.769 -7.478 1.00 98.38 371 LEU A CA 1
ATOM 2780 C C . LEU A 1 371 ? -15.689 -13.241 -8.408 1.00 98.38 371 LEU A C 1
ATOM 2782 O O . LEU A 1 371 ? -15.460 -12.906 -9.570 1.00 98.38 371 LEU A O 1
ATOM 2786 N N . GLN A 1 372 ? -16.892 -13.105 -7.853 1.00 97.75 372 GLN A N 1
ATOM 2787 C CA . GLN A 1 372 ? -18.090 -12.716 -8.583 1.00 97.75 372 GLN A CA 1
ATOM 2788 C C . GLN A 1 372 ? -18.617 -11.341 -8.134 1.00 97.75 372 GLN A C 1
ATOM 2790 O O . GLN A 1 372 ? -18.937 -11.126 -6.966 1.00 97.75 372 GLN A O 1
ATOM 2795 N N . CYS A 1 373 ? -18.770 -10.425 -9.089 1.00 96.50 373 CYS A N 1
ATOM 2796 C CA . CYS A 1 373 ? -19.284 -9.066 -8.938 1.00 96.50 373 CYS A CA 1
ATOM 2797 C C . CYS A 1 373 ? -20.634 -8.963 -9.664 1.00 96.50 373 CYS A C 1
ATOM 2799 O O . CYS A 1 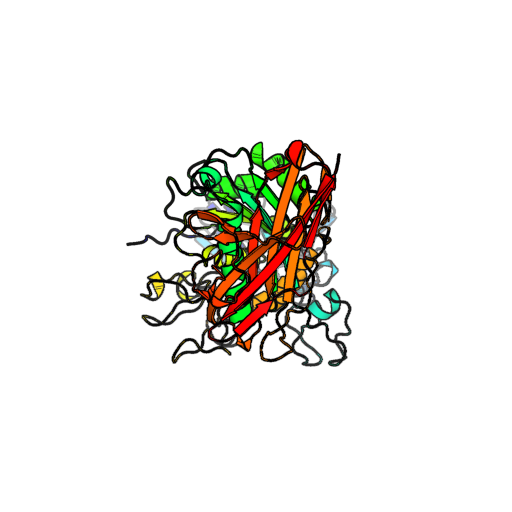373 ? -20.722 -8.553 -10.822 1.00 96.50 373 CYS A O 1
ATOM 2801 N N . GLY A 1 374 ? -21.705 -9.391 -8.990 1.00 93.50 374 GLY A N 1
ATOM 2802 C CA . GLY A 1 374 ? -23.023 -9.524 -9.618 1.00 93.50 374 GLY A CA 1
ATOM 2803 C C . GLY A 1 374 ? -23.051 -10.707 -10.587 1.00 93.50 374 GLY A C 1
ATOM 2804 O O . GLY A 1 374 ? -22.786 -11.836 -10.186 1.00 93.50 374 GLY A O 1
ATOM 2805 N N . GLU A 1 375 ? -23.360 -10.474 -11.861 1.00 95.62 375 GLU A N 1
ATOM 2806 C CA . GLU A 1 375 ? -23.354 -11.521 -12.902 1.00 95.62 375 GLU A CA 1
ATOM 2807 C C . GLU A 1 375 ? -22.008 -11.651 -13.638 1.00 95.62 375 GLU A C 1
ATOM 2809 O O . GLU A 1 375 ? -21.817 -12.585 -14.417 1.00 95.62 375 GLU A O 1
ATOM 2814 N N . PHE A 1 376 ? -21.029 -10.802 -13.316 1.00 97.81 376 PHE A N 1
ATOM 2815 C CA . PHE A 1 376 ? -19.702 -10.791 -13.935 1.00 97.81 376 PHE A CA 1
ATOM 2816 C C . PHE A 1 376 ? -18.596 -11.213 -12.963 1.00 97.81 376 PHE A C 1
ATOM 2818 O O . PHE A 1 376 ? -18.713 -11.004 -11.759 1.00 97.81 376 PHE A O 1
ATOM 2825 N N . ALA A 1 377 ? -17.492 -11.746 -13.486 1.00 98.06 377 ALA A N 1
ATOM 2826 C CA . ALA A 1 377 ? -16.279 -11.928 -12.692 1.00 98.06 377 ALA A CA 1
ATOM 2827 C C . ALA A 1 377 ? -15.732 -10.566 -12.228 1.00 98.06 377 ALA A C 1
ATOM 2829 O O . ALA A 1 377 ? -15.824 -9.574 -12.954 1.00 98.06 377 ALA A O 1
ATOM 2830 N N . CYS A 1 378 ? -15.131 -10.507 -11.039 1.00 98.19 378 CYS A N 1
ATOM 2831 C CA . CYS A 1 378 ? -14.540 -9.284 -10.485 1.00 98.19 378 CYS A CA 1
ATOM 2832 C C . CYS A 1 378 ? -13.175 -8.926 -11.098 1.00 98.19 378 CYS A C 1
ATOM 2834 O O . CYS A 1 378 ? -12.530 -7.978 -10.655 1.00 98.19 378 CYS A O 1
ATOM 2836 N N . GLY A 1 379 ? -12.709 -9.656 -12.104 1.00 98.12 379 GLY A N 1
ATOM 2837 C CA . GLY A 1 379 ? -11.415 -9.450 -12.738 1.00 98.12 379 GLY A CA 1
ATOM 2838 C C . GLY A 1 379 ? -11.324 -10.197 -14.058 1.00 98.12 379 GLY A C 1
ATOM 2839 O O . GLY A 1 379 ? -12.317 -10.719 -14.569 1.00 98.12 379 GLY A O 1
ATOM 2840 N N . ARG A 1 380 ? -10.110 -10.268 -14.598 1.00 97.94 380 ARG A N 1
ATOM 2841 C CA . ARG A 1 380 ? -9.810 -11.014 -15.820 1.00 97.94 380 ARG A CA 1
ATOM 2842 C C . ARG A 1 380 ? -8.588 -11.910 -15.597 1.00 97.94 380 ARG A C 1
ATOM 2844 O O . ARG A 1 380 ? -7.637 -11.436 -14.974 1.00 97.94 380 ARG A O 1
ATOM 2851 N N . PRO A 1 381 ? -8.586 -13.173 -16.066 1.00 97.56 381 PRO A N 1
ATOM 2852 C CA . PRO A 1 381 ? -7.456 -14.075 -15.865 1.00 97.56 381 PRO A CA 1
ATOM 2853 C C . PRO A 1 381 ? -6.129 -13.468 -16.328 1.00 97.56 381 PRO A C 1
ATOM 2855 O O . PRO A 1 381 ? -6.059 -12.814 -17.366 1.00 97.56 381 PRO A O 1
ATOM 2858 N N . GLN A 1 382 ? -5.070 -13.706 -15.554 1.00 94.94 382 GLN A N 1
ATOM 2859 C CA . GLN A 1 382 ? -3.750 -13.091 -15.745 1.00 94.94 382 GLN A CA 1
ATOM 2860 C C . GLN A 1 382 ? -3.058 -13.449 -17.070 1.00 94.94 382 GLN A C 1
ATOM 2862 O O . GLN A 1 382 ? -2.165 -12.737 -17.510 1.00 94.94 382 GLN A O 1
ATOM 2867 N N . ASN A 1 383 ? -3.445 -14.565 -17.694 1.00 93.06 383 ASN A N 1
ATOM 2868 C CA . ASN A 1 383 ? -2.893 -15.061 -18.956 1.00 93.06 383 ASN A CA 1
ATOM 2869 C C . ASN A 1 383 ? -3.699 -14.624 -20.190 1.00 93.06 383 ASN A C 1
ATOM 2871 O O . ASN A 1 383 ? -3.374 -15.025 -21.310 1.00 93.06 383 ASN A O 1
ATOM 2875 N N . GLU A 1 384 ? -4.767 -13.853 -19.998 1.00 94.12 384 GLU A N 1
ATOM 2876 C CA . GLU A 1 384 ? -5.503 -13.234 -21.088 1.00 94.12 384 GLU A CA 1
ATOM 2877 C C . GLU A 1 384 ? -4.947 -11.845 -21.410 1.00 94.12 384 GLU A C 1
ATOM 2879 O O . GLU A 1 384 ? -4.345 -11.183 -20.572 1.00 94.12 384 GLU A O 1
ATOM 2884 N N . ASP A 1 385 ? -5.196 -11.390 -22.639 1.00 92.31 385 ASP A N 1
ATOM 2885 C CA . ASP A 1 385 ? -4.951 -10.003 -23.044 1.00 92.31 385 ASP A CA 1
ATOM 2886 C C . ASP A 1 385 ? -5.614 -9.033 -22.055 1.00 92.31 385 ASP A C 1
ATOM 2888 O O . ASP A 1 385 ? -6.772 -9.246 -21.708 1.00 92.31 385 ASP A O 1
ATOM 2892 N N . MET A 1 386 ? -4.933 -7.978 -21.607 1.00 94.00 386 MET A N 1
ATOM 2893 C CA . MET A 1 386 ? -5.447 -7.058 -20.577 1.00 94.00 386 MET A CA 1
ATOM 2894 C C . MET A 1 386 ? -5.989 -7.782 -19.324 1.00 94.00 386 MET A C 1
ATOM 2896 O O . MET A 1 386 ? -7.107 -7.494 -18.869 1.00 94.00 386 MET A O 1
ATOM 2900 N N . GLY A 1 387 ? -5.255 -8.780 -18.822 1.00 97.50 387 GLY A N 1
ATOM 2901 C CA . GLY A 1 387 ? -5.571 -9.476 -17.573 1.00 97.50 387 GLY A CA 1
ATOM 2902 C C . GLY A 1 387 ? -5.721 -8.499 -16.400 1.00 97.50 387 GLY A C 1
ATOM 2903 O O . GLY A 1 387 ? -5.139 -7.426 -16.392 1.00 97.50 387 GLY A O 1
ATOM 2904 N N . ALA A 1 388 ? -6.525 -8.835 -15.394 1.00 98.56 388 ALA A N 1
ATOM 2905 C CA . ALA A 1 388 ? -6.764 -7.957 -14.250 1.00 98.56 388 ALA A CA 1
ATOM 2906 C C . ALA A 1 388 ? -6.971 -8.788 -12.984 1.00 98.56 388 ALA A C 1
ATOM 2908 O O . ALA A 1 388 ? -8.086 -9.234 -12.694 1.00 98.56 388 ALA A O 1
ATOM 2909 N N . ASN A 1 389 ? -5.877 -8.997 -12.252 1.00 98.62 389 ASN A N 1
ATOM 2910 C CA . ASN A 1 389 ? -5.835 -9.761 -11.010 1.00 98.62 389 ASN A CA 1
ATOM 2911 C C . ASN A 1 389 ? -4.939 -9.055 -9.978 1.00 98.62 389 ASN A C 1
ATOM 2913 O O . ASN A 1 389 ? -3.800 -9.450 -9.706 1.00 98.62 389 ASN A O 1
ATOM 2917 N N . ALA A 1 390 ? -5.465 -7.973 -9.409 1.00 98.75 390 ALA A N 1
ATOM 2918 C CA . ALA A 1 390 ? -4.825 -7.249 -8.325 1.00 98.75 390 ALA A CA 1
ATOM 2919 C C . ALA A 1 390 ? -4.603 -8.139 -7.094 1.00 98.75 390 ALA A C 1
ATOM 2921 O O . ALA A 1 390 ? -3.550 -8.029 -6.475 1.00 98.75 390 ALA A O 1
ATOM 2922 N N . THR A 1 391 ? -5.529 -9.044 -6.755 1.00 98.50 391 THR A N 1
ATOM 2923 C CA . THR A 1 391 ? -5.368 -9.938 -5.593 1.00 98.50 391 THR A CA 1
ATOM 2924 C C . THR A 1 391 ? -4.120 -10.813 -5.703 1.00 98.50 391 THR A C 1
ATOM 2926 O O . THR A 1 391 ? -3.353 -10.887 -4.744 1.00 98.50 391 THR A O 1
ATOM 2929 N N . ALA A 1 392 ? -3.869 -11.434 -6.861 1.00 97.31 392 ALA A N 1
ATOM 2930 C CA . ALA A 1 392 ? -2.662 -12.243 -7.058 1.00 97.31 392 ALA A CA 1
ATOM 2931 C C . ALA A 1 392 ? -1.384 -11.409 -6.879 1.00 97.31 392 ALA A C 1
ATOM 2933 O O . ALA A 1 392 ? -0.464 -11.829 -6.183 1.00 97.31 392 ALA A O 1
ATOM 2934 N N . THR A 1 393 ? -1.368 -10.186 -7.423 1.00 98.06 393 THR A N 1
ATOM 2935 C CA . THR A 1 393 ? -0.247 -9.248 -7.240 1.00 98.06 393 THR A CA 1
ATOM 2936 C C . THR A 1 393 ? -0.027 -8.923 -5.762 1.00 98.06 393 THR A C 1
ATOM 2938 O O . THR A 1 393 ? 1.089 -9.020 -5.256 1.00 98.06 393 THR A O 1
ATOM 2941 N N . LEU A 1 394 ? -1.099 -8.568 -5.053 1.00 98.50 394 LEU A N 1
ATOM 2942 C CA . LEU A 1 394 ? -1.062 -8.211 -3.638 1.00 98.50 394 LEU A CA 1
ATOM 2943 C C . LEU A 1 394 ? -0.524 -9.356 -2.767 1.00 98.50 394 LEU A C 1
ATOM 2945 O O . LEU A 1 394 ? 0.276 -9.106 -1.868 1.00 98.50 394 LEU A O 1
ATOM 2949 N N . ASN A 1 395 ? -0.900 -10.603 -3.055 1.00 96.88 395 ASN A N 1
ATOM 2950 C CA . ASN A 1 395 ? -0.433 -11.774 -2.306 1.00 96.88 395 ASN A CA 1
ATOM 2951 C C . ASN A 1 395 ? 1.069 -12.062 -2.498 1.00 96.88 395 ASN A C 1
ATOM 2953 O O . ASN A 1 395 ? 1.694 -12.599 -1.587 1.00 96.88 395 ASN A O 1
ATOM 2957 N N . ILE A 1 396 ? 1.657 -11.658 -3.628 1.00 96.38 396 ILE A N 1
ATOM 2958 C CA . ILE A 1 396 ? 3.105 -11.754 -3.890 1.00 96.38 396 ILE A CA 1
ATOM 2959 C C . ILE A 1 396 ? 3.862 -10.584 -3.244 1.00 96.38 396 ILE A C 1
ATOM 2961 O O . ILE A 1 396 ? 4.940 -10.750 -2.674 1.00 96.38 396 ILE A O 1
ATOM 2965 N N . VAL A 1 397 ? 3.314 -9.372 -3.314 1.00 97.56 397 VAL A N 1
ATOM 2966 C CA . VAL A 1 397 ? 4.018 -8.163 -2.858 1.00 97.56 397 VAL A CA 1
ATOM 2967 C C . VAL A 1 397 ? 3.943 -7.988 -1.337 1.00 97.56 397 VAL A C 1
ATOM 2969 O O . VAL A 1 397 ? 4.913 -7.564 -0.710 1.00 97.56 397 VAL A O 1
ATOM 2972 N N . ALA A 1 398 ? 2.826 -8.341 -0.701 1.00 97.62 398 ALA A N 1
ATOM 2973 C CA . ALA A 1 398 ? 2.608 -8.034 0.711 1.00 97.62 398 ALA A CA 1
ATOM 2974 C C . ALA A 1 398 ? 3.607 -8.667 1.695 1.00 97.62 398 ALA A C 1
ATOM 2976 O O . ALA A 1 398 ? 4.024 -7.957 2.611 1.00 97.62 398 ALA A O 1
ATOM 2977 N N . PRO A 1 399 ? 4.052 -9.932 1.536 1.00 96.62 399 PRO A N 1
ATOM 2978 C CA . PRO A 1 399 ? 5.109 -10.490 2.382 1.00 96.62 399 PRO A CA 1
ATOM 2979 C C . PRO A 1 399 ? 6.424 -9.704 2.312 1.00 96.62 399 PRO A C 1
ATOM 2981 O O . PRO A 1 399 ? 7.134 -9.600 3.310 1.00 96.62 399 PRO A O 1
ATOM 2984 N N . GLN A 1 400 ? 6.742 -9.126 1.150 1.00 97.25 400 GLN A N 1
ATOM 2985 C CA . GLN A 1 400 ? 7.933 -8.293 0.968 1.00 97.25 400 GLN A CA 1
ATOM 2986 C C . GLN A 1 400 ? 7.768 -6.952 1.684 1.00 97.25 400 GLN A C 1
ATOM 2988 O O . GLN A 1 400 ? 8.664 -6.540 2.417 1.00 97.25 400 GLN A O 1
ATOM 2993 N N . VAL A 1 401 ? 6.602 -6.315 1.536 1.00 97.81 401 VAL A N 1
ATOM 2994 C CA . VAL A 1 401 ? 6.273 -5.047 2.206 1.00 97.81 401 VAL A CA 1
ATOM 2995 C C . VAL A 1 401 ? 6.269 -5.198 3.729 1.00 97.81 401 VAL A C 1
ATOM 2997 O O . VAL A 1 401 ? 6.863 -4.369 4.404 1.00 97.81 401 VAL A O 1
ATOM 3000 N N . GLU A 1 402 ? 5.696 -6.280 4.270 1.00 97.00 402 GLU A N 1
ATOM 3001 C CA . GLU A 1 402 ? 5.742 -6.612 5.711 1.00 97.00 402 GLU A CA 1
ATOM 3002 C C . GLU A 1 402 ? 7.184 -6.775 6.238 1.00 97.00 402 GLU A C 1
ATOM 3004 O O . GLU A 1 402 ? 7.437 -6.672 7.437 1.00 97.00 402 GLU A O 1
ATOM 3009 N N . SER A 1 403 ? 8.147 -7.059 5.356 1.00 94.94 403 SER A N 1
ATOM 3010 C CA . SER A 1 403 ? 9.548 -7.270 5.731 1.00 94.94 403 SER A CA 1
ATOM 3011 C C . SER A 1 403 ? 10.413 -6.006 5.677 1.00 94.94 403 SER A C 1
ATOM 3013 O O . SER A 1 403 ? 11.589 -6.065 6.050 1.00 94.94 403 SER A O 1
ATOM 3015 N N . TRP A 1 404 ? 9.865 -4.867 5.233 1.00 95.50 404 TRP A N 1
ATOM 3016 C CA . TRP A 1 404 ? 10.625 -3.624 5.079 1.00 95.50 404 TRP A CA 1
ATOM 3017 C C . TRP A 1 404 ? 11.199 -3.118 6.398 1.00 95.50 404 TRP A C 1
ATOM 3019 O O . TRP A 1 404 ? 12.357 -2.688 6.437 1.00 95.50 404 TRP A O 1
ATOM 3029 N N . LEU A 1 405 ? 10.423 -3.175 7.483 1.00 95.88 405 LEU A N 1
ATOM 3030 C CA . LEU A 1 405 ? 10.896 -2.809 8.812 1.00 95.88 405 LEU A CA 1
ATOM 3031 C C . LEU A 1 405 ? 10.593 -3.899 9.844 1.00 95.88 405 LEU A C 1
ATOM 3033 O O . LEU A 1 405 ? 9.578 -4.582 9.776 1.00 95.88 405 LEU A O 1
ATOM 3037 N N . PRO A 1 406 ? 11.461 -4.076 10.858 1.00 95.00 406 PRO A N 1
ATOM 3038 C CA . PRO A 1 406 ? 11.149 -4.973 11.957 1.00 95.00 406 PRO A CA 1
ATOM 3039 C C . PRO A 1 406 ? 9.899 -4.501 12.703 1.00 95.00 406 PRO A C 1
ATOM 3041 O O . PRO A 1 406 ? 9.828 -3.347 13.129 1.00 95.00 406 PRO A O 1
ATOM 3044 N N . ARG A 1 407 ? 8.971 -5.422 12.963 1.00 95.38 407 ARG A N 1
ATOM 3045 C CA . ARG A 1 407 ? 7.825 -5.180 13.846 1.00 95.38 407 ARG A CA 1
ATOM 3046 C C . ARG A 1 407 ? 8.302 -4.811 15.253 1.00 95.38 407 ARG A C 1
ATOM 3048 O O . ARG A 1 407 ? 8.918 -5.634 15.935 1.00 95.38 407 ARG A O 1
ATOM 3055 N N . THR A 1 408 ? 7.997 -3.595 15.704 1.00 96.81 408 THR A N 1
ATOM 3056 C CA . THR A 1 408 ? 8.327 -3.128 17.066 1.00 96.81 408 THR A CA 1
ATOM 3057 C C . THR A 1 408 ? 7.097 -2.965 17.952 1.00 96.81 408 THR A C 1
ATOM 3059 O O . THR A 1 408 ? 7.178 -3.228 19.154 1.00 96.81 408 THR A O 1
ATOM 3062 N N . MET A 1 409 ? 5.955 -2.571 17.380 1.00 95.50 409 MET A N 1
ATOM 3063 C CA . MET A 1 409 ? 4.682 -2.537 18.094 1.00 95.50 409 MET A CA 1
ATOM 3064 C C . MET A 1 409 ? 4.102 -3.953 18.212 1.00 95.50 409 MET A C 1
ATOM 3066 O O . MET A 1 409 ? 3.964 -4.644 17.200 1.00 95.50 409 MET A O 1
ATOM 3070 N N . PRO A 1 410 ? 3.764 -4.417 19.429 1.00 95.06 410 PRO A N 1
ATOM 3071 C CA . PRO A 1 410 ? 3.145 -5.723 19.601 1.00 95.06 410 PRO A CA 1
ATOM 3072 C C . PRO A 1 410 ? 1.710 -5.724 19.067 1.00 95.06 410 PRO A C 1
ATOM 3074 O O . PRO A 1 410 ? 1.042 -4.690 19.025 1.00 95.06 410 PRO A O 1
ATOM 3077 N N . ASP A 1 411 ? 1.212 -6.911 18.728 1.00 92.88 411 ASP A N 1
ATOM 3078 C CA . ASP A 1 411 ? -0.200 -7.092 18.401 1.00 92.88 411 ASP A CA 1
ATOM 3079 C C . ASP A 1 411 ? -1.089 -6.773 19.612 1.00 92.88 411 ASP A C 1
ATOM 3081 O O . ASP A 1 411 ? -0.704 -6.968 20.773 1.00 92.88 411 ASP A O 1
ATOM 3085 N N . LEU A 1 412 ? -2.309 -6.299 19.344 1.00 92.75 412 LEU A N 1
ATOM 3086 C CA . LEU A 1 412 ? -3.304 -6.095 20.391 1.00 92.75 412 LEU A CA 1
ATOM 3087 C C . LEU A 1 412 ? -3.591 -7.431 21.107 1.00 92.75 412 LEU A C 1
ATOM 3089 O O . LEU A 1 412 ? -3.764 -8.458 20.443 1.00 92.75 412 LEU A O 1
ATOM 3093 N N . PRO A 1 413 ? -3.692 -7.442 22.451 1.00 92.50 413 PRO A N 1
ATOM 3094 C CA . PRO A 1 413 ? -3.963 -8.653 23.218 1.00 92.50 413 PRO A CA 1
ATOM 3095 C C . PRO A 1 413 ? -5.411 -9.114 22.994 1.00 92.50 413 PRO A C 1
ATOM 3097 O O . PRO A 1 413 ? -6.326 -8.757 23.736 1.00 92.50 413 PRO A O 1
ATOM 3100 N N . SER A 1 414 ? -5.622 -9.899 21.939 1.00 92.81 414 SER A N 1
ATOM 3101 C CA . SER A 1 414 ? -6.933 -10.405 21.540 1.00 92.81 414 SER A CA 1
ATOM 3102 C C . SER A 1 414 ? -7.297 -11.699 22.275 1.00 92.81 414 SER A C 1
ATOM 3104 O O . SER A 1 414 ? -6.486 -12.618 22.426 1.00 92.81 414 SER A O 1
ATOM 3106 N N . LEU A 1 415 ? -8.551 -11.793 22.716 1.00 93.50 415 LEU A N 1
ATOM 3107 C CA . LEU A 1 415 ? -9.132 -12.977 23.347 1.00 93.50 415 LEU A CA 1
ATOM 3108 C C . LEU A 1 415 ? -10.335 -13.462 22.537 1.00 93.50 415 LEU A C 1
ATOM 3110 O O . LEU A 1 415 ? -11.016 -12.675 21.881 1.00 93.50 415 LEU A O 1
ATOM 3114 N N . HIS A 1 416 ? -10.633 -14.759 22.623 1.00 93.88 416 HIS A N 1
ATOM 3115 C CA . HIS A 1 416 ? -11.853 -15.297 22.026 1.00 93.88 416 HIS A CA 1
ATOM 3116 C C . HIS A 1 416 ? -13.096 -14.684 22.675 1.00 93.88 416 HIS A C 1
ATOM 3118 O O . HIS A 1 416 ? -13.229 -14.652 23.907 1.00 93.88 416 HIS A O 1
ATOM 3124 N N . GLY A 1 417 ? -14.016 -14.231 21.827 1.00 92.06 417 GLY A N 1
ATOM 3125 C CA . GLY A 1 417 ? -15.343 -13.811 22.237 1.00 92.06 417 GLY A CA 1
ATOM 3126 C C . GLY A 1 417 ? -16.144 -14.975 22.815 1.00 92.06 417 GLY A C 1
ATOM 3127 O O . GLY A 1 417 ? -15.850 -16.154 22.603 1.00 92.06 417 GLY A O 1
ATOM 3128 N N . ARG A 1 418 ? -17.190 -14.639 23.564 1.00 93.06 418 ARG A N 1
ATOM 3129 C CA . ARG A 1 418 ? -18.208 -15.594 23.998 1.00 93.06 418 ARG A CA 1
ATOM 3130 C C . ARG A 1 418 ? -19.557 -15.190 23.455 1.00 93.06 418 ARG A C 1
ATOM 3132 O O . ARG A 1 418 ? -19.920 -14.024 23.538 1.00 93.06 418 ARG A O 1
ATOM 3139 N N . SER A 1 419 ? -20.297 -16.177 22.972 1.00 92.00 419 SER A N 1
ATOM 3140 C CA . SER A 1 419 ? -21.700 -16.016 22.623 1.00 92.00 419 SER A CA 1
ATOM 3141 C C . SER A 1 419 ? -22.592 -16.279 23.833 1.00 92.00 419 SER A C 1
ATOM 3143 O O . SER A 1 419 ? -22.378 -17.249 24.567 1.00 92.00 419 SER A O 1
ATOM 3145 N N . LEU A 1 420 ? -23.623 -15.450 24.016 1.00 86.00 420 LEU A N 1
ATOM 3146 C CA . LEU A 1 420 ? -24.690 -15.710 24.990 1.00 86.00 420 LEU A CA 1
ATOM 3147 C C . LEU A 1 420 ? -25.579 -16.913 24.624 1.00 86.00 420 LEU A C 1
ATOM 3149 O O . LEU A 1 420 ? -26.262 -17.430 25.507 1.00 86.00 420 LEU A O 1
ATOM 3153 N N . ILE A 1 421 ? -25.594 -17.350 23.358 1.00 85.06 421 ILE A N 1
ATOM 3154 C CA . ILE A 1 421 ? -26.495 -18.402 22.857 1.00 85.06 421 ILE A CA 1
ATOM 3155 C C . ILE A 1 421 ? -25.722 -19.637 22.402 1.00 85.06 421 ILE A C 1
ATOM 3157 O O . ILE A 1 421 ? -25.976 -20.734 22.896 1.00 85.06 421 ILE A O 1
ATOM 3161 N N . ALA A 1 422 ? -24.780 -19.469 21.475 1.00 77.75 422 ALA A N 1
ATOM 3162 C CA . ALA A 1 422 ? -24.046 -20.564 20.847 1.00 77.75 422 ALA A CA 1
ATOM 3163 C C . ALA A 1 422 ? -22.961 -21.166 21.758 1.00 77.75 422 ALA A C 1
ATOM 3165 O O . ALA A 1 422 ? -22.493 -22.278 21.527 1.00 77.75 422 ALA A O 1
ATOM 3166 N N . GLY A 1 423 ? -22.542 -20.450 22.807 1.00 73.88 423 GLY A N 1
ATOM 3167 C CA . GLY A 1 423 ? -21.498 -20.880 23.745 1.00 73.88 423 GLY A CA 1
ATOM 3168 C C . GLY A 1 423 ? -20.058 -20.763 23.218 1.00 73.88 423 GLY A C 1
ATOM 3169 O O . GLY A 1 423 ? -19.152 -20.538 24.020 1.00 73.88 423 GLY A O 1
ATOM 3170 N N . SER A 1 424 ? -19.840 -20.830 21.901 1.00 80.62 424 SER A N 1
ATOM 3171 C CA . SER A 1 424 ? -18.558 -20.566 21.223 1.00 80.62 424 SER A CA 1
ATOM 3172 C C . SER A 1 424 ? -18.758 -19.728 19.957 1.00 80.62 424 SER A C 1
ATOM 3174 O O . SER A 1 424 ? -19.796 -19.837 19.318 1.00 80.62 424 SER A O 1
ATOM 3176 N N . THR A 1 425 ? -17.762 -18.918 19.599 1.00 92.69 425 THR A N 1
ATOM 3177 C CA . THR A 1 425 ? -17.703 -18.072 18.391 1.00 92.69 425 THR A CA 1
ATOM 3178 C C . THR A 1 425 ? -16.250 -18.012 17.920 1.00 92.69 425 THR A C 1
ATOM 3180 O O . THR A 1 425 ? -15.332 -18.180 18.733 1.00 92.69 425 THR A O 1
ATOM 3183 N N . SER A 1 426 ? -16.030 -17.792 16.627 1.00 94.56 426 SER A N 1
ATOM 3184 C CA . SER A 1 426 ? -14.695 -17.560 16.071 1.00 94.56 426 SER A CA 1
ATOM 3185 C C . SER A 1 426 ? -14.201 -16.125 16.303 1.00 94.56 426 SER A C 1
ATOM 3187 O O . SER A 1 426 ? -13.000 -15.875 16.210 1.00 94.56 426 SER A O 1
ATOM 3189 N N . ALA A 1 427 ? -15.098 -15.208 16.684 1.00 96.00 427 ALA A N 1
ATOM 3190 C CA . ALA A 1 427 ? -14.773 -13.808 16.903 1.00 96.00 427 ALA A CA 1
ATOM 3191 C C . ALA A 1 427 ? -13.668 -13.610 17.947 1.00 96.00 427 ALA A C 1
ATOM 3193 O O . ALA A 1 427 ? -13.641 -14.264 19.001 1.00 96.00 427 ALA A O 1
ATOM 3194 N N . ARG A 1 428 ? -12.797 -12.632 17.695 1.00 96.12 428 ARG A N 1
ATOM 3195 C CA . ARG A 1 428 ? -11.741 -12.213 18.619 1.00 96.12 428 ARG A CA 1
ATOM 3196 C C . ARG A 1 428 ? -11.926 -10.749 18.969 1.00 96.12 428 ARG A C 1
ATOM 3198 O O . ARG A 1 428 ? -12.149 -9.912 18.104 1.00 96.12 428 ARG A O 1
ATOM 3205 N N . LEU A 1 429 ? -11.871 -10.446 20.257 1.00 96.31 429 LEU A N 1
ATOM 3206 C CA . LEU A 1 429 ? -12.039 -9.097 20.779 1.00 96.31 429 LEU A CA 1
ATOM 3207 C C . LEU A 1 429 ? -10.762 -8.715 21.521 1.00 96.31 429 LEU A C 1
ATOM 3209 O O . LEU A 1 429 ? -10.261 -9.486 22.343 1.00 96.31 429 LEU A O 1
ATOM 3213 N N . ALA A 1 430 ? -10.250 -7.525 21.247 1.00 95.62 430 ALA A N 1
ATOM 3214 C CA . ALA A 1 430 ? -9.090 -6.959 21.909 1.00 95.62 430 ALA A CA 1
ATOM 3215 C C . ALA A 1 430 ? -9.436 -5.602 22.515 1.00 95.62 430 ALA A C 1
ATOM 3217 O O . ALA A 1 430 ? -10.187 -4.812 21.939 1.00 95.62 430 ALA A O 1
ATOM 3218 N N . LEU A 1 431 ? -8.873 -5.341 23.691 1.00 94.62 431 LEU A N 1
ATOM 3219 C CA . LEU A 1 431 ? -9.008 -4.070 24.381 1.00 94.62 431 LEU A CA 1
ATOM 3220 C C . LEU A 1 431 ? -7.733 -3.793 25.173 1.00 94.62 431 LEU A C 1
ATOM 3222 O O . LEU A 1 431 ? -7.338 -4.605 26.010 1.00 94.62 431 LEU A O 1
ATOM 3226 N N . ALA A 1 432 ? -7.097 -2.656 24.914 1.00 95.31 432 ALA A N 1
ATOM 3227 C CA . ALA A 1 432 ? -5.810 -2.318 25.507 1.00 95.31 432 ALA A CA 1
ATOM 3228 C C . ALA A 1 432 ? -5.657 -0.813 25.747 1.00 95.31 432 ALA A C 1
ATOM 3230 O O . ALA A 1 432 ? -6.199 0.004 25.000 1.00 95.31 432 ALA A O 1
ATOM 3231 N N . GLY A 1 433 ? -4.903 -0.455 26.789 1.00 95.56 433 GLY A N 1
ATOM 3232 C CA . GLY A 1 433 ? -4.449 0.913 27.018 1.00 95.56 433 GLY A CA 1
ATOM 3233 C C . GLY A 1 433 ? -3.053 1.136 26.452 1.00 95.56 433 GLY A C 1
ATOM 3234 O O . GLY A 1 433 ? -2.212 0.244 26.509 1.00 95.56 433 GLY A O 1
ATOM 3235 N N . GLN A 1 434 ? -2.798 2.328 25.933 1.00 95.81 434 GLN A N 1
ATOM 3236 C CA . GLN A 1 434 ? -1.472 2.816 25.565 1.00 95.81 434 GLN A CA 1
ATOM 3237 C C . GLN A 1 434 ? -1.280 4.190 26.203 1.00 95.81 434 GLN A C 1
ATOM 3239 O O . GLN A 1 434 ? -2.216 4.990 26.226 1.00 95.81 434 GLN A O 1
ATOM 3244 N N . ILE A 1 435 ? -0.086 4.462 26.719 1.00 96.44 435 ILE A N 1
ATOM 3245 C CA . ILE A 1 435 ? 0.259 5.753 27.321 1.00 96.44 435 ILE A CA 1
ATOM 3246 C C . ILE A 1 435 ? 1.427 6.379 26.571 1.00 96.44 435 ILE A C 1
ATOM 3248 O O . ILE A 1 435 ? 2.336 5.665 26.160 1.00 96.44 435 ILE A O 1
ATOM 3252 N N . ASN A 1 436 ? 1.399 7.702 26.402 1.00 95.00 436 ASN A N 1
ATOM 3253 C CA . ASN A 1 436 ? 2.532 8.513 25.936 1.00 95.00 436 ASN A CA 1
ATOM 3254 C C . ASN A 1 436 ? 3.193 8.016 24.630 1.00 95.00 436 ASN A C 1
ATOM 3256 O O . ASN A 1 436 ? 4.403 8.173 24.449 1.00 95.00 436 ASN A O 1
ATOM 3260 N N . ASP A 1 437 ? 2.413 7.380 23.749 1.00 93.12 437 ASP A N 1
ATOM 3261 C CA . ASP A 1 437 ? 2.886 6.706 22.530 1.00 93.12 437 ASP A CA 1
ATOM 3262 C C . ASP A 1 437 ? 4.080 5.752 22.786 1.00 93.12 437 ASP A C 1
ATOM 3264 O O . ASP A 1 437 ? 5.040 5.643 22.014 1.00 93.12 437 ASP A O 1
ATOM 3268 N N . GLU A 1 438 ? 4.060 5.064 23.928 1.00 95.38 438 GLU A N 1
ATOM 3269 C CA . GLU A 1 438 ? 5.037 4.033 24.259 1.00 95.38 438 GLU A CA 1
ATOM 3270 C C . GLU A 1 438 ? 4.880 2.800 23.361 1.00 95.38 438 GLU A C 1
ATOM 3272 O O . GLU A 1 438 ? 3.798 2.495 22.846 1.00 95.38 438 GLU A O 1
ATOM 3277 N N . LEU A 1 439 ? 5.991 2.076 23.184 1.00 95.19 439 LEU A N 1
ATOM 3278 C CA . LEU A 1 439 ? 5.998 0.808 22.464 1.00 95.19 439 LEU A CA 1
ATOM 3279 C C . LEU A 1 439 ? 5.367 -0.276 23.339 1.00 95.19 439 LEU A C 1
ATOM 3281 O O . LEU A 1 439 ? 6.026 -0.862 24.198 1.00 95.19 439 LEU A O 1
ATOM 3285 N N . GLY A 1 440 ? 4.083 -0.531 23.110 1.00 94.50 440 GLY A N 1
ATOM 3286 C CA . GLY A 1 440 ? 3.326 -1.582 23.772 1.00 94.50 440 GLY A CA 1
ATOM 3287 C C . GLY A 1 440 ? 2.073 -1.094 24.482 1.00 94.50 440 GLY A C 1
ATOM 3288 O O . GLY A 1 440 ? 1.667 0.062 24.386 1.00 94.50 440 GLY A O 1
ATOM 3289 N N . TYR A 1 441 ? 1.446 -2.034 25.181 1.00 95.44 441 TYR A N 1
ATOM 3290 C CA . TYR A 1 441 ? 0.184 -1.821 25.872 1.00 95.44 441 TYR A CA 1
ATOM 3291 C C . TYR A 1 441 ? 0.355 -1.961 27.383 1.00 95.44 441 TYR A C 1
ATOM 3293 O O . TYR A 1 441 ? 1.172 -2.748 27.861 1.00 95.44 441 TYR A O 1
ATOM 3301 N N . THR A 1 442 ? -0.446 -1.210 28.131 1.00 95.19 442 THR A N 1
ATOM 3302 C CA . THR A 1 442 ? -0.393 -1.107 29.588 1.00 95.19 442 THR A CA 1
ATOM 3303 C C . THR A 1 442 ? -1.768 -1.331 30.216 1.00 95.19 442 THR A C 1
ATOM 3305 O O . THR A 1 442 ? -2.812 -1.037 29.628 1.00 95.19 442 THR A O 1
ATOM 3308 N N . ASP A 1 443 ? -1.754 -1.838 31.446 1.00 94.19 443 ASP A N 1
ATOM 3309 C CA . ASP A 1 443 ? -2.900 -1.935 32.350 1.00 94.19 443 ASP A CA 1
ATOM 3310 C C . ASP A 1 443 ? -2.857 -0.858 33.454 1.00 94.19 443 ASP A C 1
ATOM 3312 O O . ASP A 1 443 ? -3.647 -0.890 34.403 1.00 94.19 443 ASP A O 1
ATOM 3316 N N . SER A 1 444 ? -1.962 0.130 33.332 1.00 95.56 444 SER A N 1
ATOM 3317 C CA . SER A 1 444 ? -1.853 1.258 34.258 1.00 95.56 444 SER A CA 1
ATOM 3318 C C . SER A 1 444 ? -1.494 2.583 33.582 1.00 95.56 444 SER A C 1
ATOM 3320 O O . SER A 1 444 ? -0.810 2.594 32.560 1.00 95.56 444 SER A O 1
ATOM 3322 N N . ALA A 1 445 ? -1.955 3.690 34.166 1.00 96.56 445 ALA A N 1
ATOM 3323 C CA . ALA A 1 445 ? -1.640 5.048 33.723 1.00 96.56 445 ALA A CA 1
ATOM 3324 C C . ALA A 1 445 ? -1.520 6.002 34.923 1.00 96.56 445 ALA A C 1
ATOM 3326 O O . ALA A 1 445 ? -2.393 6.023 35.794 1.00 96.56 445 ALA A O 1
ATOM 3327 N N . GLY A 1 446 ? -0.444 6.778 34.989 1.00 96.00 446 GLY A N 1
ATOM 3328 C CA . GLY A 1 446 ? -0.192 7.801 36.002 1.00 96.00 446 GLY A CA 1
ATOM 3329 C C . GLY A 1 446 ? -0.848 9.142 35.680 1.00 96.00 446 GLY A C 1
ATOM 3330 O O . GLY A 1 446 ? -1.362 9.371 34.588 1.00 96.00 446 GLY A O 1
ATOM 3331 N N . SER A 1 447 ? -0.841 10.060 36.649 1.00 94.81 447 SER A N 1
ATOM 3332 C CA . SER A 1 447 ? -1.353 11.417 36.432 1.00 94.81 447 SER A CA 1
ATOM 3333 C C . SER A 1 447 ? -0.490 12.166 35.412 1.00 94.81 447 SER A C 1
ATOM 3335 O O . SER A 1 447 ? 0.719 12.282 35.594 1.00 94.81 447 SER A O 1
ATOM 3337 N N . GLY A 1 448 ? -1.126 12.765 34.406 1.00 94.69 448 GLY A N 1
ATOM 3338 C CA . GLY A 1 448 ? -0.451 13.484 33.322 1.00 94.69 448 GLY A CA 1
ATOM 3339 C C . GLY A 1 448 ? -0.020 12.603 32.148 1.00 94.69 448 GLY A C 1
ATOM 3340 O O . GLY A 1 448 ? 0.404 13.149 31.133 1.00 94.69 448 GLY A O 1
ATOM 3341 N N . ASP A 1 449 ? -0.163 11.276 32.247 1.00 96.94 449 ASP A N 1
ATOM 3342 C CA . ASP A 1 449 ? -0.006 10.406 31.082 1.00 96.94 449 ASP A CA 1
ATOM 3343 C C . ASP A 1 449 ? -1.089 10.716 30.047 1.00 96.94 449 ASP A C 1
ATOM 3345 O O . ASP A 1 449 ? -2.250 10.955 30.391 1.00 96.94 449 ASP A O 1
ATOM 3349 N N . VAL A 1 450 ? -0.722 10.667 28.770 1.00 96.00 450 VAL A N 1
ATOM 3350 C CA . VAL A 1 450 ? -1.663 10.763 27.653 1.00 96.00 450 VAL A CA 1
ATOM 3351 C C . VAL A 1 450 ? -2.129 9.353 27.306 1.00 96.00 450 VAL A C 1
ATOM 3353 O O . VAL A 1 450 ? -1.386 8.578 26.708 1.00 96.00 450 VAL A O 1
ATOM 3356 N N . LEU A 1 451 ? -3.349 9.011 27.716 1.00 95.44 451 LEU A N 1
ATOM 3357 C CA . LEU A 1 451 ? -3.953 7.691 27.559 1.00 95.44 451 LEU A CA 1
ATOM 3358 C C . LEU A 1 451 ? -4.754 7.581 26.256 1.00 95.44 451 LEU A C 1
ATOM 3360 O O . LEU A 1 451 ? -5.634 8.398 25.971 1.00 95.44 451 LEU A O 1
ATOM 3364 N N . ARG A 1 452 ? -4.533 6.477 25.545 1.00 94.56 452 ARG A N 1
ATOM 3365 C CA . ARG A 1 452 ? -5.378 5.970 24.463 1.00 94.56 452 ARG A CA 1
ATOM 3366 C C . ARG A 1 452 ? -5.943 4.606 24.856 1.00 94.56 452 ARG A C 1
ATOM 3368 O O . ARG A 1 452 ? -5.212 3.747 25.348 1.00 94.56 452 ARG A O 1
ATOM 3375 N N . LEU A 1 453 ? -7.240 4.397 24.642 1.00 94.69 453 LEU A N 1
ATOM 3376 C CA . LEU A 1 453 ? -7.894 3.098 24.825 1.00 94.69 453 LEU A CA 1
ATOM 3377 C C . LEU A 1 453 ? -8.319 2.554 23.470 1.00 94.69 453 LEU A C 1
ATOM 3379 O O . LEU A 1 453 ? -9.248 3.077 22.860 1.00 94.69 453 LEU A O 1
ATOM 3383 N N . VAL A 1 454 ? -7.653 1.498 23.018 1.00 94.88 454 VAL A N 1
ATOM 3384 C CA . VAL A 1 454 ? -7.844 0.908 21.692 1.00 94.88 454 VAL A CA 1
ATOM 3385 C C . VAL A 1 454 ? -8.677 -0.359 21.815 1.00 94.88 454 VAL A C 1
ATOM 3387 O O . VAL A 1 454 ? -8.355 -1.240 22.613 1.00 94.88 454 VAL A O 1
ATOM 3390 N N . ALA A 1 455 ? -9.725 -0.452 21.005 1.00 95.44 455 ALA A N 1
ATOM 3391 C CA . ALA A 1 455 ? -10.537 -1.642 20.835 1.00 95.44 455 ALA A CA 1
ATOM 3392 C C . ALA A 1 455 ? -10.426 -2.151 19.398 1.00 95.44 455 ALA A C 1
ATOM 3394 O O . ALA A 1 455 ? -10.368 -1.373 18.443 1.00 95.44 455 ALA A O 1
ATOM 3395 N N . GLU A 1 456 ? -10.431 -3.467 19.250 1.00 96.69 456 GLU A N 1
ATOM 3396 C CA . GLU A 1 456 ? -10.483 -4.120 17.951 1.00 96.69 456 GLU A CA 1
ATOM 3397 C C . GLU A 1 456 ? -11.335 -5.378 18.047 1.00 96.69 456 GLU A C 1
ATOM 3399 O O . GLU A 1 456 ? -11.255 -6.131 19.021 1.00 96.69 456 GLU A O 1
ATOM 3404 N N . ILE A 1 457 ? -12.179 -5.587 17.045 1.00 96.69 457 ILE A N 1
ATOM 3405 C CA . ILE A 1 457 ? -13.028 -6.765 16.937 1.00 96.69 457 ILE A CA 1
ATOM 3406 C C . ILE A 1 457 ? -12.763 -7.400 15.578 1.00 96.69 457 ILE A C 1
ATOM 3408 O O . ILE A 1 457 ? -13.064 -6.807 14.546 1.00 96.69 457 ILE A O 1
ATOM 3412 N N . GLU A 1 458 ? -12.220 -8.611 15.593 1.00 96.75 458 GLU A N 1
ATOM 3413 C CA . GLU A 1 458 ? -12.276 -9.529 14.461 1.00 96.75 458 GLU A CA 1
ATOM 3414 C C . GLU A 1 458 ? -13.621 -10.243 14.546 1.00 96.75 458 GLU A C 1
ATOM 3416 O O . GLU A 1 458 ? -13.885 -11.016 15.478 1.00 96.75 458 GLU A O 1
ATOM 3421 N N . VAL A 1 459 ? -14.511 -9.889 13.629 1.00 97.12 459 VAL A N 1
ATOM 3422 C CA . VAL A 1 459 ? -15.895 -10.357 13.628 1.00 97.12 459 VAL A CA 1
ATOM 3423 C C . VAL A 1 459 ? -15.931 -11.816 13.179 1.00 97.12 459 VAL A C 1
ATOM 3425 O O . VAL A 1 459 ? -15.137 -12.238 12.341 1.00 97.12 459 VAL A O 1
ATOM 3428 N N . ASP A 1 460 ? -16.848 -12.596 13.755 1.00 96.31 460 ASP A N 1
ATOM 3429 C CA . ASP A 1 460 ? -17.077 -13.972 13.306 1.00 96.31 460 ASP A CA 1
ATOM 3430 C C . ASP A 1 460 ? -17.421 -13.954 11.804 1.00 96.31 460 ASP A C 1
ATOM 3432 O O . ASP A 1 460 ? -18.294 -13.164 11.431 1.00 96.31 460 ASP A O 1
ATOM 3436 N N . PRO A 1 461 ? -16.796 -14.767 10.931 1.00 95.06 461 PRO A N 1
ATOM 3437 C CA . PRO A 1 461 ? -17.103 -14.758 9.505 1.00 95.06 461 PRO A CA 1
ATOM 3438 C C . PRO A 1 461 ? -18.593 -14.928 9.188 1.00 95.06 461 PRO A C 1
ATOM 3440 O O . PRO A 1 461 ? -19.084 -14.322 8.239 1.00 95.06 461 PRO A O 1
ATOM 3443 N N . GLU A 1 462 ? -19.342 -15.667 10.016 1.00 94.44 462 GLU A N 1
ATOM 3444 C CA . GLU A 1 462 ? -20.796 -15.833 9.857 1.00 94.44 462 GLU A CA 1
ATOM 3445 C C . GLU A 1 462 ? -21.598 -14.552 10.162 1.00 94.44 462 GLU A C 1
ATOM 3447 O O . GLU A 1 462 ? -22.762 -14.431 9.778 1.00 94.44 462 GLU A O 1
ATOM 3452 N N . HIS A 1 463 ? -20.993 -13.583 10.854 1.00 95.94 463 HIS A N 1
ATOM 3453 C CA . HIS A 1 463 ? -21.619 -12.324 11.262 1.00 95.94 463 HIS A CA 1
ATOM 3454 C C . HIS A 1 463 ? -21.247 -11.137 10.361 1.00 95.94 463 HIS A C 1
ATOM 3456 O O . HIS A 1 463 ? -21.860 -10.069 10.472 1.00 95.94 463 HIS A O 1
ATOM 3462 N N . ILE A 1 464 ? -20.260 -11.290 9.475 1.00 95.81 464 ILE A N 1
ATOM 3463 C CA . ILE A 1 464 ? -19.829 -10.233 8.552 1.00 95.81 464 ILE A CA 1
ATOM 3464 C C . ILE A 1 464 ? -20.991 -9.858 7.621 1.00 95.81 464 ILE A C 1
ATOM 3466 O O . ILE A 1 464 ? -21.719 -10.707 7.112 1.00 95.81 464 ILE A O 1
ATOM 3470 N N . GLY A 1 465 ? -21.201 -8.555 7.417 1.00 95.00 465 GLY A N 1
ATOM 3471 C CA . GLY A 1 465 ? -22.298 -8.027 6.604 1.00 95.00 465 GLY A CA 1
ATOM 3472 C C . GLY A 1 465 ? -23.659 -7.967 7.311 1.00 95.00 465 GLY A C 1
ATOM 3473 O O . GLY A 1 465 ? -24.536 -7.227 6.858 1.00 95.00 465 GLY A O 1
ATOM 3474 N N . LEU A 1 466 ? -23.843 -8.654 8.446 1.00 96.50 466 LEU A N 1
ATOM 3475 C CA . LEU A 1 466 ? -25.049 -8.503 9.264 1.00 96.50 466 LEU A CA 1
ATOM 3476 C C . LEU A 1 466 ? -25.088 -7.122 9.920 1.00 96.50 466 LEU A C 1
ATOM 3478 O O . LEU A 1 466 ? -24.058 -6.533 10.247 1.00 96.50 466 LEU A O 1
ATOM 3482 N N . THR A 1 467 ? -26.296 -6.599 10.136 1.00 96.69 467 THR A N 1
ATOM 3483 C CA . THR A 1 467 ? -26.484 -5.365 10.903 1.00 96.69 467 THR A CA 1
ATOM 3484 C C . THR A 1 467 ? -26.124 -5.607 12.363 1.00 96.69 467 THR A C 1
ATOM 3486 O O . THR A 1 467 ? -26.777 -6.405 13.029 1.00 96.69 467 THR A O 1
ATOM 3489 N N . GLY A 1 468 ? -25.113 -4.905 12.866 1.00 95.06 468 GLY A N 1
ATOM 3490 C CA . GLY A 1 468 ? -24.673 -5.021 14.245 1.00 95.06 468 GLY A CA 1
ATOM 3491 C C . GLY A 1 468 ? -24.273 -3.698 14.883 1.00 95.06 468 GLY A C 1
ATOM 3492 O O . GLY A 1 468 ? -24.163 -2.660 14.225 1.00 95.06 468 GLY A O 1
ATOM 3493 N N . SER A 1 469 ? -24.079 -3.757 16.196 1.00 93.81 469 SER A N 1
ATOM 3494 C CA . SER A 1 469 ? -23.765 -2.628 17.072 1.00 93.81 469 SER A CA 1
ATOM 3495 C C . SER A 1 469 ? -22.684 -2.988 18.087 1.00 93.81 469 SER A C 1
ATOM 3497 O O . SER A 1 469 ? -22.516 -4.159 18.421 1.00 93.81 469 SER A O 1
ATOM 3499 N N . PHE A 1 470 ? -21.975 -1.989 18.620 1.00 94.25 470 PHE A N 1
ATOM 3500 C CA . PHE A 1 470 ? -20.954 -2.192 19.654 1.00 94.25 470 PHE A CA 1
ATOM 3501 C C . PHE A 1 470 ? -21.416 -1.671 21.009 1.00 94.25 470 PHE A C 1
ATOM 3503 O O . PHE A 1 470 ? -22.075 -0.638 21.101 1.00 94.25 470 PHE A O 1
ATOM 3510 N N . HIS A 1 471 ? -21.028 -2.365 22.071 1.00 94.38 471 HIS A N 1
ATOM 3511 C CA . HIS A 1 471 ? -21.397 -2.046 23.443 1.00 94.38 471 HIS A CA 1
ATOM 3512 C C . HIS A 1 471 ? -20.149 -1.991 24.313 1.00 94.38 471 HIS A C 1
ATOM 3514 O O . HIS A 1 471 ? -19.295 -2.878 24.257 1.00 94.38 471 HIS A O 1
ATOM 3520 N N . ILE A 1 472 ? -20.067 -0.946 25.134 1.00 94.69 472 ILE A N 1
ATOM 3521 C CA . ILE A 1 472 ? -18.960 -0.725 26.061 1.00 94.69 472 ILE A CA 1
ATOM 3522 C C . ILE A 1 472 ? -19.555 -0.492 27.441 1.00 94.69 472 ILE A C 1
ATOM 3524 O O . ILE A 1 472 ? -20.344 0.440 27.618 1.00 94.69 472 ILE A O 1
ATOM 3528 N N . LEU A 1 473 ? -19.165 -1.325 28.407 1.00 95.06 473 LEU A N 1
ATOM 3529 C CA . LEU A 1 473 ? -19.526 -1.159 29.814 1.00 95.06 473 LEU A CA 1
ATOM 3530 C C . LEU A 1 473 ? -18.287 -0.840 30.644 1.00 95.06 473 LEU A C 1
ATOM 3532 O O . LEU A 1 473 ? -17.236 -1.444 30.453 1.00 95.06 473 LEU A O 1
ATOM 3536 N N . ILE A 1 474 ? -18.424 0.081 31.590 1.00 94.69 474 ILE A N 1
ATOM 3537 C CA . ILE A 1 474 ? -17.353 0.568 32.457 1.00 94.69 474 ILE A CA 1
ATOM 3538 C C . ILE A 1 474 ? -17.832 0.503 33.908 1.00 94.69 474 ILE A C 1
ATOM 3540 O O . ILE A 1 474 ? -18.936 0.940 34.225 1.00 94.69 474 ILE A O 1
ATOM 3544 N N . THR A 1 475 ? -17.007 -0.025 34.806 1.00 94.94 475 THR A N 1
ATOM 3545 C CA . THR A 1 475 ? -17.278 -0.040 36.253 1.00 94.94 475 THR A CA 1
ATOM 3546 C C . THR A 1 475 ? -15.998 0.203 37.047 1.00 94.94 475 THR A C 1
ATOM 3548 O O . THR A 1 475 ? -14.926 -0.220 36.624 1.00 94.94 475 THR A O 1
ATOM 3551 N N . ALA A 1 476 ? -16.100 0.864 38.200 1.00 91.94 476 ALA A N 1
ATOM 3552 C CA . ALA A 1 476 ? -14.980 1.048 39.130 1.00 91.94 476 ALA A CA 1
ATOM 3553 C C . ALA A 1 476 ? -15.052 0.112 40.352 1.00 91.94 476 ALA A C 1
ATOM 3555 O O . ALA A 1 476 ? -14.058 -0.106 41.039 1.00 91.94 476 ALA A O 1
ATOM 3556 N N . ASP A 1 477 ? -16.227 -0.448 40.648 1.00 85.94 477 ASP A N 1
ATOM 3557 C CA . ASP A 1 477 ? -16.488 -1.193 41.885 1.00 85.94 477 ASP A CA 1
ATOM 3558 C C . ASP A 1 477 ? -17.131 -2.571 41.655 1.00 85.94 477 ASP A C 1
ATOM 3560 O O . ASP A 1 477 ? -17.380 -3.310 42.610 1.00 85.94 477 ASP A O 1
ATOM 3564 N N . SER A 1 478 ? -17.367 -2.940 40.388 1.00 85.50 478 SER A N 1
ATOM 3565 C CA . SER A 1 478 ? -18.073 -4.162 39.973 1.00 85.50 478 SER A CA 1
ATOM 3566 C C . SER A 1 478 ? -19.512 -4.267 40.496 1.00 85.50 478 SER A C 1
ATOM 3568 O O . SER A 1 478 ? -20.063 -5.369 40.551 1.00 85.50 478 SER A O 1
ATOM 3570 N N . ARG A 1 479 ? -20.124 -3.149 40.901 1.00 86.69 479 ARG A N 1
ATOM 3571 C CA . ARG A 1 479 ? -21.517 -3.077 41.366 1.00 86.69 479 ARG A CA 1
ATOM 3572 C C . ARG A 1 479 ? -22.342 -2.185 40.462 1.00 86.69 479 ARG A C 1
ATOM 3574 O O . ARG A 1 479 ? -23.409 -2.604 40.024 1.00 86.69 479 ARG A O 1
ATOM 3581 N N . GLU A 1 480 ? -21.839 -0.992 40.171 1.00 92.62 480 GLU A N 1
ATOM 3582 C CA . GLU A 1 480 ? -22.473 -0.052 39.255 1.00 92.62 480 GLU A CA 1
ATOM 3583 C C . GLU A 1 480 ? -21.735 -0.071 37.919 1.00 92.62 480 GLU A C 1
ATOM 3585 O O . GLU A 1 480 ? -20.517 0.111 37.846 1.00 92.62 480 GLU A O 1
ATOM 3590 N N . PHE A 1 481 ? -22.485 -0.333 36.853 1.00 95.00 481 PHE A N 1
ATOM 3591 C CA . PHE A 1 481 ? -21.973 -0.362 35.492 1.00 95.00 481 PHE A CA 1
ATOM 3592 C C . PHE A 1 481 ? -22.548 0.817 34.732 1.00 95.00 481 PHE A C 1
ATOM 3594 O O . PHE A 1 481 ? -23.760 1.024 34.701 1.00 95.00 481 PHE A O 1
ATOM 3601 N N . HIS A 1 482 ? -21.671 1.567 34.088 1.00 94.62 482 HIS A N 1
ATOM 3602 C CA . HIS A 1 482 ? -22.040 2.600 33.146 1.00 94.62 482 HIS A CA 1
ATOM 3603 C C . HIS A 1 482 ? -21.799 2.106 31.726 1.00 94.62 482 HIS A C 1
ATOM 3605 O O . HIS A 1 482 ? -20.899 1.310 31.486 1.00 94.62 482 HIS A O 1
ATOM 3611 N N . GLN A 1 483 ? -22.592 2.583 30.783 1.00 94.31 483 GLN A N 1
ATOM 3612 C CA . GLN A 1 483 ? -22.491 2.254 29.373 1.00 94.31 483 GLN A CA 1
ATOM 3613 C C . GLN A 1 483 ? -22.232 3.509 28.556 1.00 94.31 483 GLN A C 1
ATOM 3615 O O . GLN A 1 483 ? -22.761 4.581 28.873 1.00 94.31 483 GLN A O 1
ATOM 3620 N N . LEU A 1 484 ? -21.417 3.373 27.514 1.00 90.31 484 LEU A N 1
ATOM 3621 C CA . LEU A 1 484 ? -21.201 4.451 26.561 1.00 90.31 484 LEU A CA 1
ATOM 3622 C C . LEU A 1 484 ? -22.391 4.515 25.593 1.00 90.31 484 LEU A C 1
ATOM 3624 O O . LEU A 1 484 ? -22.607 3.589 24.814 1.00 90.31 484 LEU A O 1
ATOM 3628 N N . ASP A 1 485 ? -23.161 5.600 25.663 1.00 82.56 485 ASP A N 1
ATOM 3629 C CA . ASP A 1 485 ? -24.228 5.924 24.713 1.00 82.56 485 ASP A CA 1
ATOM 3630 C C . ASP A 1 485 ? -23.682 6.871 23.632 1.00 82.56 485 ASP A C 1
ATOM 3632 O O . ASP A 1 485 ? -22.933 7.806 23.930 1.00 82.56 485 ASP A O 1
ATOM 3636 N N . ARG A 1 486 ? -24.101 6.655 22.383 1.00 75.62 486 ARG A N 1
ATOM 3637 C CA . ARG A 1 486 ? -23.799 7.489 21.211 1.00 75.62 486 ARG A CA 1
ATOM 3638 C C . ARG A 1 486 ? -24.067 8.981 21.407 1.00 75.62 486 ARG A C 1
ATOM 3640 O O . ARG A 1 486 ? -23.379 9.796 20.802 1.00 75.62 486 ARG A O 1
ATOM 3647 N N . GLU A 1 487 ? -25.109 9.336 22.160 1.00 68.00 487 GLU A N 1
ATOM 3648 C CA . GLU A 1 487 ? -25.651 10.706 22.179 1.00 68.00 487 GLU A CA 1
ATOM 3649 C C . GLU A 1 487 ? -25.360 11.475 23.475 1.00 68.00 487 GLU A C 1
ATOM 3651 O O . GLU A 1 487 ? -25.236 12.698 23.458 1.00 68.00 487 GLU A O 1
ATOM 3656 N N . ILE A 1 488 ? -25.282 10.769 24.607 1.00 57.88 488 ILE A N 1
ATOM 3657 C CA . ILE A 1 488 ? -25.341 11.366 25.956 1.00 57.88 488 ILE A CA 1
ATOM 3658 C C . ILE A 1 488 ? -24.056 11.088 26.762 1.00 57.88 488 ILE A C 1
ATOM 3660 O O . ILE A 1 488 ? -23.895 11.587 27.875 1.00 57.88 488 ILE A O 1
ATOM 3664 N N . GLY A 1 489 ? -23.119 10.307 26.211 1.00 76.19 489 GLY A N 1
ATOM 3665 C CA . GLY A 1 489 ? -21.919 9.856 26.914 1.00 76.19 489 GLY A CA 1
ATOM 3666 C C . GLY A 1 489 ? -22.200 8.695 27.877 1.00 76.19 489 GLY A C 1
ATOM 3667 O O . GLY A 1 489 ? -22.973 7.790 27.570 1.00 76.19 489 GLY A O 1
ATOM 3668 N N . LEU A 1 490 ? -21.542 8.694 29.041 1.00 87.12 490 LEU A N 1
ATOM 3669 C CA . LEU A 1 490 ? -21.654 7.641 30.061 1.00 87.12 490 LEU A CA 1
ATOM 3670 C C . LEU A 1 490 ? -23.009 7.690 30.789 1.00 87.12 490 LEU A C 1
ATOM 3672 O O . LEU A 1 490 ? -23.305 8.639 31.514 1.00 87.12 490 LEU A O 1
ATOM 3676 N N . THR A 1 491 ? -23.809 6.631 30.661 1.00 91.94 491 THR A N 1
ATOM 3677 C CA . THR A 1 491 ? -25.112 6.476 31.339 1.00 91.94 491 THR A CA 1
ATOM 3678 C C . THR A 1 491 ? -25.119 5.242 32.235 1.00 91.94 491 THR A C 1
ATOM 3680 O O . THR A 1 491 ? -24.362 4.311 31.998 1.00 91.94 491 THR A O 1
ATOM 3683 N N . LEU A 1 492 ? -25.935 5.210 33.293 1.00 93.31 492 LEU A N 1
ATOM 3684 C CA . LEU A 1 492 ? -26.045 4.019 34.147 1.00 93.31 492 LEU A CA 1
ATOM 3685 C C . LEU A 1 492 ? -26.752 2.883 33.384 1.00 93.31 492 LEU A C 1
ATOM 3687 O O . LEU A 1 492 ? -27.786 3.110 32.751 1.00 93.31 492 LEU A O 1
ATOM 3691 N N . TRP A 1 493 ? -26.211 1.669 33.448 1.00 94.62 493 TRP A N 1
ATOM 3692 C CA . TRP A 1 493 ? -26.842 0.465 32.912 1.00 94.62 493 TRP A CA 1
ATOM 3693 C C . TRP A 1 493 ? -27.751 -0.174 33.967 1.00 94.62 493 TRP A C 1
ATOM 3695 O O . TRP A 1 493 ? -27.376 -0.305 35.129 1.00 94.62 493 TRP A O 1
ATOM 3705 N N . ASP A 1 494 ? -28.952 -0.587 33.565 1.00 93.12 494 ASP A N 1
ATOM 3706 C CA . ASP A 1 494 ? -29.949 -1.182 34.466 1.00 93.12 494 ASP A CA 1
ATOM 3707 C C . ASP A 1 494 ? -29.696 -2.670 34.783 1.00 93.12 494 ASP A C 1
ATOM 3709 O O . ASP A 1 494 ? -30.465 -3.291 35.520 1.00 93.12 494 ASP A O 1
ATOM 3713 N N . GLY A 1 495 ? -28.620 -3.243 34.231 1.00 90.75 495 GLY A N 1
ATOM 3714 C CA . GLY A 1 495 ? -28.230 -4.641 34.408 1.00 90.75 495 GLY A CA 1
ATOM 3715 C C . GLY A 1 495 ? -29.000 -5.630 33.529 1.00 90.75 495 GLY A C 1
ATOM 3716 O O . GLY A 1 495 ? -28.823 -6.840 33.676 1.00 90.75 495 GLY A O 1
ATOM 3717 N N . THR A 1 496 ? -29.858 -5.155 32.622 1.00 91.50 496 THR A N 1
ATOM 3718 C CA . THR A 1 496 ? -30.659 -5.998 31.728 1.00 91.50 496 THR A CA 1
ATOM 3719 C C . THR A 1 496 ? -30.181 -5.904 30.280 1.00 91.50 496 THR A C 1
ATOM 3721 O O . THR A 1 496 ? -29.689 -4.870 29.832 1.00 91.50 496 THR A O 1
ATOM 3724 N N . LEU A 1 497 ? -30.378 -6.975 29.502 1.00 86.94 497 LEU A N 1
ATOM 3725 C CA . LEU A 1 497 ? -30.086 -6.955 28.062 1.00 86.94 497 LEU A CA 1
ATOM 3726 C C . LEU A 1 497 ? -30.929 -5.914 27.312 1.00 86.94 497 LEU A C 1
ATOM 3728 O O . LEU A 1 497 ? -30.435 -5.281 26.390 1.00 86.94 497 LEU A O 1
ATOM 3732 N N . GLY A 1 498 ? -32.184 -5.706 27.726 1.00 87.69 498 GLY A N 1
ATOM 3733 C CA . GLY A 1 498 ? -33.061 -4.699 27.121 1.00 87.69 498 GLY A CA 1
ATOM 3734 C C . GLY A 1 498 ? -32.640 -3.255 27.413 1.00 87.69 498 GLY A C 1
ATOM 3735 O O . GLY A 1 498 ? -33.019 -2.356 26.669 1.00 87.69 498 GLY A O 1
ATOM 3736 N N . GLY A 1 499 ? -31.861 -3.034 28.475 1.00 89.94 499 GLY A N 1
ATOM 3737 C CA . GLY A 1 499 ? -31.304 -1.733 28.837 1.00 89.94 499 GLY A CA 1
ATOM 3738 C C . GLY A 1 499 ? -29.923 -1.446 28.245 1.00 89.94 499 GLY A C 1
ATOM 3739 O O . GLY A 1 499 ? -29.386 -0.364 28.505 1.00 89.94 499 GLY A O 1
ATOM 3740 N N . LEU A 1 500 ? -29.339 -2.380 27.477 1.00 90.75 500 LEU A N 1
ATOM 3741 C CA . LEU A 1 500 ? -28.091 -2.144 26.751 1.00 90.75 500 LEU A CA 1
ATOM 3742 C C . LEU A 1 500 ? -28.305 -1.112 25.644 1.00 90.75 500 LEU A C 1
ATOM 3744 O O . LEU A 1 500 ? -29.228 -1.195 24.835 1.00 90.75 500 LEU A O 1
ATOM 3748 N N . ARG A 1 501 ? -27.403 -0.141 25.598 1.00 91.50 501 ARG A N 1
ATOM 3749 C CA . ARG A 1 501 ? -27.339 0.920 24.603 1.00 91.50 501 ARG A CA 1
ATOM 3750 C C . ARG A 1 501 ? -26.086 0.726 23.775 1.00 91.50 501 ARG A C 1
ATOM 3752 O O . ARG A 1 501 ? -25.045 0.312 24.282 1.00 91.50 501 ARG A O 1
ATOM 3759 N N . SER A 1 502 ? -26.218 0.979 22.482 1.00 89.94 502 SER A N 1
ATOM 3760 C CA . SER A 1 502 ? -25.090 0.906 21.567 1.00 89.94 502 SER A CA 1
ATOM 3761 C C . SER A 1 502 ? -24.232 2.164 21.666 1.00 89.94 502 SER A C 1
ATOM 3763 O O . SER A 1 502 ? -24.769 3.275 21.660 1.00 89.94 502 SER A O 1
ATOM 3765 N N . ALA A 1 503 ? -22.916 1.968 21.660 1.00 88.00 503 ALA A N 1
ATOM 3766 C CA . ALA A 1 503 ? -21.903 3.004 21.500 1.00 88.00 503 ALA A CA 1
ATOM 3767 C C . ALA A 1 503 ? -21.773 3.477 20.038 1.00 88.00 503 ALA A C 1
ATOM 3769 O O . ALA A 1 503 ? -21.212 4.538 19.779 1.00 88.00 503 ALA A O 1
ATOM 3770 N N . THR A 1 504 ? -22.308 2.721 19.072 1.00 85.69 504 THR A N 1
ATOM 3771 C CA . THR A 1 504 ? -22.229 3.017 17.631 1.00 85.69 504 THR A CA 1
ATOM 3772 C C . THR A 1 504 ? -23.570 2.897 16.913 1.00 85.69 504 THR A C 1
ATOM 3774 O O . THR A 1 504 ? -24.555 2.385 17.447 1.00 85.69 504 THR A O 1
ATOM 3777 N N . PHE A 1 505 ? -23.660 3.441 15.697 1.00 85.69 505 PHE A N 1
ATOM 3778 C CA . PHE A 1 505 ? -24.834 3.202 14.863 1.00 85.69 505 PHE A CA 1
ATOM 3779 C C . PHE A 1 505 ? -24.857 1.757 14.389 1.00 85.69 505 PHE A C 1
ATOM 3781 O O . PHE A 1 505 ? -23.811 1.203 14.060 1.00 85.69 505 PHE A O 1
ATOM 3788 N N . GLU A 1 506 ? -26.058 1.180 14.354 1.00 90.88 506 GLU A N 1
ATOM 3789 C CA . GLU A 1 506 ? -26.273 -0.110 13.716 1.00 90.88 506 GLU A CA 1
ATOM 3790 C C . GLU A 1 506 ? -25.871 -0.011 12.247 1.00 90.88 506 GLU A C 1
ATOM 3792 O O . GLU A 1 506 ? -26.329 0.873 11.516 1.00 90.88 506 GLU A O 1
ATOM 3797 N N . ARG A 1 507 ? -24.977 -0.899 11.827 1.00 93.50 507 ARG A N 1
ATOM 3798 C CA . ARG A 1 507 ? -24.479 -0.964 10.454 1.00 93.50 507 ARG A CA 1
ATOM 3799 C C . ARG A 1 507 ? -24.018 -2.371 10.126 1.00 93.50 507 ARG A C 1
ATOM 3801 O O . ARG A 1 507 ? -23.850 -3.188 11.023 1.00 93.50 507 ARG A O 1
ATOM 3808 N N . ALA A 1 508 ? -23.798 -2.639 8.844 1.00 95.12 508 ALA A N 1
ATOM 3809 C CA . ALA A 1 508 ? -23.141 -3.869 8.428 1.00 95.12 508 ALA A CA 1
ATOM 3810 C C . ALA A 1 508 ? -21.771 -3.988 9.119 1.00 95.12 508 ALA A C 1
ATOM 3812 O O . ALA A 1 508 ? -20.967 -3.045 9.079 1.00 95.12 508 ALA A O 1
ATOM 3813 N N . LEU A 1 509 ? -21.541 -5.124 9.778 1.00 96.44 509 LEU A N 1
ATOM 3814 C CA . LEU A 1 509 ? -20.270 -5.438 10.418 1.00 96.44 509 LEU A CA 1
ATOM 3815 C C . LEU A 1 509 ? -19.202 -5.716 9.362 1.00 96.44 509 LEU A C 1
ATOM 3817 O O . LEU A 1 509 ? -19.440 -6.446 8.396 1.00 96.44 509 LEU A O 1
ATOM 3821 N N . ARG A 1 510 ? -18.028 -5.123 9.559 1.00 96.00 510 ARG A N 1
ATOM 3822 C CA . ARG A 1 510 ? -16.828 -5.376 8.760 1.00 96.00 510 ARG A CA 1
ATOM 3823 C C . ARG A 1 510 ? -16.045 -6.555 9.354 1.00 96.00 510 ARG A C 1
ATOM 3825 O O . ARG A 1 510 ? -16.216 -6.844 10.535 1.00 96.00 510 ARG A O 1
ATOM 3832 N N . PRO A 1 511 ? -15.159 -7.205 8.579 1.00 96.31 511 PRO A N 1
ATOM 3833 C CA . PRO A 1 511 ? -14.316 -8.291 9.086 1.00 96.31 511 PRO A CA 1
ATOM 3834 C C . PRO A 1 511 ? -13.456 -7.865 10.284 1.00 96.31 511 PRO A C 1
ATOM 3836 O O . PRO A 1 511 ? -13.283 -8.622 11.236 1.00 96.31 511 PRO A O 1
ATOM 3839 N N . ILE A 1 512 ? -12.950 -6.627 10.246 1.00 96.00 512 ILE A N 1
ATOM 3840 C CA . ILE A 1 512 ? -12.156 -6.020 11.314 1.00 96.00 512 ILE A CA 1
ATOM 3841 C C . ILE A 1 512 ? -12.747 -4.654 11.651 1.00 96.00 512 ILE A C 1
ATOM 3843 O O . ILE A 1 512 ? -12.955 -3.810 10.775 1.00 96.00 512 ILE A O 1
ATOM 3847 N N . GLU A 1 513 ? -12.995 -4.442 12.937 1.00 95.44 513 GLU A N 1
ATOM 3848 C CA . GLU A 1 513 ? -13.585 -3.228 13.486 1.00 95.44 513 GLU A CA 1
ATOM 3849 C C . GLU A 1 513 ? -12.673 -2.666 14.569 1.00 95.44 513 GLU A C 1
ATOM 3851 O O . GLU A 1 513 ? -12.772 -3.034 15.741 1.00 95.44 513 GLU A O 1
ATOM 3856 N N . ARG A 1 514 ? -11.766 -1.773 14.169 1.00 95.38 514 ARG A N 1
ATOM 3857 C CA . ARG A 1 514 ? -10.866 -1.066 15.081 1.00 95.38 514 ARG A CA 1
ATOM 3858 C C . ARG A 1 514 ? -11.344 0.350 15.356 1.00 95.38 514 ARG A C 1
ATOM 3860 O O . ARG A 1 514 ? -11.783 1.045 14.440 1.00 95.38 514 ARG A O 1
ATOM 3867 N N . PHE A 1 515 ? -11.256 0.778 16.610 1.00 94.12 515 PHE A N 1
ATOM 3868 C CA . PHE A 1 515 ? -11.582 2.136 17.038 1.00 94.12 515 PHE A CA 1
ATOM 3869 C C . PHE A 1 515 ? -10.954 2.445 18.399 1.00 94.12 515 PHE A C 1
ATOM 3871 O O . PHE A 1 515 ? -10.615 1.557 19.181 1.00 94.12 515 PHE A O 1
ATOM 3878 N N . HIS A 1 516 ? -10.811 3.725 18.701 1.00 93.56 516 HIS A N 1
ATOM 3879 C CA . HIS A 1 516 ? -10.383 4.220 19.995 1.00 93.56 516 HIS A CA 1
ATOM 3880 C C . HIS A 1 516 ? -11.618 4.598 20.819 1.00 93.56 516 HIS A C 1
ATOM 3882 O O . HIS A 1 516 ? -12.481 5.358 20.373 1.00 93.56 516 HIS A O 1
ATOM 3888 N N . ILE A 1 517 ? -11.721 4.038 22.025 1.00 91.75 517 ILE A N 1
ATOM 3889 C CA . ILE A 1 517 ? -12.757 4.380 23.011 1.00 91.75 517 ILE A CA 1
ATOM 3890 C C . ILE A 1 517 ? -12.444 5.740 23.640 1.00 91.75 517 ILE A C 1
ATOM 3892 O O . ILE A 1 517 ? -13.343 6.533 23.911 1.00 91.75 517 ILE A O 1
ATOM 3896 N N . VAL A 1 518 ? -11.158 5.987 23.883 1.00 89.50 518 VAL A N 1
ATOM 3897 C CA . VAL A 1 518 ? -10.617 7.230 24.428 1.00 89.50 518 VAL A CA 1
ATOM 3898 C C . VAL A 1 518 ? -9.385 7.588 23.615 1.00 89.50 518 VAL A C 1
ATOM 3900 O O . VAL A 1 518 ? -8.524 6.729 23.422 1.00 89.50 518 VAL A O 1
ATOM 3903 N N . ASP A 1 519 ? -9.305 8.848 23.191 1.00 88.25 519 ASP A N 1
ATOM 3904 C CA . ASP A 1 519 ? -8.191 9.389 22.419 1.00 88.25 519 ASP A CA 1
ATOM 3905 C C . ASP A 1 519 ? -7.484 10.511 23.155 1.00 88.25 519 ASP A C 1
ATOM 3907 O O . ASP A 1 519 ? -8.119 11.484 23.563 1.00 88.25 519 ASP A O 1
ATOM 3911 N N . ASN A 1 520 ? -6.160 10.377 23.269 1.00 89.00 520 ASN A N 1
ATOM 3912 C CA . ASN A 1 520 ? -5.249 11.397 23.782 1.00 89.00 520 ASN A CA 1
ATOM 3913 C C . ASN A 1 520 ? -5.733 12.057 25.088 1.00 89.00 520 ASN A C 1
ATOM 3915 O O . ASN A 1 520 ? -5.651 13.276 25.257 1.00 89.00 520 ASN A O 1
ATOM 3919 N N . TYR A 1 521 ? -6.268 11.256 26.014 1.00 92.12 521 TYR A N 1
ATOM 3920 C CA . TYR A 1 521 ? -6.794 11.754 27.279 1.00 92.12 521 TYR A CA 1
ATOM 3921 C C . TYR A 1 521 ? -5.668 11.945 28.288 1.00 92.12 521 TYR A C 1
ATOM 3923 O O . TYR A 1 521 ? -5.076 10.973 28.750 1.00 92.12 521 TYR A O 1
ATOM 3931 N N . GLU A 1 522 ? -5.404 13.193 28.670 1.00 95.56 522 GLU A N 1
ATOM 3932 C CA . GLU A 1 522 ? -4.498 13.488 29.779 1.00 95.56 522 GLU A CA 1
ATOM 3933 C C . GLU A 1 522 ? -5.130 13.026 31.100 1.00 95.56 522 GLU A C 1
ATOM 3935 O O . GLU A 1 522 ? -6.155 13.548 31.554 1.00 95.56 522 GLU A O 1
ATOM 3940 N N . VAL A 1 523 ? -4.523 12.015 31.716 1.00 94.88 523 VAL A N 1
ATOM 3941 C CA . VAL A 1 523 ? -5.038 11.369 32.919 1.00 94.88 523 VAL A CA 1
ATOM 3942 C C . VAL A 1 523 ? -5.041 12.352 34.084 1.00 94.88 523 VAL A C 1
ATOM 3944 O O . VAL A 1 523 ? -4.003 12.817 34.559 1.00 94.88 523 VAL A O 1
ATOM 3947 N N . ALA A 1 524 ? -6.239 12.641 34.587 1.00 93.62 524 ALA A N 1
ATOM 3948 C CA . ALA A 1 524 ? -6.426 13.597 35.662 1.00 93.62 524 ALA A CA 1
ATOM 3949 C C . ALA A 1 524 ? -5.995 13.040 37.033 1.00 93.62 524 ALA A C 1
ATOM 3951 O O . ALA A 1 524 ? -6.287 11.899 37.397 1.00 93.62 524 ALA A O 1
ATOM 3952 N N . ALA A 1 525 ? -5.385 13.897 37.859 1.00 93.06 525 ALA A N 1
ATOM 3953 C CA . ALA A 1 525 ? -4.870 13.531 39.183 1.00 93.06 525 ALA A CA 1
ATOM 3954 C C . ALA A 1 525 ? -5.932 12.973 40.153 1.00 93.06 525 ALA A C 1
ATOM 3956 O O . ALA A 1 525 ? -5.602 12.257 41.099 1.00 93.06 525 ALA A O 1
ATOM 3957 N N . ASN A 1 526 ? -7.212 13.299 39.947 1.00 93.44 526 ASN A N 1
ATOM 3958 C CA . ASN A 1 526 ? -8.322 12.800 40.763 1.00 93.44 526 ASN A CA 1
ATOM 3959 C C . ASN A 1 526 ? -8.710 11.346 40.449 1.00 93.44 526 ASN A C 1
ATOM 3961 O O . ASN A 1 526 ? -9.482 10.771 41.213 1.00 93.44 526 ASN A O 1
ATOM 3965 N N . LEU A 1 527 ? -8.192 10.755 39.368 1.00 91.31 527 LEU A N 1
ATOM 3966 C CA . LEU A 1 527 ? -8.383 9.335 39.062 1.00 91.31 527 LEU A CA 1
ATOM 3967 C C . LEU A 1 527 ? -7.440 8.430 39.861 1.00 91.31 527 LEU A C 1
ATOM 3969 O O . LEU A 1 527 ? -7.642 7.223 39.912 1.00 91.31 527 LEU A O 1
ATOM 3973 N N . ARG A 1 528 ? -6.431 8.996 40.528 1.00 91.81 528 ARG A N 1
ATOM 3974 C CA . ARG A 1 528 ? -5.427 8.253 41.292 1.00 91.81 528 ARG A CA 1
ATOM 3975 C C . ARG A 1 528 ? -6.046 7.251 42.273 1.00 91.81 528 ARG A C 1
ATOM 3977 O O . ARG A 1 528 ? -6.855 7.606 43.129 1.00 91.81 528 ARG A O 1
ATOM 3984 N N . GLY A 1 529 ? -5.568 6.010 42.210 1.00 92.19 529 GLY A N 1
ATOM 3985 C CA . GLY A 1 529 ? -5.999 4.908 43.072 1.00 92.19 529 GLY A CA 1
ATOM 3986 C C . GLY A 1 529 ? -7.315 4.256 42.646 1.00 92.19 529 GLY A C 1
ATOM 3987 O O . GLY A 1 529 ? -7.745 3.308 43.303 1.00 92.19 529 GLY A O 1
ATOM 3988 N N . ILE A 1 530 ? -7.944 4.733 41.568 1.00 93.75 530 ILE A N 1
ATOM 3989 C CA . ILE A 1 530 ? -9.112 4.099 40.960 1.00 93.75 530 ILE A CA 1
ATOM 3990 C C . ILE A 1 530 ? -8.629 2.996 40.010 1.00 93.75 530 ILE A C 1
ATOM 3992 O O . ILE A 1 530 ? -7.702 3.190 39.225 1.00 93.75 530 ILE A O 1
ATOM 3996 N N . GLU A 1 531 ? -9.270 1.832 40.073 1.00 95.88 531 GLU A N 1
ATOM 3997 C CA . GLU A 1 531 ? -9.185 0.805 39.033 1.00 95.88 531 GLU A CA 1
ATOM 3998 C C . GLU A 1 531 ? -10.526 0.791 38.303 1.00 95.88 531 GLU A C 1
ATOM 4000 O O . GLU A 1 531 ? -11.572 0.688 38.944 1.00 95.88 531 GLU A O 1
ATOM 4005 N N . ILE A 1 532 ? -10.502 0.905 36.978 1.00 95.12 532 ILE A N 1
ATOM 4006 C CA . ILE A 1 532 ? -11.692 0.709 36.151 1.00 95.12 532 ILE A CA 1
ATOM 4007 C C . ILE A 1 532 ? -11.605 -0.623 35.416 1.00 95.12 532 ILE A C 1
ATOM 4009 O O . ILE A 1 532 ? -10.528 -1.085 35.042 1.00 95.12 532 ILE A O 1
ATOM 4013 N N . GLN A 1 533 ? -12.762 -1.232 35.198 1.00 96.06 533 GLN A N 1
ATOM 4014 C CA . GLN A 1 533 ? -12.936 -2.417 34.377 1.00 96.06 533 GLN A CA 1
ATOM 4015 C C . GLN A 1 533 ? -13.784 -2.049 33.171 1.00 96.06 533 GLN A C 1
ATOM 4017 O O . GLN A 1 533 ? -14.864 -1.477 33.334 1.00 96.06 533 GLN A O 1
ATOM 4022 N N . ILE A 1 534 ? -13.303 -2.395 31.983 1.00 95.25 534 ILE A N 1
ATOM 4023 C CA . ILE A 1 534 ? -13.957 -2.079 30.719 1.00 95.25 534 ILE A CA 1
ATOM 4024 C C . ILE A 1 534 ? -14.283 -3.383 29.998 1.00 95.25 534 ILE A C 1
ATOM 4026 O O . ILE A 1 534 ? -13.411 -4.224 29.777 1.00 95.25 534 ILE A O 1
ATOM 4030 N N . TYR A 1 535 ? -15.549 -3.539 29.636 1.00 95.00 535 TYR A N 1
ATOM 4031 C CA . TYR A 1 535 ? -16.075 -4.674 28.894 1.00 95.00 535 TYR A CA 1
ATOM 4032 C C . TYR A 1 535 ? -16.450 -4.223 27.488 1.00 95.00 535 TYR A C 1
ATOM 4034 O O . TYR A 1 535 ? -17.023 -3.148 27.312 1.00 95.00 535 TYR A O 1
ATOM 4042 N N . LEU A 1 536 ? -16.156 -5.078 26.513 1.00 95.62 536 LEU A N 1
ATOM 4043 C CA . LEU A 1 536 ? -16.450 -4.869 25.102 1.00 95.62 536 LEU A CA 1
ATOM 4044 C C . LEU A 1 536 ? -17.355 -5.992 24.597 1.00 95.62 536 LEU A C 1
ATOM 4046 O O . LEU A 1 536 ? -17.134 -7.166 24.912 1.00 95.62 536 LEU A O 1
ATOM 4050 N N . ALA A 1 537 ? -18.353 -5.630 23.801 1.00 95.56 537 ALA A N 1
ATOM 4051 C CA . ALA A 1 537 ? -19.210 -6.573 23.104 1.00 95.56 537 ALA A CA 1
ATOM 4052 C C . ALA A 1 537 ? -19.664 -6.016 21.753 1.00 95.56 537 ALA A C 1
ATOM 4054 O O . ALA A 1 537 ? -19.711 -4.800 21.556 1.00 95.56 537 ALA A O 1
ATOM 4055 N N . TYR A 1 538 ? -20.058 -6.908 20.852 1.00 96.06 538 TYR A N 1
ATOM 4056 C CA . TYR A 1 538 ? -20.871 -6.566 19.695 1.00 96.06 538 TYR A CA 1
ATOM 4057 C C . TYR A 1 538 ? -22.157 -7.386 19.688 1.00 96.06 538 TYR A C 1
ATOM 4059 O O . TYR A 1 538 ? -22.225 -8.486 20.240 1.00 96.06 538 TYR A O 1
ATOM 4067 N N . GLN A 1 539 ? -23.194 -6.823 19.089 1.00 95.00 539 GLN A N 1
ATOM 4068 C CA . GLN A 1 539 ? -24.517 -7.415 19.008 1.00 95.00 539 GLN A CA 1
ATOM 4069 C C . GLN A 1 539 ? -24.938 -7.526 17.548 1.00 95.00 539 GLN A C 1
ATOM 4071 O O . GLN A 1 539 ? -24.712 -6.608 16.763 1.00 95.00 539 GLN A O 1
ATOM 4076 N N . ILE A 1 540 ? -25.576 -8.643 17.218 1.00 94.81 540 ILE A N 1
ATOM 4077 C CA . ILE A 1 540 ? -26.285 -8.906 15.962 1.00 94.81 540 ILE A CA 1
ATOM 4078 C C . ILE A 1 540 ? -27.735 -9.308 16.297 1.00 94.81 540 ILE A C 1
ATOM 4080 O O . ILE A 1 540 ? -28.069 -9.478 17.479 1.00 94.81 540 ILE A O 1
ATOM 4084 N N . PRO A 1 541 ? -28.646 -9.460 15.316 1.00 91.31 541 PRO A N 1
ATOM 4085 C CA . PRO A 1 541 ? -30.026 -9.823 15.603 1.00 91.31 541 PRO A CA 1
ATOM 4086 C C . PRO A 1 541 ? -30.118 -11.148 16.367 1.00 91.31 541 PRO A C 1
ATOM 4088 O O . PRO A 1 541 ? -29.821 -12.214 15.842 1.00 91.31 541 PRO A O 1
ATOM 4091 N N . GLY A 1 542 ? -30.565 -11.065 17.620 1.00 88.06 542 GLY A N 1
ATOM 4092 C CA . GLY A 1 542 ? -30.773 -12.223 18.484 1.00 88.06 542 GLY A CA 1
ATOM 4093 C C . GLY A 1 542 ? -29.551 -12.682 19.277 1.00 88.06 542 GLY A C 1
ATOM 4094 O O . GLY A 1 542 ? -29.737 -13.522 20.143 1.00 88.06 542 GLY A O 1
ATOM 4095 N N . GLU A 1 543 ? -28.352 -12.129 19.077 1.00 92.69 543 GLU A N 1
ATOM 4096 C CA . GLU A 1 543 ? -27.127 -12.639 19.706 1.00 92.69 543 GLU A CA 1
ATOM 4097 C C . GLU A 1 543 ? -26.158 -11.521 20.114 1.00 92.69 543 GLU A C 1
ATOM 4099 O O . GLU A 1 543 ? -26.043 -10.494 19.449 1.00 92.69 543 GLU A O 1
ATOM 4104 N N . ILE A 1 544 ? -25.456 -11.725 21.233 1.00 94.38 544 ILE A N 1
ATOM 4105 C CA . ILE A 1 544 ? -24.396 -10.832 21.712 1.00 94.38 544 ILE A CA 1
ATOM 4106 C C . ILE A 1 544 ? -23.125 -11.644 21.889 1.00 94.38 544 ILE A C 1
ATOM 4108 O O . ILE A 1 544 ? -23.122 -12.673 22.578 1.00 94.38 544 ILE A O 1
ATOM 4112 N N . ILE A 1 545 ? -22.052 -11.118 21.312 1.00 96.12 545 ILE A N 1
ATOM 4113 C CA . ILE A 1 545 ? -20.700 -11.623 21.445 1.00 96.12 545 ILE A CA 1
ATOM 4114 C C . ILE A 1 545 ? -19.904 -10.668 22.325 1.00 96.12 545 ILE A C 1
ATOM 4116 O O . ILE A 1 545 ? -19.840 -9.472 22.055 1.00 96.12 545 ILE A O 1
ATOM 4120 N N . TYR A 1 546 ? -19.294 -11.179 23.389 1.00 94.19 546 TYR A N 1
ATOM 4121 C CA . TYR A 1 546 ? -18.663 -10.338 24.403 1.00 94.19 546 TYR A CA 1
ATOM 4122 C C . TYR A 1 546 ? -17.325 -10.882 24.891 1.00 94.19 546 TYR A C 1
ATOM 4124 O O . TYR A 1 546 ? -17.052 -12.086 24.865 1.00 94.19 546 TYR A O 1
ATOM 4132 N N . LEU A 1 547 ? -16.500 -9.968 25.392 1.00 91.69 547 LEU A N 1
ATOM 4133 C CA . LEU A 1 547 ? -15.254 -10.275 26.073 1.00 91.69 547 LEU A CA 1
ATOM 4134 C C . LEU A 1 547 ? -15.551 -10.680 27.524 1.00 91.69 547 LEU A C 1
ATOM 4136 O O . LEU A 1 547 ? -16.089 -9.899 28.309 1.00 91.69 547 LEU A O 1
ATOM 4140 N N . HIS A 1 548 ? -15.209 -11.911 27.903 1.00 86.88 548 HIS A N 1
ATOM 4141 C CA . HIS A 1 548 ? -15.535 -12.423 29.240 1.00 86.88 548 HIS A CA 1
ATOM 4142 C C . HIS A 1 548 ? -14.595 -11.919 30.350 1.00 86.88 548 HIS A C 1
ATOM 4144 O O . HIS A 1 548 ? -14.891 -12.082 31.535 1.00 86.88 548 HIS A O 1
ATOM 4150 N N . GLN A 1 549 ? -13.431 -11.389 29.977 1.00 90.50 549 GLN A N 1
ATOM 4151 C CA . GLN A 1 549 ? -12.454 -10.769 30.867 1.00 90.50 549 GLN A CA 1
ATOM 4152 C C . GLN A 1 549 ? -12.386 -9.283 30.522 1.00 90.50 549 GLN A C 1
ATOM 4154 O O . GLN A 1 549 ? -12.093 -8.971 29.376 1.00 90.50 549 GLN A O 1
ATOM 4159 N N . PRO A 1 550 ? -12.643 -8.362 31.461 1.00 92.75 550 PRO A N 1
ATOM 4160 C CA . PRO A 1 550 ? -12.511 -6.945 31.161 1.00 92.75 550 PRO A CA 1
ATOM 4161 C C . PRO A 1 550 ? -11.041 -6.545 31.028 1.00 92.75 550 PRO A C 1
ATOM 4163 O O . PRO A 1 550 ? -10.175 -7.130 31.691 1.00 92.75 550 PRO A O 1
ATOM 4166 N N . LEU A 1 551 ? -10.780 -5.464 30.293 1.00 93.44 551 LEU A N 1
ATOM 4167 C CA . LEU A 1 551 ? -9.560 -4.693 30.517 1.00 93.44 551 LEU A CA 1
ATOM 4168 C C . LEU A 1 551 ? -9.650 -4.082 31.914 1.00 93.44 551 LEU A C 1
ATOM 4170 O O . LEU A 1 551 ? -10.643 -3.431 32.243 1.00 93.44 551 LEU A O 1
ATOM 4174 N N . ARG A 1 552 ? -8.617 -4.279 32.728 1.00 95.38 552 ARG A N 1
ATOM 4175 C CA . ARG A 1 552 ? -8.467 -3.593 34.011 1.00 95.38 552 ARG A CA 1
ATOM 4176 C C . ARG A 1 552 ? -7.434 -2.500 33.830 1.00 95.38 552 ARG A C 1
ATOM 4178 O O . ARG A 1 552 ? -6.315 -2.812 33.451 1.00 95.38 552 ARG A O 1
ATOM 4185 N N . LEU A 1 553 ? -7.810 -1.254 34.084 1.00 96.00 553 LEU A N 1
ATOM 4186 C CA . LEU A 1 553 ? -6.903 -0.115 34.008 1.00 96.00 553 LEU A CA 1
ATOM 4187 C C . LEU A 1 553 ? -6.774 0.521 35.389 1.00 96.00 553 LEU A C 1
ATOM 4189 O O . LEU A 1 553 ? -7.765 0.970 35.972 1.00 96.00 553 LEU A O 1
ATOM 4193 N N . ARG A 1 554 ? -5.550 0.556 35.910 1.00 96.62 554 ARG A N 1
ATOM 4194 C CA . ARG A 1 554 ? -5.215 1.153 37.205 1.00 96.62 554 ARG A CA 1
ATOM 4195 C C . ARG A 1 554 ? -4.651 2.548 37.025 1.00 96.62 554 ARG A C 1
ATOM 4197 O O . ARG A 1 554 ? -3.607 2.724 36.407 1.00 96.62 554 ARG A O 1
ATOM 4204 N N . PHE A 1 555 ? -5.281 3.528 37.651 1.00 95.56 555 PHE A N 1
ATOM 4205 C CA . PHE A 1 555 ? -4.757 4.884 37.671 1.00 95.56 555 PHE A CA 1
ATOM 4206 C C . PHE A 1 555 ? -3.756 5.047 38.820 1.00 95.56 555 PHE A C 1
ATOM 4208 O O . PHE A 1 555 ? -4.117 4.996 40.002 1.00 95.56 555 PHE A O 1
ATOM 4215 N N . THR A 1 556 ? -2.479 5.186 38.476 1.00 92.25 556 THR A N 1
ATOM 4216 C CA . THR A 1 556 ? -1.347 5.225 39.410 1.00 92.25 556 THR A CA 1
ATOM 4217 C C . THR A 1 556 ? -0.918 6.657 39.740 1.00 92.25 556 THR A C 1
ATOM 4219 O O . THR A 1 556 ? -1.569 7.623 39.347 1.00 92.25 556 THR A O 1
ATOM 4222 N N . ASN A 1 557 ? 0.122 6.788 40.571 1.00 75.94 557 ASN A N 1
ATOM 4223 C CA . ASN A 1 557 ? 0.640 8.086 41.016 1.00 75.94 557 ASN A CA 1
ATOM 4224 C C . ASN A 1 557 ? 1.246 8.892 39.879 1.00 75.94 557 ASN A C 1
ATOM 4226 O O . ASN A 1 557 ? 1.970 8.267 39.077 1.00 75.94 557 ASN A O 1
#

Secondary structure (DSSP, 8-state):
-------BS-----SPEEEE-TT-EEEEEEESSS-EETT-EEEEEEEEEE-SSS-EEEEEEEEESTTTTSEEEE--TTEEEEE-TTS-EEEEEEEEEE-TT-EEEEEEEEE--GGG-SEEEEEEEETTEEEEEEEEEE---S--SS-SSS-HHHHHHHT--TT-TTS---PPEEEEEEEEE-HHHHHH-SS-HHHHHHHHHHHHHHHHHHTT--EEEEEEEEEE--PPP-S-HHHHHHHHHHT-STTTTTHHHHHHHHT-SEEEEEE--SS-S-SEEBPPTTTTSTT---STTGGGG-EEEEETT-S-TTHHHHHHHHHTT--SBHHHHSS-SSSTT-SB-EETTTEE-TTS-GGGGT-SS--S----TTSEETTEESSB-TTSTT-B-HHHHHHHHHHHHTTSS---SPPP-EEE-EESSSS--S-EEEEEEEETT-SS-BSEE-TT-EEEEEEEEE--GGGTTSEEEEEEEEESSSSS-EEEETTTEEEE--SSGGG---SS--EEPPSEEEEEEEEEEE--GGGTT-EEEEEEEEEETTEEEE-SSPEEEEE--

Foldseek 3Di:
DFPPDVFADDDPPQAWFWDADPQGKIKTKGKPAQAAEAQGKIKMKIKIWAQGQAKDFFWKKKKPQQPPQWAWDDDDPQWDWDADPVRGTIIMGGPGMDGHGDMDMDMTMITHHPSCPQWRKIWIDTPPTITIDIHGHAHQLPDQPCPLLGHPVLCVLVVFDSNDSVRDDLAQQEAEEEEEEEPVCCVVPVVDLVQLVLLLQLLLQLLCVQQVFSYHYDYQYYYYFHDDDPLDQVVVQVCQLVVVDPSNVCVVVVCQQQVHLAYEYEYANPRDSDFKHFHAAQFSNNLGNVPLVLSSRRYMYGHSPDPASLRVNQRVLRSLFAAEACLPPVAGTNARQRYWDDAAPQATASRYDQVSRPHDHHDSYAQQQVDDRDPHGSWAPSPDDRGHHNSSSSNSNSSVSSVSHDRQADDFPWDFWAKPPPRHAPKIKGKFKDWPSDRYTDQEDEAQTFIWIKIKMQHGPVQAQFFKFKWKWKDQPVPWIWIQACPPGTDTAPPDPVRTHGNDDGGGDGSMRMDIPDGRDRHHNVCAQTKMWMWMWMDGVPMIIIDPGTRIHHYHD